Protein AF-A0A847Z115-F1 (afdb_monomer_lite)

Sequence (453 aa):
MKNVLVIISEYLSRFFSVALVGGTLLLFSTFISIPDLWMGGGRSGNIFHNNFGSIFLENFENNYSWFFFFPLLYFTLFFLVISIFLWVYYRHDKKTGGIGFKNVILSILVVFLLIYFPIRVDNFGDKISQIKIEELASYNLVKKISTPAERRELLNVYHSLYQEGLVTWRHDPLKVVEYDLKYGILRSLDGENNELTLEFASDIQGGAMGNTIVRLENDKHQADIHLSCLGGEEDRVWLTYGYEIDKNLIENNFSNDKIEKAISNYLLTEKHFSWKNREDSHSFCTIKNLKPDQELFPLYIWAYCGEYVIEDNELKTVSGSSGPAKIDYPNELSYYDLNKFSYEAPGDGSNYSKDIKRIFPDDVQQKILEHDVEDLIAKAEEYAFTNISNWNLIKQAIANCEIASIMQTHALEVTAVFKDGREITAQEPVIDDIFDIINEYKDKCGEIRMTTE

Radius of gyration: 32.36 Å; chains: 1; bounding box: 54×98×72 Å

pLDDT: mean 74.14, std 21.63, range [30.03, 98.38]

Secondary structure (DSSP, 8-state):
-HHHHHHHHHHHHHHHHHHHHHHHHHHHHHHHHHHHHHH--SSHHHHHHHHH-HHHHHHHHHHHHHHHHHHHHHHHHHHHHHHHHHHHHTTTSHHHHHHHHHHHHHHHHHHHHHHHHHHHHHHHHHHHHHHHHHHHHTT-------SHHHHHHHHHHHHHHHHTTSS---S-HHHHHHHHHHH-------BTTB-----------SSS-EEEEEEEE-SS-EEEEEEEEES-TTS-EEEEEEEEE-GGGS--SSS-HHHHHHHHHHHHH-TTT---S-SS-EEEEEEEES-TT--SSSEEEEEEEEEEEEETTEEEEEEEEEEEEEEE----SS---GGG-EEE-PPSGGGHHHHHHHHS-HHHHHHHHH--SHHHHHHHHHHHHHHHHHHHHHHHHHHTT-EEEEEE-TTSEEEEEETTS-EEEEE-SSTTHHHHHHHHHHHHH-PPEEEE-

Foldseek 3Di:
DVVVLQVVLVVLVVVLVCCVVVVVVVVVVCVVCVVPVPVPPDDPVVVVDVPQDDVRVVCCVLQVLCVVLVVVLVVLVVQLVVLVCQLVVCVVPCSRNVSSVVSNVSSVVSNCCSVVVSVVVSVVVVVVVVVVLVVVVVPPDPDDVPDPVSVVVVVVVVVVCVLVVLDDDDDDPVVVVVVCSVPVDPDDPPDPPWGQDFDWPWPDDDDDKTWTWGWRDGPQWIKTFIWIWDDDPVDTDIDGPDMDTPCVSVPPLAPDVLVQLLVFLLLCVDPQWHDDPDPQKAKTKGKDFLCSVDNAPQTKIKMKMFIWDQDPNDIDTPDIDIFIKGKGADPDPDRDDSVRIDIDTFDDDPRRVVSLPVGDDPSSSVCRVVDDCVSRVSVRSSLRSQQNVLVVVVLVCLLVLQFQAWEAEPSQWIWTAGPVGDITIHHDRDPCPVVVSNVVCCVPNPDHHYYYD

Structure (mmCIF, N/CA/C/O backbone):
data_AF-A0A847Z115-F1
#
_entry.id   AF-A0A847Z115-F1
#
loop_
_atom_site.group_PDB
_atom_site.id
_atom_site.type_symbol
_atom_site.label_atom_id
_atom_site.label_alt_id
_atom_site.label_comp_id
_atom_site.label_asym_id
_atom_site.label_entity_id
_atom_site.label_seq_id
_atom_site.pdbx_PDB_ins_code
_atom_site.Cartn_x
_atom_site.Cartn_y
_atom_site.Cartn_z
_atom_site.occupancy
_atom_site.B_iso_or_equiv
_atom_site.auth_seq_id
_atom_site.auth_comp_id
_atom_site.auth_asym_id
_atom_site.auth_atom_id
_atom_site.pdbx_PDB_model_num
ATOM 1 N N . MET A 1 1 ? -5.135 74.630 11.708 1.00 73.50 1 MET A N 1
ATOM 2 C CA . MET A 1 1 ? -4.280 73.640 12.408 1.00 73.50 1 MET A CA 1
ATOM 3 C C . MET A 1 1 ? -4.840 73.190 13.756 1.00 73.50 1 MET A C 1
ATOM 5 O O . MET A 1 1 ? -5.066 72.000 13.897 1.00 73.50 1 MET A O 1
ATOM 9 N N . LYS A 1 2 ? -5.138 74.082 14.716 1.00 74.50 2 LYS A N 1
ATOM 10 C CA . LYS A 1 2 ? -5.634 73.685 16.056 1.00 74.50 2 LYS A CA 1
ATOM 11 C C . LYS A 1 2 ? -6.862 72.755 16.032 1.00 74.50 2 LYS A C 1
ATOM 13 O O . LYS A 1 2 ? -6.834 71.710 16.666 1.00 74.50 2 LYS A O 1
ATOM 18 N N . ASN A 1 3 ? -7.892 73.081 15.247 1.00 80.25 3 ASN A N 1
ATOM 19 C CA . ASN A 1 3 ? -9.093 72.236 15.135 1.00 80.25 3 ASN A CA 1
ATOM 20 C C . ASN A 1 3 ? -8.791 70.851 14.539 1.00 80.25 3 ASN A C 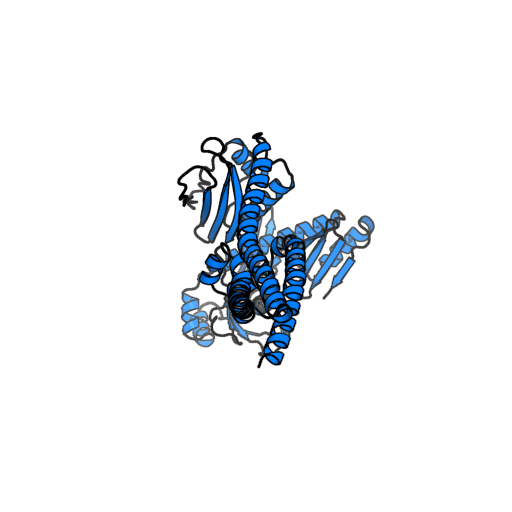1
ATOM 22 O O . ASN A 1 3 ? -9.365 69.864 14.975 1.00 80.25 3 ASN A O 1
ATOM 26 N N . VAL A 1 4 ? -7.846 70.771 13.597 1.00 80.44 4 VAL A N 1
ATOM 27 C CA . VAL A 1 4 ? -7.412 69.502 12.994 1.00 80.44 4 VAL A CA 1
ATOM 28 C C . VAL A 1 4 ? -6.691 68.639 14.032 1.00 80.44 4 VAL A C 1
ATOM 30 O O . VAL A 1 4 ? -6.983 67.457 14.146 1.00 80.44 4 VAL A O 1
ATOM 33 N N . LEU A 1 5 ? -5.821 69.235 14.854 1.00 75.69 5 LEU A N 1
ATOM 34 C CA . LEU A 1 5 ? -5.113 68.522 15.924 1.00 75.69 5 LEU A CA 1
ATOM 35 C C . LEU A 1 5 ? -6.054 68.021 17.025 1.00 75.69 5 LEU A C 1
ATOM 37 O O . LEU A 1 5 ? -5.854 66.926 17.541 1.00 75.69 5 LEU A O 1
ATOM 41 N N . VAL A 1 6 ? -7.099 68.785 17.359 1.00 77.12 6 VAL A N 1
ATOM 42 C CA . VAL A 1 6 ? -8.132 68.340 18.309 1.00 77.12 6 VAL A CA 1
ATOM 43 C C . VAL A 1 6 ? -8.893 67.135 17.757 1.00 77.12 6 VAL A C 1
ATOM 45 O O . VAL A 1 6 ? -9.058 66.155 18.477 1.00 77.12 6 VAL A O 1
ATOM 48 N N . ILE A 1 7 ? -9.290 67.175 16.481 1.00 83.31 7 ILE A N 1
ATOM 49 C CA . ILE A 1 7 ? -9.974 66.056 15.820 1.00 83.31 7 ILE A CA 1
ATOM 50 C C . ILE A 1 7 ? -9.070 64.818 15.795 1.00 83.31 7 ILE A C 1
ATOM 52 O O . ILE A 1 7 ? -9.498 63.752 16.225 1.00 83.31 7 ILE A O 1
ATOM 56 N N . ILE A 1 8 ? -7.806 64.958 15.377 1.00 77.50 8 ILE A N 1
ATOM 57 C CA . ILE A 1 8 ? -6.832 63.853 15.373 1.00 77.50 8 ILE A CA 1
ATOM 58 C C . ILE A 1 8 ? -6.689 63.257 16.779 1.00 77.50 8 ILE A C 1
ATOM 60 O O . ILE A 1 8 ? -6.756 62.044 16.945 1.00 77.50 8 ILE A O 1
ATOM 64 N N . SER A 1 9 ? -6.551 64.099 17.803 1.00 73.56 9 SER A N 1
ATOM 65 C CA . SER A 1 9 ? -6.393 63.655 19.190 1.00 73.56 9 SER A CA 1
ATOM 66 C C . SER A 1 9 ? -7.615 62.894 19.721 1.00 73.56 9 SER A C 1
ATOM 68 O O . SER A 1 9 ? -7.472 61.916 20.458 1.00 73.56 9 SER A O 1
ATOM 70 N N . GLU A 1 10 ? -8.820 63.302 19.318 1.00 81.69 10 GLU A N 1
ATOM 71 C CA . GLU A 1 10 ? -10.060 62.613 19.676 1.00 81.69 10 GLU A CA 1
ATOM 72 C C . GLU A 1 10 ? -10.182 61.253 18.972 1.00 81.69 10 GLU A C 1
ATOM 74 O O . GLU A 1 10 ? -10.530 60.259 19.613 1.00 81.69 10 GLU A O 1
ATOM 79 N N . TYR A 1 11 ? -9.824 61.177 17.686 1.00 84.44 11 TYR A N 1
ATOM 80 C CA . TYR A 1 11 ? -9.753 59.911 16.949 1.00 84.44 11 TYR A CA 1
ATOM 81 C C . TYR A 1 11 ? -8.741 58.946 17.569 1.00 84.44 11 TYR A C 1
ATOM 83 O O . TYR A 1 11 ? -9.055 57.770 17.746 1.00 84.44 11 TYR A O 1
ATOM 91 N N . LEU A 1 12 ? -7.568 59.442 17.968 1.00 73.00 12 LEU A N 1
ATOM 92 C CA . LEU A 1 12 ? -6.550 58.634 18.640 1.00 73.00 12 LEU A CA 1
ATOM 93 C C . LEU A 1 12 ? -7.049 58.085 19.975 1.00 73.00 12 LEU A C 1
ATOM 95 O O . LEU A 1 12 ? -6.883 56.902 20.251 1.00 73.00 12 LEU A O 1
ATOM 99 N N . SER A 1 13 ? -7.726 58.908 20.775 1.00 76.00 13 SER A N 1
ATOM 100 C CA . SER A 1 13 ? -8.294 58.471 22.054 1.00 76.00 13 SER A CA 1
ATOM 101 C C . SER A 1 13 ? -9.307 57.330 21.877 1.00 76.00 13 SER A C 1
ATOM 103 O O . SER A 1 13 ? -9.293 56.345 22.623 1.00 76.00 13 SER A O 1
ATOM 105 N N . ARG A 1 14 ? -10.152 57.416 20.840 1.00 83.44 14 ARG A N 1
ATOM 106 C CA . ARG A 1 14 ? -11.108 56.355 20.487 1.00 83.44 14 ARG A CA 1
ATOM 107 C C . ARG A 1 14 ? -10.401 55.105 19.972 1.00 83.44 14 ARG A C 1
ATOM 109 O O . ARG A 1 14 ? -10.742 54.012 20.413 1.00 83.44 14 ARG A O 1
ATOM 116 N N . PHE A 1 15 ? -9.400 55.262 19.107 1.00 80.75 15 PHE A N 1
ATOM 117 C CA . PHE A 1 15 ? -8.600 54.150 18.596 1.00 80.75 15 PHE A CA 1
ATOM 118 C C . PHE A 1 15 ? -7.938 53.368 19.733 1.00 80.75 15 PHE A C 1
ATOM 120 O O . PHE A 1 15 ? -8.094 52.155 19.797 1.00 80.75 15 PHE A O 1
ATOM 127 N N . PHE A 1 16 ? -7.292 54.048 20.685 1.00 73.25 16 PHE A N 1
ATOM 128 C CA . PHE A 1 16 ? -6.676 53.383 21.835 1.00 73.25 16 PHE A CA 1
ATOM 129 C C . PHE A 1 16 ? -7.685 52.708 22.755 1.00 73.25 16 PHE A C 1
ATOM 131 O O . PHE A 1 16 ? -7.412 51.628 23.266 1.00 73.25 16 PHE A O 1
ATOM 138 N N . SER A 1 17 ? -8.860 53.308 22.945 1.00 76.00 17 SER A N 1
ATOM 139 C CA . SER A 1 17 ? -9.929 52.685 23.732 1.00 76.00 17 SER A CA 1
ATOM 140 C C . SER A 1 17 ? -10.411 51.384 23.078 1.00 76.00 17 SER A C 1
ATOM 142 O O . SER A 1 17 ? -10.569 50.374 23.759 1.00 76.00 17 SER A O 1
ATOM 144 N N . VAL A 1 18 ? -10.582 51.381 21.751 1.00 79.69 18 VAL A N 1
ATOM 145 C CA . VAL A 1 18 ? -10.957 50.185 20.981 1.00 79.69 18 VAL A CA 1
ATOM 146 C C . VAL A 1 18 ? -9.828 49.157 20.969 1.00 79.69 18 VAL A C 1
ATOM 148 O O . VAL A 1 18 ? -10.094 47.983 21.191 1.00 79.69 18 VAL A O 1
ATOM 151 N N . ALA A 1 19 ? -8.577 49.575 20.772 1.00 76.62 19 ALA A N 1
ATOM 152 C CA . ALA A 1 19 ? -7.420 48.684 20.785 1.00 76.62 19 ALA A CA 1
ATOM 153 C C . ALA A 1 19 ? -7.216 48.029 22.158 1.00 76.62 19 ALA A C 1
ATOM 155 O O . ALA A 1 19 ? -6.887 46.851 22.227 1.00 76.62 19 ALA A O 1
ATOM 156 N N . LEU A 1 20 ? -7.469 48.752 23.252 1.00 75.56 20 LEU A N 1
ATOM 157 C CA . LEU A 1 20 ? -7.373 48.212 24.606 1.00 75.56 20 LEU A CA 1
ATOM 158 C C . LEU A 1 20 ? -8.469 47.172 24.872 1.00 75.56 20 LEU A C 1
ATOM 160 O O . LEU A 1 20 ? -8.176 46.097 25.383 1.00 75.56 20 LEU A O 1
ATOM 164 N N . VAL A 1 21 ? -9.718 47.442 24.488 1.00 77.00 21 VAL A N 1
ATOM 165 C CA . VAL A 1 21 ? -10.827 46.485 24.662 1.00 77.00 21 VAL A CA 1
ATOM 166 C C . VAL A 1 21 ? -10.686 45.286 23.718 1.00 77.00 21 VAL A C 1
ATOM 168 O O . VAL A 1 21 ? -10.764 44.142 24.158 1.00 77.00 21 VAL A O 1
ATOM 171 N N . GLY A 1 22 ? -10.436 45.537 22.433 1.00 77.44 22 GLY A N 1
ATOM 172 C CA . GLY A 1 22 ? -10.269 44.510 21.405 1.00 77.44 22 GLY A CA 1
ATOM 173 C C . GLY A 1 22 ? -9.024 43.655 21.621 1.00 77.44 22 GLY A C 1
ATOM 174 O O . GLY A 1 22 ? -9.101 42.438 21.508 1.00 77.44 22 GLY A O 1
ATOM 175 N N . GLY A 1 23 ? -7.906 44.268 22.017 1.00 75.69 23 GLY A N 1
ATOM 176 C CA . GLY A 1 23 ? -6.690 43.561 22.413 1.00 75.69 23 GLY A CA 1
ATOM 177 C C . GLY A 1 23 ? -6.936 42.663 23.622 1.00 75.69 23 GLY A C 1
ATOM 178 O O . GLY A 1 23 ? -6.577 41.494 23.589 1.00 75.69 23 GLY A O 1
ATOM 179 N N . THR A 1 24 ? -7.637 43.158 24.646 1.00 72.69 24 THR A N 1
ATOM 180 C CA . THR A 1 24 ? -7.989 42.353 25.829 1.00 72.69 24 THR A CA 1
ATOM 181 C C . THR A 1 24 ? -8.890 41.163 25.471 1.00 72.69 24 THR A C 1
ATOM 183 O O . THR A 1 24 ? -8.679 40.068 25.982 1.00 72.69 24 THR A O 1
ATOM 186 N N . LEU A 1 25 ? -9.863 41.343 24.570 1.00 72.75 25 LEU A N 1
ATOM 187 C CA . LEU A 1 25 ? -10.729 40.262 24.080 1.00 72.75 25 LEU A CA 1
ATOM 188 C C . LEU A 1 25 ? -9.969 39.238 23.232 1.00 72.75 25 LEU A C 1
ATOM 190 O O . LEU A 1 25 ? -10.180 38.041 23.405 1.00 72.75 25 LEU A O 1
ATOM 194 N N . LEU A 1 26 ? -9.068 39.694 22.357 1.00 71.06 26 LEU A N 1
ATOM 195 C CA . LEU A 1 26 ? -8.193 38.816 21.579 1.00 71.06 26 LEU A CA 1
ATOM 196 C C . LEU A 1 26 ? -7.304 37.985 22.498 1.00 71.06 26 LEU A C 1
ATOM 198 O O . LEU A 1 26 ? -7.269 36.771 22.342 1.00 71.06 26 LEU A O 1
ATOM 202 N N . LEU A 1 27 ? -6.680 38.610 23.500 1.00 68.19 27 LEU A N 1
ATOM 203 C CA . LEU A 1 27 ? -5.910 37.908 24.526 1.00 68.19 27 LEU A CA 1
ATOM 204 C C . LEU A 1 27 ? -6.766 36.881 25.271 1.00 68.19 27 LEU A C 1
ATOM 206 O O . LEU A 1 27 ? -6.348 35.749 25.462 1.00 68.19 27 LEU A O 1
ATOM 210 N N . PHE A 1 28 ? -7.988 37.235 25.662 1.00 68.94 28 PHE A N 1
ATOM 211 C CA . PHE A 1 28 ? -8.880 36.289 26.332 1.00 68.94 28 PHE A CA 1
ATOM 212 C C . PHE A 1 28 ? -9.245 35.108 25.418 1.00 68.94 28 PHE A C 1
ATOM 214 O O . PHE A 1 28 ? -9.258 33.962 25.858 1.00 68.94 28 PHE A O 1
ATOM 221 N N . SER A 1 29 ? -9.480 35.374 24.129 1.00 65.88 29 SER A N 1
ATOM 222 C CA . SER A 1 29 ? -9.788 34.339 23.140 1.00 65.88 29 SER A CA 1
ATOM 223 C C . SER A 1 29 ? -8.597 33.428 22.850 1.00 65.88 29 SER A C 1
ATOM 225 O O . SER A 1 29 ? -8.778 32.214 22.790 1.00 65.88 29 SER A O 1
ATOM 227 N N . THR A 1 30 ? -7.378 33.968 22.744 1.00 63.94 30 THR A N 1
ATOM 228 C CA . THR A 1 30 ? -6.185 33.147 22.535 1.00 63.94 30 THR A CA 1
ATOM 229 C C . THR A 1 30 ? -5.935 32.268 23.753 1.00 63.94 30 THR A C 1
ATOM 231 O O . THR A 1 30 ? -5.757 31.069 23.591 1.00 63.94 30 THR A O 1
ATOM 234 N N . PHE A 1 31 ? -6.069 32.789 24.973 1.00 58.62 31 PHE A N 1
ATOM 235 C CA . PHE A 1 31 ? -5.921 31.984 26.193 1.00 58.62 31 PHE A CA 1
ATOM 236 C C . PHE A 1 31 ? -6.934 30.840 26.320 1.00 58.62 31 PHE A C 1
ATOM 238 O O . PHE A 1 31 ? -6.596 29.795 26.867 1.00 58.62 31 PHE A O 1
ATOM 245 N N . ILE A 1 32 ? -8.153 31.013 25.804 1.00 57.94 32 ILE A N 1
ATOM 246 C CA . ILE A 1 32 ? -9.174 29.955 25.794 1.00 57.94 32 ILE A CA 1
ATOM 247 C C . ILE A 1 32 ? -8.946 28.951 24.653 1.00 57.94 32 ILE A C 1
ATOM 249 O O . ILE A 1 32 ? -9.245 27.776 24.825 1.00 57.94 32 ILE A O 1
ATOM 253 N N . SER A 1 33 ? -8.413 29.389 23.508 1.00 46.50 33 SER A N 1
ATOM 254 C CA . SER A 1 33 ? -8.326 28.560 22.289 1.00 46.50 33 SER A CA 1
ATOM 255 C C . SER A 1 33 ? -6.998 27.812 22.126 1.00 46.50 33 SER A C 1
ATOM 257 O O . SER A 1 33 ? -6.905 26.893 21.316 1.00 46.50 33 SER A O 1
ATOM 259 N N . ILE A 1 34 ? -5.953 28.212 22.857 1.00 53.62 34 ILE A N 1
ATOM 260 C CA . ILE A 1 34 ? -4.610 27.621 22.746 1.00 53.62 34 ILE A CA 1
ATOM 261 C C . ILE A 1 34 ? -4.545 26.129 23.139 1.00 53.62 34 ILE A C 1
ATOM 263 O O . ILE A 1 34 ? -3.803 25.417 22.463 1.00 53.62 34 ILE A O 1
ATOM 267 N N . PRO A 1 35 ? -5.301 25.600 24.126 1.00 48.28 35 PRO A N 1
ATOM 268 C CA . PRO A 1 35 ? -5.218 24.175 24.461 1.00 48.28 35 PRO A CA 1
ATOM 269 C C . PRO A 1 35 ? -5.603 23.247 23.296 1.00 48.28 35 PRO A C 1
ATOM 271 O O . PRO A 1 35 ? -4.932 22.242 23.076 1.00 48.28 35 PRO A O 1
ATOM 274 N N . ASP A 1 36 ? -6.616 23.611 22.504 1.00 39.53 36 ASP A N 1
ATOM 275 C CA . ASP A 1 36 ? -7.145 22.749 21.433 1.00 39.53 36 ASP A CA 1
ATOM 276 C C . ASP A 1 36 ? -6.358 22.864 20.117 1.00 39.53 36 ASP A C 1
ATOM 278 O O . ASP A 1 36 ? -6.249 21.896 19.368 1.00 39.53 36 ASP A O 1
ATOM 282 N N . LEU A 1 37 ? -5.763 24.029 19.837 1.00 43.75 37 LEU A N 1
ATOM 283 C CA . LEU A 1 37 ? -4.932 24.244 18.643 1.00 43.75 37 LEU A CA 1
ATOM 284 C C . LEU A 1 37 ? -3.546 23.589 18.739 1.00 43.75 37 LEU A C 1
ATOM 286 O O . LEU A 1 37 ? -2.938 23.331 17.703 1.00 43.75 37 LEU A O 1
ATOM 290 N N . TRP A 1 38 ? -3.061 23.321 19.955 1.00 46.06 38 TRP A N 1
ATOM 291 C CA . TRP A 1 38 ? -1.739 22.732 20.198 1.00 46.06 38 TRP A CA 1
ATOM 292 C C . TRP A 1 38 ? -1.773 21.249 20.579 1.00 46.06 38 TRP A C 1
ATOM 294 O O . TRP A 1 38 ? -0.811 20.543 20.297 1.00 46.06 38 TRP A O 1
ATOM 304 N N . MET A 1 39 ? -2.864 20.741 21.164 1.00 40.88 39 MET A N 1
ATOM 305 C CA . MET A 1 39 ? -2.987 19.303 21.462 1.00 40.88 39 MET A CA 1
ATOM 306 C C . MET A 1 39 ? -3.508 18.468 20.278 1.00 40.88 39 MET A C 1
ATOM 308 O O . MET A 1 39 ? -3.539 17.242 20.353 1.00 40.88 39 MET A O 1
ATOM 312 N N . GLY A 1 40 ? -3.868 19.107 19.161 1.00 35.66 40 GLY A N 1
ATOM 313 C CA . GLY A 1 40 ? -4.183 18.440 17.898 1.00 35.66 40 GLY A CA 1
ATOM 314 C C . GLY A 1 40 ? -2.924 18.066 17.116 1.00 35.66 40 GLY A C 1
ATOM 315 O O . GLY A 1 40 ? -2.599 18.707 16.118 1.00 35.66 40 GLY A O 1
ATOM 316 N N . GLY A 1 41 ? -2.209 17.034 17.564 1.00 41.81 41 GLY A N 1
ATOM 317 C CA . GLY A 1 41 ? -1.134 16.415 16.793 1.00 41.81 41 GLY A CA 1
ATOM 318 C C . GLY A 1 41 ? -1.680 15.843 15.483 1.00 41.81 41 GLY A C 1
ATOM 319 O O . GLY A 1 41 ? -2.369 14.829 15.479 1.00 41.81 41 GLY A O 1
ATOM 320 N N . GLY A 1 42 ? -1.400 16.507 14.363 1.00 40.75 42 GLY A N 1
ATOM 321 C CA . GLY A 1 42 ? -1.698 15.972 13.036 1.00 40.75 42 GLY A CA 1
ATOM 322 C C . GLY A 1 42 ? -2.055 17.048 12.018 1.00 40.75 42 GLY A C 1
ATOM 323 O O . GLY A 1 42 ? -3.114 17.661 12.078 1.00 40.75 42 GLY A O 1
ATOM 324 N N . ARG A 1 43 ? -1.184 17.220 11.020 1.00 40.81 43 ARG A N 1
ATOM 325 C CA . ARG A 1 43 ? -1.330 18.025 9.786 1.00 40.81 43 ARG A CA 1
ATOM 326 C C . ARG A 1 43 ? -1.062 19.534 9.823 1.00 40.81 43 ARG A C 1
ATOM 328 O O . ARG A 1 43 ? -0.507 20.008 8.835 1.00 40.81 43 ARG A O 1
ATOM 335 N N . SER A 1 44 ? -1.387 20.305 10.864 1.00 43.97 44 SER A N 1
ATOM 336 C CA . SER A 1 44 ? -1.199 21.775 10.778 1.00 43.97 44 SER A CA 1
ATOM 337 C C . SER A 1 44 ? 0.270 22.221 10.911 1.00 43.97 44 SER A C 1
ATOM 339 O O . SER A 1 44 ? 0.688 23.154 10.222 1.00 43.97 44 SER A O 1
ATOM 341 N N . GLY A 1 45 ? 1.075 21.509 11.712 1.00 47.66 45 GLY A N 1
ATOM 342 C CA . GLY A 1 45 ? 2.491 21.823 11.950 1.00 47.66 45 GLY A CA 1
ATOM 343 C C . GLY A 1 45 ? 3.361 21.756 10.690 1.00 47.66 45 GLY A C 1
ATOM 344 O O . GLY A 1 45 ? 4.128 22.678 10.426 1.00 47.66 45 GLY A O 1
ATOM 345 N N . ASN A 1 46 ? 3.167 20.740 9.842 1.00 46.66 46 ASN A N 1
ATOM 346 C CA . ASN A 1 46 ? 3.976 20.560 8.626 1.00 46.66 46 ASN A CA 1
ATOM 347 C C . ASN A 1 46 ? 3.720 21.644 7.567 1.00 46.66 46 ASN A C 1
ATOM 349 O O . ASN A 1 46 ? 4.641 22.061 6.868 1.00 46.66 46 ASN A O 1
ATOM 353 N N . ILE A 1 47 ? 2.487 22.155 7.467 1.00 51.25 47 ILE A N 1
ATOM 354 C CA . ILE A 1 47 ? 2.167 23.259 6.545 1.00 51.25 47 ILE A CA 1
ATOM 355 C C . ILE A 1 47 ? 2.823 24.559 7.022 1.00 51.25 47 ILE A C 1
ATOM 357 O O . ILE A 1 47 ? 3.277 25.361 6.207 1.00 51.25 47 ILE A O 1
ATOM 361 N N . PHE A 1 48 ? 2.902 24.773 8.334 1.00 48.12 48 PHE A N 1
ATOM 362 C CA . PHE A 1 48 ? 3.579 25.937 8.897 1.00 48.12 48 PHE A CA 1
ATOM 363 C C . PHE A 1 48 ? 5.103 25.839 8.718 1.00 48.12 48 PHE A C 1
ATOM 365 O O . PHE A 1 48 ? 5.738 26.814 8.312 1.00 48.12 48 PHE A O 1
ATOM 372 N N . HIS A 1 49 ? 5.665 24.641 8.915 1.00 48.41 49 HIS A N 1
ATOM 373 C CA . HIS A 1 49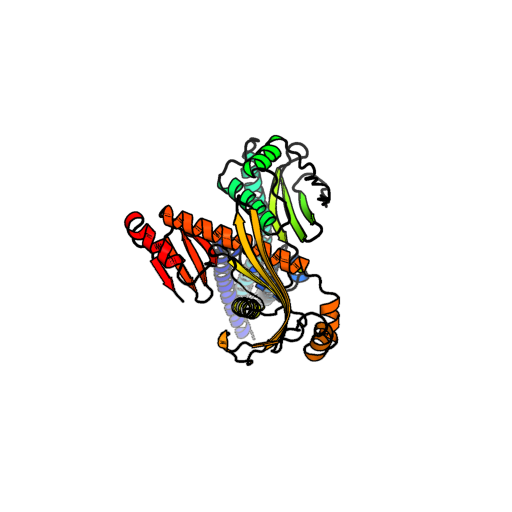 ? 7.096 24.369 8.789 1.00 48.41 49 HIS A CA 1
ATOM 374 C C . HIS A 1 49 ? 7.628 24.608 7.367 1.00 48.41 49 HIS A C 1
ATOM 376 O O . HIS A 1 49 ? 8.665 25.249 7.177 1.00 48.41 49 HIS A O 1
ATOM 382 N N . ASN A 1 50 ? 6.875 24.171 6.356 1.00 53.38 50 ASN A N 1
ATOM 383 C CA . ASN A 1 50 ? 7.275 24.287 4.952 1.00 53.38 50 ASN A CA 1
ATOM 384 C C . ASN A 1 50 ? 7.199 25.721 4.400 1.00 53.38 50 ASN A C 1
ATOM 386 O O . ASN A 1 50 ? 7.859 26.026 3.411 1.00 53.38 50 ASN A O 1
ATOM 390 N N . ASN A 1 51 ? 6.416 26.611 5.019 1.00 54.06 51 ASN A N 1
ATOM 391 C CA . ASN A 1 51 ? 6.202 27.968 4.505 1.00 54.06 51 ASN A CA 1
ATOM 392 C C . ASN A 1 51 ? 7.130 29.032 5.111 1.00 54.06 51 ASN A C 1
ATOM 394 O O . ASN A 1 51 ? 7.306 30.082 4.494 1.00 54.06 51 ASN A O 1
ATOM 398 N N . PHE A 1 52 ? 7.715 28.798 6.291 1.00 52.97 52 PHE A N 1
ATOM 399 C CA . PHE A 1 52 ? 8.471 29.836 7.010 1.00 52.97 52 PHE A CA 1
ATOM 400 C C . PHE A 1 52 ? 9.967 29.541 7.213 1.00 52.97 52 PHE A C 1
ATOM 402 O O . PHE A 1 52 ? 10.708 30.462 7.545 1.00 52.97 52 PHE A O 1
ATOM 409 N N . GLY A 1 53 ? 10.452 28.332 6.905 1.00 53.16 53 GLY A N 1
ATOM 410 C CA . GLY A 1 53 ? 11.876 27.976 6.989 1.00 53.16 53 GLY A CA 1
ATOM 411 C C . GLY A 1 53 ? 12.383 27.773 8.427 1.00 53.16 53 GLY A C 1
ATOM 412 O O . GLY A 1 53 ? 11.899 28.390 9.374 1.00 53.16 53 GLY A O 1
ATOM 413 N N . SER A 1 54 ? 13.382 26.902 8.601 1.00 50.41 54 SER A N 1
ATOM 414 C CA . SER A 1 54 ? 13.864 26.434 9.917 1.00 50.41 54 SER A CA 1
ATOM 415 C C . SER A 1 54 ? 14.416 27.547 10.821 1.00 50.41 54 SER A C 1
ATOM 417 O O . SER A 1 54 ? 14.101 27.594 12.005 1.00 50.41 54 SER A O 1
ATOM 419 N N . ILE A 1 55 ? 15.153 28.509 10.257 1.00 48.03 55 ILE A N 1
ATOM 420 C CA . ILE A 1 55 ? 15.731 29.652 10.997 1.00 48.03 55 ILE A CA 1
ATOM 421 C C . ILE A 1 55 ? 14.641 30.573 11.576 1.00 48.03 55 ILE A C 1
ATOM 423 O O . ILE A 1 55 ? 14.834 31.235 12.601 1.00 48.03 55 ILE A O 1
ATOM 427 N N . PHE A 1 56 ? 13.485 30.644 10.910 1.00 48.22 56 PHE A N 1
ATOM 428 C CA . PHE A 1 56 ? 12.361 31.440 11.387 1.00 48.22 56 PHE A CA 1
ATOM 429 C C . PHE A 1 56 ? 11.681 30.757 12.576 1.00 48.22 56 PHE A C 1
ATOM 431 O O . PHE A 1 56 ? 11.334 31.449 13.525 1.00 48.22 56 PHE A O 1
ATOM 438 N N . LEU A 1 57 ? 11.566 29.423 12.560 1.00 52.53 57 LEU A N 1
ATOM 439 C CA . LEU A 1 57 ? 10.955 28.606 13.619 1.00 52.53 57 LEU A CA 1
ATOM 440 C C . LEU A 1 57 ? 11.762 28.579 14.915 1.00 52.53 57 LEU A C 1
ATOM 442 O O . LEU A 1 57 ? 11.177 28.740 15.980 1.00 52.53 57 LEU A O 1
ATOM 446 N N . GLU A 1 58 ? 13.087 28.480 14.832 1.00 51.78 58 GLU A N 1
ATOM 447 C CA . GLU A 1 58 ? 13.960 28.445 16.015 1.00 51.78 58 GLU A CA 1
ATOM 448 C C . GLU A 1 58 ? 13.890 29.760 16.824 1.00 51.78 58 GLU A C 1
ATOM 450 O O . GLU A 1 58 ? 13.896 29.774 18.057 1.00 51.78 58 GLU A O 1
ATOM 455 N N . ASN A 1 59 ? 13.714 30.893 16.131 1.00 51.69 59 ASN A N 1
ATOM 456 C CA . ASN A 1 59 ? 13.424 32.179 16.774 1.00 51.69 59 ASN A CA 1
ATOM 457 C C . ASN A 1 59 ? 11.960 32.309 17.228 1.00 51.69 59 ASN A C 1
ATOM 459 O O . ASN A 1 59 ? 11.669 33.085 18.141 1.00 51.69 59 ASN A O 1
ATOM 463 N N . PHE A 1 60 ? 11.040 31.582 16.589 1.00 55.00 60 PHE A N 1
ATOM 464 C CA . PHE A 1 60 ? 9.608 31.612 16.878 1.00 55.00 60 PHE A CA 1
ATOM 465 C C . PHE A 1 60 ? 9.264 30.842 18.155 1.00 55.00 60 PHE A C 1
ATOM 467 O O . PHE A 1 60 ? 8.465 31.339 18.942 1.00 55.00 60 PHE A O 1
ATOM 474 N N . GLU A 1 61 ? 9.888 29.684 18.396 1.00 55.12 61 GLU A N 1
ATOM 475 C CA . GLU A 1 61 ? 9.644 28.858 19.590 1.00 55.12 61 GLU A CA 1
ATOM 476 C C . GLU A 1 61 ? 9.935 29.614 20.888 1.00 55.12 61 GLU A C 1
ATOM 478 O O . GLU A 1 61 ? 9.132 29.583 21.817 1.00 55.12 61 GLU A O 1
ATOM 483 N N . ASN A 1 62 ? 11.029 30.375 20.927 1.00 55.03 62 ASN A N 1
ATOM 484 C CA . ASN A 1 62 ? 11.470 31.047 22.149 1.00 55.03 62 ASN A CA 1
ATOM 485 C C . ASN A 1 62 ? 10.908 32.468 22.329 1.00 55.03 62 ASN A C 1
ATOM 487 O O . ASN A 1 62 ? 11.053 33.047 23.401 1.00 55.03 62 ASN A O 1
ATOM 491 N N . ASN A 1 63 ? 10.296 33.068 21.297 1.00 66.19 63 ASN A N 1
ATOM 492 C CA . ASN A 1 63 ? 9.864 34.476 21.324 1.00 66.19 63 ASN A CA 1
ATOM 493 C C . ASN A 1 63 ? 8.520 34.733 20.614 1.00 66.19 63 ASN A C 1
ATOM 495 O O . ASN A 1 63 ? 8.249 35.856 20.175 1.00 66.19 63 ASN A O 1
ATOM 499 N N . TYR A 1 64 ? 7.656 33.718 20.503 1.00 70.31 64 TYR A N 1
ATOM 500 C CA . TYR A 1 64 ? 6.366 33.810 19.808 1.00 70.31 64 TYR A CA 1
ATOM 501 C C . TYR A 1 64 ? 5.539 35.017 20.256 1.00 70.31 64 TYR A C 1
ATOM 503 O O . TYR A 1 64 ? 5.029 35.771 19.429 1.00 70.31 64 TYR A O 1
ATOM 511 N N . SER A 1 65 ? 5.426 35.232 21.570 1.00 71.62 65 SER A N 1
ATOM 512 C CA . SER A 1 65 ? 4.657 36.340 22.136 1.00 71.62 65 SER A CA 1
ATOM 513 C C . SER A 1 65 ? 5.151 37.680 21.572 1.00 71.62 65 SER A C 1
ATOM 515 O O . SER A 1 65 ? 4.371 38.460 21.017 1.00 71.62 65 SER A O 1
ATOM 517 N N . TRP A 1 66 ? 6.463 37.905 21.595 1.00 76.12 66 TRP A N 1
ATOM 518 C CA . TRP A 1 66 ? 7.092 39.118 21.085 1.00 76.12 66 TRP A CA 1
ATOM 519 C C . TRP A 1 66 ? 6.805 39.378 19.608 1.00 76.12 66 TRP A C 1
ATOM 521 O O . TRP A 1 66 ? 6.547 40.529 19.260 1.00 76.12 66 TRP A O 1
ATOM 531 N N . PHE A 1 67 ? 6.760 38.353 18.755 1.00 75.94 67 PHE A N 1
ATOM 532 C CA . PHE A 1 67 ? 6.486 38.523 17.323 1.00 75.94 67 PHE A CA 1
ATOM 533 C C . PHE A 1 67 ? 5.149 39.234 17.050 1.00 75.94 67 PHE A C 1
ATOM 535 O O . PHE A 1 67 ? 5.078 40.137 16.213 1.00 75.94 67 PHE A O 1
ATOM 542 N N . PHE A 1 68 ? 4.096 38.898 17.803 1.00 73.50 68 PHE A N 1
ATOM 543 C CA . PHE A 1 68 ? 2.776 39.516 17.634 1.00 73.50 68 PHE A CA 1
ATOM 544 C C . PHE A 1 68 ? 2.679 40.904 18.272 1.00 73.50 68 PHE A C 1
ATOM 546 O O . PHE A 1 68 ? 1.977 41.775 17.751 1.00 73.50 68 PHE A O 1
ATOM 553 N N . PHE A 1 69 ? 3.380 41.144 19.383 1.00 77.94 69 PHE A N 1
ATOM 554 C CA . PHE A 1 69 ? 3.292 42.425 20.092 1.00 77.94 69 PHE A CA 1
ATOM 555 C C . PHE A 1 69 ? 4.261 43.486 19.568 1.00 77.94 69 PHE A C 1
ATOM 557 O O . PHE A 1 69 ? 3.993 44.677 19.743 1.00 77.94 69 PHE A O 1
ATOM 564 N N . PHE A 1 70 ? 5.346 43.100 18.889 1.00 81.00 70 PHE A N 1
ATOM 565 C CA . PHE A 1 70 ? 6.377 44.033 18.432 1.00 81.00 70 PHE A CA 1
ATOM 566 C C . PHE A 1 70 ? 5.831 45.101 17.472 1.00 81.00 70 PHE A C 1
ATOM 568 O O . PHE A 1 70 ? 6.025 46.286 17.757 1.00 81.00 70 PHE A O 1
ATOM 575 N N . PRO A 1 71 ? 5.055 44.778 16.413 1.00 81.75 71 PRO A N 1
ATOM 576 C CA . PRO A 1 71 ? 4.475 45.810 15.553 1.00 81.75 71 PRO A CA 1
ATOM 577 C C . PRO A 1 71 ? 3.563 46.766 16.333 1.00 81.75 71 PRO A C 1
ATOM 579 O O . PRO A 1 71 ? 3.634 47.984 16.159 1.00 81.75 71 PRO A O 1
ATOM 582 N N . LEU A 1 72 ? 2.751 46.231 17.252 1.00 79.94 72 LEU A N 1
ATOM 583 C CA . LEU A 1 72 ? 1.836 47.026 18.073 1.00 79.94 72 LEU A CA 1
ATOM 584 C C . LEU A 1 72 ? 2.589 47.978 19.016 1.00 79.94 72 LEU A C 1
ATOM 586 O O . LEU A 1 72 ? 2.151 49.111 19.244 1.00 79.94 72 LEU A O 1
ATOM 590 N N . LEU A 1 73 ? 3.741 47.545 19.533 1.00 85.62 73 LEU A N 1
ATOM 591 C CA . LEU A 1 73 ? 4.609 48.349 20.386 1.00 85.62 73 LEU A CA 1
ATOM 592 C C . LEU A 1 73 ? 5.162 49.565 19.628 1.00 85.62 73 LEU A C 1
ATOM 594 O O . LEU A 1 73 ? 5.072 50.680 20.144 1.00 85.62 73 LEU A O 1
ATOM 598 N N . TYR A 1 74 ? 5.646 49.392 18.390 1.00 84.44 74 TYR A N 1
ATOM 599 C CA . TYR A 1 74 ? 6.127 50.511 17.561 1.00 84.44 74 TYR A CA 1
ATOM 600 C C . TYR A 1 74 ? 5.034 51.545 17.297 1.00 84.44 74 TYR A C 1
ATOM 602 O O . TYR A 1 74 ? 5.264 52.745 17.474 1.00 84.44 74 TYR A O 1
ATOM 610 N N . PHE A 1 75 ? 3.831 51.092 16.931 1.00 81.81 75 PHE A N 1
ATOM 611 C CA . PHE A 1 75 ? 2.693 51.992 16.744 1.00 81.81 75 PHE A CA 1
ATOM 612 C C . PHE A 1 75 ? 2.365 52.754 18.032 1.00 81.81 75 PHE A C 1
ATOM 614 O O . PHE A 1 75 ? 2.192 53.974 18.005 1.00 81.81 75 PHE A O 1
ATOM 621 N N . THR A 1 76 ? 2.342 52.069 19.175 1.00 83.50 76 THR A N 1
ATOM 622 C CA . THR A 1 76 ? 2.028 52.692 20.468 1.00 83.50 76 THR A CA 1
ATOM 623 C C . THR A 1 76 ? 3.081 53.731 20.869 1.00 83.50 76 THR A C 1
ATOM 625 O O . THR A 1 76 ? 2.727 54.831 21.296 1.00 83.50 76 THR A O 1
ATOM 628 N N . LEU A 1 77 ? 4.371 53.436 20.676 1.00 87.44 77 LEU A N 1
ATOM 629 C CA . LEU A 1 77 ? 5.467 54.368 20.959 1.00 87.44 77 LEU A CA 1
ATOM 630 C C . LEU A 1 77 ? 5.408 55.616 20.069 1.00 87.44 77 LEU A C 1
ATOM 632 O O . LEU A 1 77 ? 5.573 56.733 20.562 1.00 87.44 77 LEU A O 1
ATOM 636 N N . PHE A 1 78 ? 5.108 55.453 18.780 1.00 87.62 78 PHE A N 1
ATOM 637 C CA . PHE A 1 78 ? 4.932 56.579 17.862 1.00 87.62 78 PHE A CA 1
ATOM 638 C C . PHE A 1 78 ? 3.833 57.543 18.342 1.00 87.62 78 PHE A C 1
ATOM 640 O O . PHE A 1 78 ? 4.029 58.759 18.418 1.00 87.62 78 PHE A O 1
ATOM 647 N N . PHE A 1 79 ? 2.685 57.006 18.750 1.00 80.62 79 PHE A N 1
ATOM 648 C CA . PHE A 1 79 ? 1.577 57.813 19.260 1.00 80.62 79 PHE A CA 1
ATOM 649 C C . PHE A 1 79 ? 1.825 58.406 20.646 1.00 80.62 79 PHE A C 1
ATOM 651 O O . PHE A 1 79 ? 1.309 59.490 20.943 1.00 80.62 79 PHE A O 1
ATOM 658 N N . LEU A 1 80 ? 2.627 57.746 21.483 1.00 87.31 80 LEU A N 1
ATOM 659 C CA . LEU A 1 80 ? 3.069 58.302 22.756 1.00 87.31 80 LEU A CA 1
ATOM 660 C C . LEU A 1 80 ? 3.841 59.608 22.522 1.00 87.31 80 LEU A C 1
ATOM 662 O O . LEU A 1 80 ? 3.538 60.612 23.164 1.00 87.31 80 LEU A O 1
ATOM 666 N N . VAL A 1 81 ? 4.762 59.633 21.552 1.00 89.81 81 VAL A N 1
ATOM 667 C CA . VAL A 1 81 ? 5.524 60.842 21.189 1.00 89.81 81 VAL A CA 1
ATOM 668 C C . VAL A 1 81 ? 4.593 61.970 20.735 1.00 89.81 81 VAL A C 1
ATOM 670 O O . VAL A 1 81 ? 4.708 63.098 21.222 1.00 89.81 81 VAL A O 1
ATOM 673 N N . ILE A 1 82 ? 3.617 61.671 19.870 1.00 83.75 82 ILE A N 1
ATOM 674 C CA . ILE A 1 82 ? 2.610 62.651 19.422 1.00 83.75 82 ILE A CA 1
ATOM 675 C C . ILE A 1 82 ? 1.789 63.179 20.607 1.00 83.75 82 ILE A C 1
ATOM 677 O O . ILE A 1 82 ? 1.533 64.381 20.710 1.00 83.75 82 ILE A O 1
ATOM 681 N N . SER A 1 83 ? 1.394 62.300 21.527 1.00 84.31 83 SER A N 1
ATOM 682 C CA . SER A 1 83 ? 0.591 62.659 22.700 1.00 84.31 83 SER A CA 1
ATOM 683 C C . SER A 1 83 ? 1.368 63.547 23.674 1.00 84.31 83 SER A C 1
ATOM 685 O O . SER A 1 83 ? 0.819 64.535 24.169 1.00 84.31 83 SER A O 1
ATOM 687 N N . ILE A 1 84 ? 2.655 63.254 23.897 1.00 87.75 84 ILE A N 1
ATOM 688 C CA . ILE A 1 84 ? 3.564 64.088 24.698 1.00 87.75 84 ILE A CA 1
ATOM 689 C C . ILE A 1 84 ? 3.704 65.467 24.055 1.00 87.75 84 ILE A C 1
ATOM 691 O O . ILE A 1 84 ? 3.564 66.479 24.742 1.00 87.75 84 ILE A O 1
ATOM 695 N N . PHE A 1 85 ? 3.916 65.521 22.737 1.00 88.31 85 PHE A N 1
ATOM 696 C CA . PHE A 1 85 ? 4.015 66.783 22.011 1.00 88.31 85 PHE A CA 1
ATOM 697 C C . PHE A 1 85 ? 2.746 67.633 22.173 1.00 88.31 85 PHE A C 1
ATOM 699 O O . PHE A 1 85 ? 2.833 68.805 22.542 1.00 88.31 85 PHE A O 1
ATOM 706 N N . LEU A 1 86 ? 1.561 67.042 21.974 1.00 81.62 86 LEU A N 1
ATOM 707 C CA . LEU A 1 86 ? 0.279 67.730 22.161 1.00 81.62 86 LEU A CA 1
ATOM 708 C C . LEU A 1 86 ? 0.094 68.233 23.595 1.00 81.62 86 LEU A C 1
ATOM 710 O O . LEU A 1 86 ? -0.377 69.353 23.796 1.00 81.62 86 LEU A O 1
ATOM 714 N N . TRP A 1 87 ? 0.466 67.427 24.590 1.00 90.06 87 TRP A N 1
ATOM 715 C CA . TRP A 1 87 ? 0.359 67.804 25.994 1.00 90.06 87 TRP A CA 1
ATOM 716 C C . TRP A 1 87 ? 1.274 68.979 26.350 1.00 90.06 87 TRP A C 1
ATOM 718 O O . TRP A 1 87 ? 0.812 69.946 26.956 1.00 90.06 87 TRP A O 1
ATOM 728 N N . VAL A 1 88 ? 2.546 68.923 25.945 1.00 91.56 88 VAL A N 1
ATOM 729 C CA . VAL A 1 88 ? 3.538 69.968 26.233 1.00 91.56 88 VAL A CA 1
ATOM 730 C C . VAL A 1 88 ? 3.185 71.262 25.503 1.00 91.56 88 VAL A C 1
ATOM 732 O O . VAL A 1 88 ? 3.116 72.320 26.128 1.00 91.56 88 VAL A O 1
ATOM 735 N N . TYR A 1 89 ? 2.901 71.181 24.202 1.00 89.62 89 TYR A N 1
ATOM 736 C CA . TYR A 1 89 ? 2.653 72.355 23.366 1.00 89.62 89 TYR A CA 1
ATOM 737 C C . TYR A 1 89 ? 1.336 73.065 23.719 1.00 89.62 89 TYR A C 1
ATOM 739 O O . TYR A 1 89 ? 1.264 74.293 23.699 1.00 89.62 89 TYR A O 1
ATOM 747 N N . TYR A 1 90 ? 0.296 72.316 24.104 1.00 87.31 90 TYR A N 1
ATOM 748 C CA . TYR A 1 90 ? -1.013 72.869 24.468 1.00 87.31 90 TYR A CA 1
ATOM 749 C C . TYR A 1 90 ? -1.289 72.876 25.974 1.00 87.31 90 TYR A C 1
ATOM 751 O O . TYR A 1 90 ? -2.448 72.977 26.378 1.00 87.31 90 TYR A O 1
ATOM 759 N N . ARG A 1 91 ? -0.257 72.829 26.826 1.00 89.25 91 ARG A N 1
ATOM 760 C CA . ARG A 1 91 ? -0.418 72.778 28.291 1.00 89.25 91 ARG A CA 1
ATOM 761 C C . ARG A 1 91 ? -1.260 73.929 28.862 1.00 89.25 91 ARG A C 1
ATOM 763 O O . ARG A 1 91 ? -1.956 73.741 29.855 1.00 89.25 91 ARG A O 1
ATOM 770 N N . HIS A 1 92 ? -1.218 75.104 28.231 1.00 88.25 92 HIS A N 1
ATOM 771 C CA . HIS A 1 92 ? -1.997 76.280 28.639 1.00 88.25 92 HIS A CA 1
ATOM 772 C C . HIS A 1 92 ? -3.466 76.246 28.181 1.00 88.25 92 HIS A C 1
ATOM 774 O O . HIS A 1 92 ? -4.297 76.972 28.723 1.00 88.25 92 HIS A O 1
ATOM 780 N N . ASP A 1 93 ? -3.816 75.395 27.214 1.00 89.19 93 ASP A N 1
ATOM 781 C CA . ASP A 1 93 ? -5.197 75.167 26.800 1.00 89.19 93 ASP A CA 1
ATOM 782 C C . ASP A 1 93 ? -5.777 74.002 27.606 1.00 89.19 93 ASP A C 1
ATOM 784 O O . ASP A 1 93 ? -5.492 72.834 27.342 1.00 89.19 93 ASP A O 1
ATOM 788 N N . LYS A 1 94 ? -6.633 74.321 28.580 1.00 85.62 94 LYS A N 1
ATOM 789 C CA . LYS A 1 94 ? -7.224 73.333 29.493 1.00 85.62 94 LYS A CA 1
ATOM 790 C C . LYS A 1 94 ? -7.949 72.191 28.765 1.00 85.62 94 LYS A C 1
ATOM 792 O O . LYS A 1 94 ? -7.967 71.073 29.274 1.00 85.62 94 LYS A O 1
ATOM 797 N N . LYS A 1 95 ? -8.535 72.447 27.588 1.00 82.88 95 LYS A N 1
ATOM 798 C CA . LYS A 1 95 ? -9.256 71.430 26.809 1.00 82.88 95 LYS A CA 1
ATOM 799 C C . LYS A 1 95 ? -8.279 70.586 25.994 1.00 82.88 95 LYS A C 1
ATOM 801 O O . LYS A 1 95 ? -8.276 69.367 26.127 1.00 82.88 95 LYS A O 1
ATOM 806 N N . THR A 1 96 ? -7.427 71.223 25.193 1.00 78.12 96 THR A N 1
ATOM 807 C CA . THR A 1 96 ? -6.509 70.513 24.282 1.00 78.12 96 THR A CA 1
ATOM 808 C C . THR A 1 96 ? -5.386 69.803 25.048 1.00 78.12 96 THR A C 1
ATOM 810 O O . THR A 1 96 ? -5.128 68.622 24.813 1.00 78.12 96 THR A O 1
ATOM 813 N N . GLY A 1 97 ? -4.780 70.475 26.030 1.00 79.31 97 GLY A N 1
ATOM 814 C CA . GLY A 1 97 ? -3.768 69.895 26.914 1.00 79.31 97 GLY A CA 1
ATOM 815 C C . GLY A 1 97 ? -4.324 68.781 27.804 1.00 79.31 97 GLY A C 1
ATOM 816 O O . GLY A 1 97 ? -3.628 67.801 28.060 1.00 79.31 97 GLY A O 1
ATOM 817 N N . GLY A 1 98 ? -5.596 68.872 28.212 1.00 82.75 98 GLY A N 1
ATOM 818 C CA . GLY A 1 98 ? -6.275 67.812 28.963 1.00 82.75 98 GLY A CA 1
ATOM 819 C C . GLY A 1 98 ? -6.449 66.517 28.161 1.00 82.75 98 GLY A C 1
ATOM 820 O O . GLY A 1 98 ? -6.256 65.432 28.707 1.00 82.75 98 GLY A O 1
ATOM 821 N N . ILE A 1 99 ? -6.765 66.613 26.864 1.00 82.44 99 ILE A N 1
ATOM 822 C CA . ILE A 1 99 ? -6.854 65.440 25.976 1.00 82.44 99 ILE A CA 1
ATOM 823 C C . ILE A 1 99 ? -5.458 64.849 25.738 1.00 82.44 99 ILE A C 1
ATOM 825 O O . ILE A 1 99 ? -5.284 63.640 25.868 1.00 82.44 99 ILE A O 1
ATOM 829 N N . GLY A 1 100 ? -4.453 65.695 25.469 1.00 80.31 100 GLY A N 1
ATOM 830 C CA . GLY A 1 100 ? -3.063 65.252 25.321 1.00 80.31 100 GLY A CA 1
ATOM 831 C C . GLY A 1 100 ? -2.573 64.468 26.541 1.00 80.31 100 GLY A C 1
ATOM 832 O O . GLY A 1 100 ? -2.067 63.361 26.398 1.00 80.31 100 GLY A O 1
ATOM 833 N N . PHE A 1 101 ? -2.823 64.982 27.750 1.00 88.69 101 PHE A N 1
ATOM 834 C CA . PHE A 1 101 ? -2.462 64.305 28.998 1.00 88.69 101 PHE A CA 1
ATOM 835 C C . PHE A 1 101 ? -3.130 62.929 29.155 1.00 88.69 101 PHE A C 1
ATOM 837 O O . PHE A 1 101 ? -2.465 61.956 29.506 1.00 88.69 101 PHE A O 1
ATOM 844 N N . LYS A 1 102 ? -4.432 62.817 28.852 1.00 86.31 102 LYS A N 1
ATOM 845 C CA . LYS A 1 102 ? -5.146 61.528 28.896 1.00 86.31 102 LYS A CA 1
ATOM 846 C C . LYS A 1 102 ? -4.555 60.511 27.921 1.00 86.31 102 LYS A C 1
ATOM 848 O O . LYS A 1 102 ? -4.368 59.357 28.297 1.00 86.31 102 LYS A O 1
ATOM 853 N N . ASN A 1 103 ? -4.227 60.938 26.702 1.00 80.56 103 ASN A N 1
ATOM 854 C CA . ASN A 1 103 ? -3.635 60.060 25.692 1.00 80.56 103 ASN A CA 1
ATOM 855 C C . ASN A 1 103 ? -2.219 59.607 26.080 1.00 80.56 103 ASN A C 1
ATOM 857 O O . ASN A 1 103 ? -1.865 58.461 25.812 1.00 80.56 103 ASN A O 1
ATOM 861 N N . VAL A 1 104 ? -1.439 60.453 26.767 1.00 88.44 104 VAL A N 1
ATOM 862 C CA . VAL A 1 104 ? -0.140 60.055 27.340 1.00 88.44 104 VAL A CA 1
ATOM 863 C C . VAL A 1 104 ? -0.322 58.935 28.365 1.00 88.44 104 VAL A C 1
ATOM 865 O O . VAL A 1 104 ? 0.327 57.901 28.241 1.00 88.44 104 VAL A O 1
ATOM 868 N N . ILE A 1 105 ? -1.235 59.093 29.330 1.00 88.81 105 ILE A N 1
ATOM 869 C CA . ILE A 1 105 ? -1.500 58.055 30.344 1.00 88.81 105 ILE A CA 1
ATOM 870 C C . ILE A 1 105 ? -1.952 56.746 29.686 1.00 88.81 105 ILE A C 1
ATOM 872 O O . ILE A 1 105 ? -1.444 55.67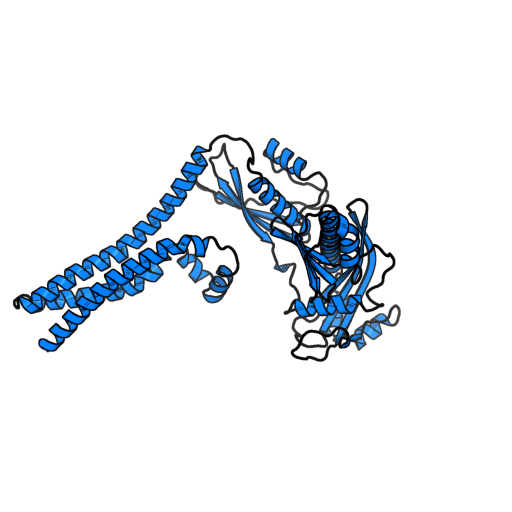9 30.025 1.00 88.81 105 ILE A O 1
ATOM 876 N N . LEU A 1 106 ? -2.881 56.824 28.730 1.00 82.88 106 LEU A N 1
ATOM 877 C CA . LEU A 1 106 ? -3.415 55.645 28.051 1.00 82.88 106 LEU A CA 1
ATOM 878 C C . LEU A 1 106 ? -2.337 54.919 27.233 1.00 82.88 106 LEU A C 1
ATOM 880 O O . LEU A 1 106 ? -2.245 53.698 27.293 1.00 82.88 106 LEU A O 1
ATOM 884 N N . SER A 1 107 ? -1.479 55.665 26.535 1.00 83.06 107 SER A N 1
ATOM 885 C CA . SER A 1 107 ? -0.368 55.094 25.764 1.00 83.06 107 SER A CA 1
ATOM 886 C C . SER A 1 107 ? 0.653 54.407 26.675 1.00 83.06 107 SER A C 1
ATOM 888 O O . SER A 1 107 ? 1.100 53.310 26.361 1.00 83.06 107 SER A O 1
ATOM 890 N N . ILE A 1 108 ? 0.980 54.998 27.832 1.00 87.62 108 ILE A N 1
ATOM 891 C CA . ILE A 1 108 ? 1.879 54.379 28.823 1.00 87.62 108 ILE A CA 1
ATOM 892 C C . ILE A 1 108 ? 1.289 53.065 29.353 1.00 87.62 108 ILE A C 1
ATOM 894 O O . ILE A 1 108 ? 2.013 52.079 29.462 1.00 87.62 108 ILE A O 1
ATOM 898 N N . LEU A 1 109 ? -0.017 53.023 29.641 1.00 86.19 109 LEU A N 1
ATOM 899 C CA . LEU A 1 109 ? -0.692 51.796 30.078 1.00 86.19 109 LEU A CA 1
ATOM 900 C C . LEU A 1 109 ? -0.656 50.699 29.008 1.00 86.19 109 LEU A C 1
ATOM 902 O O . LEU A 1 109 ? -0.395 49.545 29.335 1.00 86.19 109 LEU A O 1
ATOM 906 N N . VAL A 1 110 ? -0.877 51.048 27.737 1.00 82.38 110 VAL A N 1
ATOM 907 C CA . VAL A 1 110 ? -0.796 50.086 26.625 1.00 82.38 110 VAL A CA 1
ATOM 908 C C . VAL A 1 110 ? 0.632 49.567 26.457 1.00 82.38 110 VAL A C 1
ATOM 910 O O . VAL A 1 110 ? 0.814 48.359 26.358 1.00 82.38 110 VAL A O 1
ATOM 913 N N . VAL A 1 111 ? 1.650 50.435 26.501 1.00 87.25 111 VAL A N 1
ATOM 914 C CA . VAL A 1 111 ? 3.063 50.007 26.464 1.00 87.25 111 VAL A CA 1
ATOM 915 C C . VAL A 1 111 ? 3.374 49.064 27.625 1.00 87.25 111 VAL A C 1
ATOM 917 O O . VAL A 1 111 ? 3.991 48.024 27.416 1.00 87.25 111 VAL A O 1
ATOM 920 N N . PHE A 1 112 ? 2.916 49.392 28.837 1.00 86.69 112 PHE A N 1
ATOM 921 C CA . PHE A 1 112 ? 3.110 48.531 29.999 1.00 86.69 112 PHE A CA 1
ATOM 922 C C . PHE A 1 112 ? 2.473 47.156 29.789 1.00 86.69 112 PHE A C 1
ATOM 924 O O . PHE A 1 112 ? 3.134 46.157 30.035 1.00 86.69 112 PHE A O 1
ATOM 931 N N . LEU A 1 113 ? 1.238 47.083 29.281 1.00 83.81 113 LEU A N 1
ATOM 932 C CA . LEU A 1 113 ? 0.584 45.807 28.971 1.00 83.81 113 LEU A CA 1
ATOM 933 C C . LEU A 1 113 ? 1.337 45.018 27.894 1.00 83.81 113 LEU A C 1
ATOM 935 O O . LEU A 1 113 ? 1.546 43.823 28.070 1.00 83.81 113 LEU A O 1
ATOM 939 N N . LEU A 1 114 ? 1.790 45.675 26.824 1.00 81.62 114 LEU A N 1
ATOM 940 C CA . LEU A 1 114 ? 2.507 45.022 25.725 1.00 81.62 114 LEU A CA 1
ATOM 941 C C . LEU A 1 114 ? 3.880 44.479 26.120 1.00 81.62 114 LEU A C 1
ATOM 943 O O . LEU A 1 114 ? 4.339 43.537 25.492 1.00 81.62 114 LEU A O 1
ATOM 947 N N . ILE A 1 115 ? 4.526 45.052 27.137 1.00 85.25 115 ILE A N 1
ATOM 948 C CA . ILE A 1 115 ? 5.821 44.573 27.644 1.00 85.25 115 ILE A CA 1
ATOM 949 C C . ILE A 1 115 ? 5.625 43.566 28.781 1.00 85.25 115 ILE A C 1
ATOM 951 O O . ILE A 1 115 ? 6.266 42.522 28.813 1.00 85.25 115 ILE A O 1
ATOM 955 N N . TYR A 1 116 ? 4.741 43.873 29.731 1.00 84.00 116 TYR A N 1
ATOM 956 C CA . TYR A 1 116 ? 4.521 43.049 30.918 1.00 84.00 116 TYR A CA 1
ATOM 957 C C . TYR A 1 116 ? 3.881 41.706 30.572 1.00 84.00 116 TYR A C 1
ATOM 959 O O . TYR A 1 116 ? 4.172 40.700 31.217 1.00 84.00 116 TYR A O 1
ATOM 967 N N . PHE A 1 117 ? 2.998 41.685 29.574 1.00 77.00 117 PHE A N 1
ATOM 968 C CA . PHE A 1 117 ? 2.260 40.483 29.227 1.00 77.00 117 PHE A CA 1
ATOM 969 C C . PHE A 1 117 ? 3.153 39.381 28.643 1.00 77.00 117 PHE A C 1
ATOM 971 O O . PHE A 1 117 ? 3.135 38.312 29.244 1.00 77.00 117 PHE A O 1
ATOM 978 N N . PRO A 1 118 ? 3.982 39.610 27.601 1.00 74.88 118 PRO A N 1
ATOM 979 C CA . PRO A 1 118 ? 4.944 38.611 27.117 1.00 74.88 118 PRO A CA 1
ATOM 980 C C . PRO A 1 118 ? 5.787 38.026 28.246 1.00 74.88 118 PRO A C 1
ATOM 982 O O . PRO A 1 118 ? 5.729 36.829 28.493 1.00 74.88 118 PRO A O 1
ATOM 985 N N . ILE A 1 119 ? 6.410 38.897 29.049 1.00 77.12 119 ILE A N 1
ATOM 986 C CA . ILE A 1 119 ? 7.239 38.496 30.192 1.00 77.12 119 ILE A CA 1
ATOM 987 C C . ILE A 1 119 ? 6.458 37.590 31.150 1.00 77.12 119 ILE A C 1
ATOM 989 O O . ILE A 1 119 ? 6.996 36.620 31.676 1.00 77.12 119 ILE A O 1
ATOM 993 N N . ARG A 1 120 ? 5.187 37.897 31.425 1.00 76.25 120 ARG A N 1
ATOM 994 C CA . ARG A 1 120 ? 4.372 37.090 32.335 1.00 76.25 120 ARG A CA 1
ATOM 995 C C . ARG A 1 120 ? 3.926 35.771 31.711 1.00 76.25 120 ARG A C 1
ATOM 997 O O . ARG A 1 120 ? 3.838 34.803 32.454 1.00 76.25 120 ARG A O 1
ATOM 1004 N N . VAL A 1 121 ? 3.617 35.737 30.415 1.00 69.75 121 VAL A N 1
ATOM 1005 C CA . VAL A 1 121 ? 3.252 34.502 29.704 1.00 69.75 121 VAL A CA 1
ATOM 1006 C C . VAL A 1 121 ? 4.430 33.543 29.684 1.00 69.75 121 VAL A C 1
ATOM 1008 O O . VAL A 1 121 ? 4.247 32.391 30.061 1.00 69.75 121 VAL A O 1
ATOM 1011 N N . ASP A 1 122 ? 5.624 34.043 29.374 1.00 66.25 122 ASP A N 1
ATOM 1012 C CA . ASP A 1 122 ? 6.848 33.243 29.345 1.00 66.25 122 ASP A CA 1
ATOM 1013 C C . ASP A 1 122 ? 7.118 32.647 30.746 1.00 66.25 122 ASP A C 1
ATOM 1015 O O . ASP A 1 122 ? 7.191 31.433 30.916 1.00 66.25 122 ASP A O 1
ATOM 1019 N N . ASN A 1 123 ? 7.048 33.476 31.799 1.00 66.75 123 ASN A N 1
ATOM 1020 C CA . ASN A 1 123 ? 7.169 33.013 33.192 1.00 66.75 123 ASN A CA 1
ATOM 1021 C C . ASN A 1 123 ? 6.037 32.064 33.647 1.00 66.75 123 ASN A C 1
ATOM 1023 O O . ASN A 1 123 ? 6.209 31.308 34.603 1.00 66.75 123 ASN A O 1
ATOM 1027 N N . PHE A 1 124 ? 4.841 32.147 33.056 1.00 57.44 124 PHE A N 1
ATOM 1028 C CA . PHE A 1 124 ? 3.718 31.265 33.394 1.00 57.44 124 PHE A CA 1
ATOM 1029 C C . PHE A 1 124 ? 3.842 29.914 32.686 1.00 57.44 124 PHE A C 1
ATOM 1031 O O . PHE A 1 124 ? 3.475 28.904 33.280 1.00 57.44 124 PHE A O 1
ATOM 1038 N N . GLY A 1 125 ? 4.405 29.890 31.473 1.00 52.56 125 GLY A N 1
ATOM 1039 C CA . GLY A 1 125 ? 4.802 28.669 30.771 1.00 52.56 125 GLY A CA 1
ATOM 1040 C C . GLY A 1 125 ? 5.806 27.863 31.592 1.00 52.56 125 GLY A C 1
ATOM 1041 O O . GLY A 1 125 ? 5.538 26.702 31.901 1.00 52.56 125 GLY A O 1
ATOM 1042 N N . ASP A 1 126 ? 6.865 28.522 32.073 1.00 49.91 126 ASP A N 1
ATOM 1043 C CA . ASP A 1 126 ? 7.880 27.916 32.950 1.00 49.91 126 ASP A CA 1
ATOM 1044 C C . ASP A 1 126 ? 7.291 27.399 34.268 1.00 49.91 126 ASP A C 1
ATOM 1046 O O . ASP A 1 126 ? 7.730 26.398 34.832 1.00 49.91 126 ASP A O 1
ATOM 1050 N N . LYS A 1 127 ? 6.255 28.068 34.782 1.00 47.47 127 LYS A N 1
ATOM 1051 C CA . LYS A 1 127 ? 5.611 27.669 36.034 1.00 47.47 127 LYS A CA 1
ATOM 1052 C C . LYS A 1 127 ? 4.602 26.537 35.850 1.00 47.47 127 LYS A C 1
ATOM 1054 O O . LYS A 1 127 ? 4.464 25.719 36.748 1.00 47.47 127 LYS A O 1
ATOM 1059 N N . ILE A 1 128 ? 3.899 26.463 34.718 1.00 43.09 128 ILE A N 1
ATOM 1060 C CA . ILE A 1 128 ? 3.023 25.327 34.387 1.00 43.09 128 ILE A CA 1
ATOM 1061 C C . ILE A 1 128 ? 3.860 24.079 34.112 1.00 43.09 128 ILE A C 1
ATOM 1063 O O . ILE A 1 128 ? 3.479 22.998 34.562 1.00 43.09 128 ILE A O 1
ATOM 1067 N N . SER A 1 129 ? 4.990 24.218 33.412 1.00 45.53 129 SER A N 1
ATOM 1068 C CA . SER A 1 129 ? 5.916 23.104 33.215 1.00 45.53 129 SER A CA 1
ATOM 1069 C C . SER A 1 129 ? 6.460 22.631 34.563 1.00 45.53 129 SER A C 1
ATOM 1071 O O . SER A 1 129 ? 6.346 21.447 34.864 1.00 45.53 129 SER A O 1
ATOM 1073 N N . GLN A 1 130 ? 6.894 23.541 35.444 1.00 42.47 130 GLN A N 1
ATOM 1074 C CA . GLN A 1 130 ? 7.329 23.191 36.801 1.00 42.47 130 GLN A CA 1
ATOM 1075 C C . GLN A 1 130 ? 6.223 22.602 37.688 1.00 42.47 130 GLN A C 1
ATOM 1077 O O . GLN A 1 130 ? 6.494 21.641 38.392 1.00 42.47 130 GLN A O 1
ATOM 1082 N N . ILE A 1 131 ? 4.981 23.101 37.646 1.00 39.56 131 ILE A N 1
ATOM 1083 C CA . ILE A 1 131 ? 3.864 22.545 38.434 1.00 39.56 131 ILE A CA 1
ATOM 1084 C C . ILE A 1 131 ? 3.509 21.136 37.954 1.00 39.56 131 ILE A C 1
ATOM 1086 O O . ILE A 1 131 ? 3.310 20.261 38.787 1.00 39.56 131 ILE A O 1
ATOM 1090 N N . LYS A 1 132 ? 3.499 20.877 36.638 1.00 44.19 132 LYS A N 1
ATOM 1091 C CA . LYS A 1 132 ? 3.351 19.510 36.115 1.00 44.19 132 LYS A CA 1
ATOM 1092 C C . LYS A 1 132 ? 4.517 18.623 36.543 1.00 44.19 132 LYS A C 1
ATOM 1094 O O . LYS A 1 132 ? 4.286 17.472 36.885 1.00 44.19 132 LYS A O 1
ATOM 1099 N N . ILE A 1 133 ? 5.743 19.146 36.562 1.00 38.94 133 ILE A N 1
ATOM 1100 C CA . ILE A 1 133 ? 6.936 18.412 37.005 1.00 38.94 133 ILE A CA 1
ATOM 1101 C C . ILE A 1 133 ? 6.892 18.123 38.509 1.00 38.94 133 ILE A C 1
ATOM 1103 O O . ILE A 1 133 ? 7.223 17.014 38.897 1.00 38.94 133 ILE A O 1
ATOM 1107 N N . GLU A 1 134 ? 6.466 19.055 39.362 1.00 38.78 134 GLU A N 1
ATOM 1108 C CA . GLU A 1 134 ? 6.327 18.846 40.811 1.00 38.78 134 GLU A CA 1
ATOM 1109 C C . GLU A 1 134 ? 5.146 17.930 41.146 1.00 38.78 134 GLU A C 1
ATOM 1111 O O . GLU A 1 134 ? 5.252 17.094 42.041 1.00 38.78 134 GLU A O 1
ATOM 1116 N N . GLU A 1 135 ? 4.042 18.027 40.401 1.00 40.56 135 GLU A N 1
ATOM 1117 C CA . GLU A 1 135 ? 2.911 17.107 40.509 1.00 40.56 135 GLU A CA 1
ATOM 1118 C C . GLU A 1 135 ? 3.353 15.693 40.096 1.00 40.56 135 GLU A C 1
ATOM 1120 O O . GLU A 1 135 ? 3.143 14.760 40.867 1.00 40.56 135 GLU A O 1
ATOM 1125 N N . LEU A 1 136 ? 4.101 15.544 38.993 1.00 36.53 136 LEU A N 1
ATOM 1126 C CA . LEU A 1 136 ? 4.723 14.284 38.551 1.00 36.53 136 LEU A CA 1
ATOM 1127 C C . LEU A 1 136 ? 5.842 13.785 39.491 1.00 36.53 136 LEU A C 1
ATOM 1129 O O . LEU A 1 136 ? 5.980 12.582 39.685 1.00 36.53 136 LEU A O 1
ATOM 1133 N N . ALA A 1 137 ? 6.612 14.672 40.123 1.00 36.06 137 ALA A N 1
ATOM 1134 C CA . ALA A 1 137 ? 7.686 14.326 41.060 1.00 36.06 137 ALA A CA 1
ATOM 1135 C C . ALA A 1 137 ? 7.159 13.988 42.463 1.00 36.06 137 ALA A C 1
ATOM 1137 O O . ALA A 1 137 ? 7.786 13.223 43.195 1.00 36.06 137 ALA A O 1
ATOM 1138 N N . SER A 1 138 ? 5.984 14.500 42.844 1.00 38.12 138 SER A N 1
ATOM 1139 C CA . SER A 1 138 ? 5.283 14.093 44.069 1.00 38.12 138 SER A CA 1
ATOM 1140 C C . SER A 1 138 ? 4.719 12.666 43.984 1.00 38.12 138 SER A C 1
ATOM 1142 O O . SER A 1 138 ? 4.443 12.052 45.015 1.00 38.12 138 SER A O 1
ATOM 1144 N N . TYR A 1 139 ? 4.652 12.097 42.774 1.00 35.41 139 TYR A N 1
ATOM 1145 C CA . TYR A 1 139 ? 4.368 10.683 42.505 1.00 35.41 139 TYR A CA 1
ATOM 1146 C C . TYR A 1 139 ? 5.603 9.773 42.638 1.00 35.41 139 TYR A C 1
ATOM 1148 O O . TYR A 1 139 ? 5.645 8.694 42.045 1.00 35.41 139 TYR A O 1
ATOM 1156 N N . ASN A 1 140 ? 6.595 10.152 43.454 1.00 33.94 140 ASN A N 1
ATOM 1157 C CA . ASN A 1 140 ? 7.765 9.316 43.715 1.00 33.94 140 ASN A CA 1
ATOM 1158 C C . ASN A 1 140 ? 7.413 8.077 44.559 1.00 33.94 140 ASN A C 1
ATOM 1160 O O . ASN A 1 140 ? 7.567 8.018 45.780 1.00 33.94 140 ASN A O 1
ATOM 1164 N N . LEU A 1 141 ? 6.946 7.052 43.857 1.00 30.03 141 LEU A N 1
ATOM 1165 C CA . LEU A 1 141 ? 7.028 5.660 44.242 1.00 30.03 141 LEU A CA 1
ATOM 1166 C C . LEU A 1 141 ? 7.370 4.898 42.969 1.00 30.03 141 LEU A C 1
ATOM 1168 O O . LEU A 1 141 ? 6.509 4.629 42.136 1.00 30.03 141 LEU A O 1
ATOM 1172 N N . VAL A 1 142 ? 8.649 4.552 42.847 1.00 37.38 142 VAL A N 1
ATOM 1173 C CA . VAL A 1 142 ? 9.175 3.493 41.985 1.00 37.38 142 VAL A CA 1
ATOM 1174 C C . VAL A 1 142 ? 8.251 2.274 42.083 1.00 37.38 142 VAL A C 1
ATOM 1176 O O . VAL A 1 142 ? 8.349 1.460 43.003 1.00 37.38 142 VAL A O 1
ATOM 1179 N N . LYS A 1 143 ? 7.275 2.188 41.173 1.00 35.50 143 LYS A N 1
ATOM 1180 C CA . LYS A 1 143 ? 6.409 1.029 40.956 1.00 35.50 143 LYS A CA 1
ATOM 1181 C C . LYS A 1 143 ? 5.602 1.203 39.671 1.00 35.50 143 LYS A C 1
ATOM 1183 O O . LYS A 1 143 ? 4.557 1.838 39.674 1.00 35.50 143 LYS A O 1
ATOM 1188 N N . LYS A 1 144 ? 6.033 0.445 38.654 1.00 37.88 144 LYS A N 1
ATOM 1189 C CA . LYS A 1 144 ? 5.264 0.019 37.475 1.00 37.88 144 LYS A CA 1
ATOM 1190 C C . LYS A 1 144 ? 4.879 1.144 36.504 1.00 37.88 144 LYS A C 1
ATOM 1192 O O . LYS A 1 144 ? 4.180 2.075 36.873 1.00 37.88 144 LYS A O 1
ATOM 1197 N N . ILE A 1 145 ? 5.150 0.917 35.218 1.00 43.66 145 ILE A N 1
ATOM 1198 C CA . ILE A 1 145 ? 4.192 1.267 34.158 1.00 43.66 145 ILE A CA 1
ATOM 1199 C C . ILE A 1 145 ? 2.843 0.690 34.618 1.00 43.66 145 ILE A C 1
ATOM 1201 O O . ILE A 1 145 ? 2.648 -0.533 34.612 1.00 43.66 145 ILE A O 1
ATOM 1205 N N . SER A 1 146 ? 1.995 1.533 35.207 1.00 42.50 146 SER A N 1
ATOM 1206 C CA . SER A 1 146 ? 0.850 1.097 36.018 1.00 42.50 146 SER A CA 1
ATOM 1207 C C . SER A 1 146 ? -0.467 1.279 35.286 1.00 42.50 146 SER A C 1
ATOM 1209 O O . SER A 1 146 ? -1.450 0.617 35.629 1.00 42.50 146 SER A O 1
ATOM 1211 N N . THR A 1 147 ? -0.482 2.104 34.238 1.00 45.06 147 THR A N 1
ATOM 1212 C CA . THR A 1 147 ? -1.682 2.300 33.444 1.00 45.06 147 THR A CA 1
ATOM 1213 C C . THR A 1 147 ? -1.664 1.389 32.210 1.00 45.06 147 THR A C 1
ATOM 1215 O O . THR A 1 147 ? -0.643 1.241 31.530 1.00 45.06 147 THR A O 1
ATOM 1218 N N . PRO A 1 148 ? -2.800 0.757 31.871 1.00 44.56 148 PRO A N 1
ATOM 1219 C CA . PRO A 1 148 ? -2.954 0.037 30.610 1.00 44.56 148 PRO A CA 1
ATOM 1220 C C . PRO A 1 148 ? -2.676 0.897 29.368 1.00 44.56 148 PRO A C 1
ATOM 1222 O O . PRO A 1 148 ? -2.397 0.336 28.315 1.00 44.56 148 PRO A O 1
ATOM 1225 N N . ALA A 1 149 ? -2.760 2.227 29.484 1.00 42.97 149 ALA A N 1
ATOM 1226 C CA . ALA A 1 149 ? -2.497 3.171 28.403 1.00 42.97 149 ALA A CA 1
ATOM 1227 C C . ALA A 1 149 ? -0.996 3.284 28.091 1.00 42.97 149 ALA A C 1
ATOM 1229 O O . ALA A 1 149 ? -0.615 3.075 26.948 1.00 42.97 149 ALA A O 1
ATOM 1230 N N . GLU A 1 150 ? -0.141 3.483 29.096 1.00 44.97 150 GLU A N 1
ATOM 1231 C CA . GLU A 1 150 ? 1.321 3.559 28.909 1.00 44.97 150 GLU A CA 1
ATOM 1232 C C . GLU A 1 150 ? 1.902 2.219 28.433 1.00 44.97 150 GLU A C 1
ATOM 1234 O O . GLU A 1 150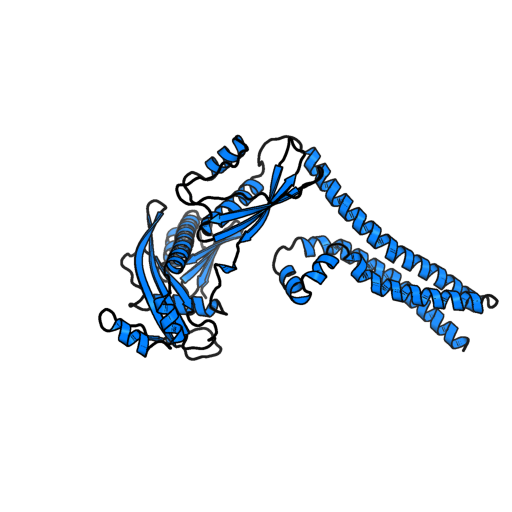 ? 2.762 2.168 27.556 1.00 44.97 150 GLU A O 1
ATOM 1239 N N . ARG A 1 151 ? 1.380 1.097 28.957 1.00 47.00 151 ARG A N 1
ATOM 1240 C CA . ARG A 1 151 ? 1.740 -0.245 28.466 1.00 47.00 151 ARG A CA 1
ATOM 1241 C C . ARG A 1 151 ? 1.357 -0.416 26.992 1.00 47.00 151 ARG A C 1
ATOM 1243 O O . ARG A 1 151 ? 2.082 -1.070 26.252 1.00 47.00 151 ARG A O 1
ATOM 1250 N N . ARG A 1 152 ? 0.218 0.146 26.582 1.00 50.66 152 ARG A N 1
ATOM 1251 C CA . ARG A 1 152 ? -0.280 0.092 25.203 1.00 50.66 152 ARG A CA 1
ATOM 1252 C C . ARG A 1 152 ? 0.539 0.983 24.275 1.00 50.66 152 ARG A C 1
ATOM 1254 O O . ARG A 1 152 ? 0.824 0.559 23.170 1.00 50.66 152 ARG A O 1
ATOM 1261 N N . GLU A 1 153 ? 0.952 2.161 24.722 1.00 48.34 153 GLU A N 1
ATOM 1262 C CA . GLU A 1 153 ? 1.792 3.068 23.937 1.00 48.34 153 GLU A CA 1
ATOM 1263 C C . GLU A 1 153 ? 3.184 2.479 23.692 1.00 48.34 153 GLU A C 1
ATOM 1265 O O . GLU A 1 153 ? 3.630 2.424 22.551 1.00 48.34 153 GLU A O 1
ATOM 1270 N N . LEU A 1 154 ? 3.812 1.904 24.723 1.00 49.47 154 LEU A N 1
ATOM 1271 C CA . LEU A 1 154 ? 5.087 1.199 24.574 1.00 49.47 154 LEU A CA 1
ATOM 1272 C C . LEU A 1 154 ? 4.962 -0.027 23.652 1.00 49.47 154 LEU A C 1
ATOM 1274 O O . LEU A 1 154 ? 5.824 -0.258 22.808 1.00 49.47 154 LEU A O 1
ATOM 1278 N N . LEU A 1 155 ? 3.874 -0.798 23.784 1.00 51.09 155 LEU A N 1
ATOM 1279 C CA . LEU A 1 155 ? 3.573 -1.908 22.876 1.00 51.09 155 LEU A CA 1
ATOM 1280 C C . LEU A 1 155 ? 3.364 -1.424 21.441 1.00 51.09 155 LEU A C 1
ATOM 1282 O O . LEU A 1 155 ? 3.846 -2.082 20.532 1.00 51.09 155 LEU A O 1
ATOM 1286 N N . ASN A 1 156 ? 2.699 -0.288 21.232 1.00 50.94 156 ASN A N 1
ATOM 1287 C CA . ASN A 1 156 ? 2.496 0.288 19.904 1.00 50.94 156 ASN A CA 1
ATOM 1288 C C . ASN A 1 156 ? 3.819 0.746 19.282 1.00 50.94 156 ASN A C 1
ATOM 1290 O O . ASN A 1 156 ? 4.027 0.511 18.099 1.00 50.94 156 ASN A O 1
ATOM 1294 N N . VAL A 1 157 ? 4.726 1.342 20.064 1.00 53.00 157 VAL A N 1
ATOM 1295 C CA . VAL A 1 157 ? 6.071 1.713 19.593 1.00 53.00 157 VAL A CA 1
ATOM 1296 C C . VAL A 1 157 ? 6.864 0.465 19.211 1.00 53.00 157 VAL A C 1
ATOM 1298 O O . VAL A 1 157 ? 7.373 0.390 18.102 1.00 53.00 157 VAL A O 1
ATOM 1301 N N . TYR A 1 158 ? 6.905 -0.560 20.067 1.00 55.53 158 TYR A N 1
ATOM 1302 C CA . TYR A 1 158 ? 7.577 -1.825 19.739 1.00 55.53 158 TYR A CA 1
ATOM 1303 C C . TYR A 1 158 ? 6.947 -2.547 18.544 1.00 55.53 158 TYR A C 1
ATOM 1305 O O . TYR A 1 158 ? 7.661 -3.140 17.742 1.00 55.53 158 TYR A O 1
ATOM 1313 N N . HIS A 1 159 ? 5.620 -2.506 18.418 1.00 49.41 159 HIS A N 1
ATOM 1314 C CA . HIS A 1 159 ? 4.904 -3.098 17.292 1.00 49.41 159 HIS A CA 1
ATOM 1315 C C . HIS A 1 159 ? 5.194 -2.342 15.994 1.00 49.41 159 HIS A C 1
ATOM 1317 O O . HIS A 1 159 ? 5.428 -2.981 14.979 1.00 49.41 159 HIS A O 1
ATOM 1323 N N . SER A 1 160 ? 5.256 -1.009 16.043 1.00 48.41 160 SER A N 1
ATOM 1324 C CA . SER A 1 160 ? 5.649 -0.169 14.910 1.00 48.41 160 SER A CA 1
ATOM 1325 C C . SER A 1 160 ? 7.096 -0.439 14.499 1.00 48.41 160 SER A C 1
ATOM 1327 O O . SER A 1 160 ? 7.354 -0.678 13.332 1.00 48.41 160 SER A O 1
ATOM 1329 N N . LEU A 1 161 ? 8.035 -0.493 15.449 1.00 49.78 161 LEU A N 1
ATOM 1330 C CA . LEU A 1 161 ? 9.442 -0.810 15.165 1.00 49.78 161 LEU A CA 1
ATOM 1331 C C . LEU A 1 161 ? 9.625 -2.240 14.631 1.00 49.78 161 LEU A C 1
ATOM 1333 O O . LEU A 1 161 ? 10.554 -2.504 13.876 1.00 49.78 161 LEU A O 1
ATOM 1337 N N . TYR A 1 162 ? 8.754 -3.170 15.025 1.00 50.88 162 TYR A N 1
ATOM 1338 C CA . TYR A 1 162 ? 8.739 -4.522 14.477 1.00 50.88 162 TYR A CA 1
ATOM 1339 C C . TYR A 1 162 ? 8.172 -4.590 13.062 1.00 50.88 162 TYR A C 1
ATOM 1341 O O . TYR A 1 162 ? 8.765 -5.269 12.230 1.00 50.88 162 TYR A O 1
ATOM 1349 N N . GLN A 1 163 ? 7.041 -3.923 12.809 1.00 46.59 163 GLN A N 1
ATOM 1350 C CA . GLN A 1 163 ? 6.456 -3.836 11.469 1.00 46.59 163 GLN A CA 1
ATOM 1351 C C . GLN A 1 163 ? 7.511 -3.329 10.483 1.00 46.59 163 GLN A C 1
ATOM 1353 O O . GLN A 1 163 ? 7.773 -3.993 9.495 1.00 46.59 163 GLN A O 1
ATOM 1358 N N . GLU A 1 164 ? 8.245 -2.291 10.876 1.00 49.56 164 GLU A N 1
ATOM 1359 C CA . GLU A 1 164 ? 9.288 -1.640 10.076 1.00 49.56 164 GLU A CA 1
ATOM 1360 C C . GLU A 1 164 ? 10.647 -2.389 10.099 1.00 49.56 164 GLU A C 1
ATOM 1362 O O . GLU A 1 164 ? 11.685 -1.828 9.755 1.00 49.56 164 GLU A O 1
ATOM 1367 N N . GLY A 1 165 ? 10.695 -3.639 10.584 1.00 41.91 165 GLY A N 1
ATOM 1368 C CA . GLY A 1 165 ? 11.881 -4.506 10.504 1.00 41.91 165 GLY A CA 1
ATOM 1369 C C . GLY A 1 165 ? 13.095 -4.100 11.358 1.00 41.91 165 GLY A C 1
ATOM 1370 O O . GLY A 1 165 ? 14.160 -4.711 11.244 1.00 41.91 165 GLY A O 1
ATOM 1371 N N . LEU A 1 166 ? 12.968 -3.104 12.239 1.00 44.28 166 LEU A N 1
ATOM 1372 C CA . LEU A 1 166 ? 14.064 -2.580 13.072 1.00 44.28 166 LEU A CA 1
ATOM 1373 C C . LEU A 1 166 ? 14.421 -3.497 14.255 1.00 44.28 166 LEU A C 1
ATOM 1375 O O . LEU A 1 166 ? 15.525 -3.423 14.792 1.00 44.28 166 LEU A O 1
ATOM 1379 N N . VAL A 1 167 ? 13.506 -4.381 14.663 1.00 45.81 167 VAL A N 1
ATOM 1380 C CA . VAL A 1 167 ? 13.698 -5.355 15.753 1.00 45.81 167 VAL A CA 1
ATOM 1381 C C . VAL A 1 167 ? 13.152 -6.729 15.362 1.00 45.81 167 VAL A C 1
ATOM 1383 O O . VAL A 1 167 ? 12.057 -6.835 14.825 1.00 45.81 167 VAL A O 1
ATOM 1386 N N . THR A 1 168 ? 13.879 -7.811 15.667 1.00 42.22 168 THR A N 1
ATOM 1387 C CA . THR A 1 168 ? 13.440 -9.194 15.382 1.00 42.22 168 THR A CA 1
ATOM 1388 C C . THR A 1 168 ? 12.810 -9.859 16.612 1.00 42.22 168 THR A C 1
ATOM 1390 O O . THR A 1 168 ? 13.282 -9.707 17.740 1.00 42.22 168 THR A O 1
ATOM 1393 N N . TRP A 1 169 ? 11.727 -10.622 16.419 1.00 51.19 169 TRP A N 1
ATOM 1394 C CA . TRP A 1 169 ? 11.004 -11.278 17.516 1.00 51.19 169 TRP A CA 1
ATOM 1395 C C . TRP A 1 169 ? 11.621 -12.631 17.851 1.00 51.19 169 TRP A C 1
ATOM 1397 O O . TRP A 1 169 ? 11.480 -13.583 17.091 1.00 51.19 169 TRP A O 1
ATOM 1407 N N . ARG A 1 170 ? 12.266 -12.755 19.018 1.00 38.97 170 ARG A N 1
ATOM 1408 C CA . ARG A 1 170 ? 12.658 -14.077 19.547 1.00 38.97 170 ARG A CA 1
ATOM 1409 C C . ARG A 1 170 ? 11.894 -14.514 20.798 1.00 38.97 170 ARG A C 1
ATOM 1411 O O . ARG A 1 170 ? 11.857 -15.713 21.056 1.00 38.97 170 ARG A O 1
ATOM 1418 N N . HIS A 1 171 ? 11.214 -13.622 21.529 1.00 35.59 171 HIS A N 1
ATOM 1419 C CA . HIS A 1 171 ? 10.404 -13.975 22.709 1.00 35.59 171 HIS A CA 1
ATOM 1420 C C . HIS A 1 171 ? 9.169 -13.073 22.893 1.00 35.59 171 HIS A C 1
ATOM 1422 O O . HIS A 1 171 ? 9.139 -11.946 22.415 1.00 35.59 171 HIS A O 1
ATOM 1428 N N . ASP A 1 172 ? 8.170 -13.596 23.620 1.00 41.41 172 ASP A N 1
ATOM 1429 C CA . ASP A 1 172 ? 6.928 -12.927 24.052 1.00 41.41 172 ASP A CA 1
ATOM 1430 C C . ASP A 1 172 ? 7.171 -11.456 24.480 1.00 41.41 172 ASP A C 1
ATOM 1432 O O . ASP A 1 172 ? 7.917 -11.232 25.442 1.00 41.41 172 ASP A O 1
ATOM 1436 N N . PRO A 1 173 ? 6.546 -10.456 23.822 1.00 42.22 173 PRO A N 1
ATOM 1437 C CA . PRO A 1 173 ? 6.774 -9.028 24.073 1.00 42.22 173 PRO A CA 1
ATOM 1438 C C . PRO A 1 173 ? 6.518 -8.633 25.516 1.00 42.22 173 PRO A C 1
ATOM 1440 O O . PRO A 1 173 ? 7.215 -7.785 26.065 1.00 42.22 173 PRO A O 1
ATOM 1443 N N . LEU A 1 174 ? 5.534 -9.271 26.158 1.00 40.25 174 LEU A N 1
ATOM 1444 C CA . LEU A 1 174 ? 5.233 -9.016 27.558 1.00 40.25 174 LEU A CA 1
ATOM 1445 C C . LEU A 1 174 ? 6.366 -9.500 28.458 1.00 40.25 174 LEU A C 1
ATOM 1447 O O . LEU A 1 174 ? 6.612 -8.864 29.471 1.00 40.25 174 LEU A O 1
ATOM 1451 N N . LYS A 1 175 ? 7.089 -10.563 28.086 1.00 40.16 175 LYS A N 1
ATOM 1452 C CA . LYS A 1 175 ? 8.228 -11.082 28.857 1.00 40.16 175 LYS A CA 1
ATOM 1453 C C . LYS A 1 175 ? 9.515 -10.311 28.623 1.00 40.16 175 LYS A C 1
ATOM 1455 O O . LYS A 1 175 ? 10.281 -10.190 29.568 1.00 40.16 175 LYS A O 1
ATOM 1460 N N . VAL A 1 176 ? 9.750 -9.805 27.413 1.00 42.81 176 VAL A N 1
ATOM 1461 C CA . VAL A 1 176 ? 10.900 -8.931 27.115 1.00 42.81 176 VAL A CA 1
ATOM 1462 C C . VAL A 1 176 ? 10.723 -7.608 27.852 1.00 42.81 176 VAL A C 1
ATOM 1464 O O . VAL A 1 176 ? 11.543 -7.262 28.693 1.00 42.81 176 VAL A O 1
ATOM 1467 N N . VAL A 1 177 ? 9.555 -6.976 27.701 1.00 42.38 177 VAL A N 1
ATOM 1468 C CA . VAL A 1 177 ? 9.185 -5.774 28.456 1.00 42.38 177 VAL A CA 1
ATOM 1469 C C . VAL A 1 177 ? 9.196 -6.039 29.969 1.00 42.38 177 VAL A C 1
ATOM 1471 O O . VAL A 1 177 ? 9.713 -5.225 30.725 1.00 42.38 177 VAL A O 1
ATOM 1474 N N . GLU A 1 178 ? 8.692 -7.178 30.462 1.00 40.28 178 GLU A N 1
ATOM 1475 C CA . GLU A 1 178 ? 8.767 -7.515 31.895 1.00 40.28 178 GLU A CA 1
ATOM 1476 C C . GLU A 1 178 ? 10.187 -7.823 32.387 1.00 40.28 178 GLU A C 1
ATOM 1478 O O . GLU A 1 178 ? 10.476 -7.556 33.552 1.00 40.28 178 GLU A O 1
ATOM 1483 N N . TYR A 1 179 ? 11.071 -8.370 31.553 1.00 40.56 179 TYR A N 1
ATOM 1484 C CA . TYR A 1 179 ? 12.476 -8.610 31.885 1.00 40.56 179 TYR A CA 1
ATOM 1485 C C . TYR A 1 179 ? 13.246 -7.284 31.940 1.00 40.56 179 TYR A C 1
ATOM 1487 O O . TYR A 1 179 ? 13.904 -6.995 32.941 1.00 40.56 179 TYR A O 1
ATOM 1495 N N . ASP A 1 180 ? 13.063 -6.426 30.942 1.00 47.69 180 ASP A N 1
ATOM 1496 C CA . ASP A 1 180 ? 13.736 -5.131 30.825 1.00 47.69 180 ASP A CA 1
ATOM 1497 C C . ASP A 1 180 ? 13.278 -4.154 31.917 1.00 47.69 180 ASP A C 1
ATOM 1499 O O . ASP A 1 180 ? 14.101 -3.497 32.560 1.00 47.69 180 ASP A O 1
ATOM 1503 N N . LEU A 1 181 ? 11.979 -4.157 32.247 1.00 42.06 181 LEU A N 1
ATOM 1504 C CA . LEU A 1 181 ? 11.418 -3.402 33.376 1.00 42.06 181 LEU A CA 1
ATOM 1505 C C . LEU A 1 181 ? 11.848 -3.944 34.745 1.00 42.06 181 LEU A C 1
ATOM 1507 O O . LEU A 1 181 ? 11.803 -3.214 35.736 1.00 42.06 181 LEU A O 1
ATOM 1511 N N . LYS A 1 182 ? 12.217 -5.226 34.837 1.00 35.09 182 LYS A N 1
ATOM 1512 C CA . LYS A 1 182 ? 12.620 -5.869 36.095 1.00 35.09 182 LYS A CA 1
ATOM 1513 C C . LYS A 1 182 ? 14.112 -5.723 36.380 1.00 35.09 182 LYS A C 1
ATOM 1515 O O . LYS A 1 182 ? 14.487 -5.746 37.552 1.00 35.09 182 LYS A O 1
ATOM 1520 N N . TYR A 1 183 ? 14.944 -5.587 35.349 1.00 35.41 183 TYR A N 1
ATOM 1521 C CA . TYR A 1 183 ? 16.401 -5.578 35.493 1.00 35.41 183 TYR A CA 1
ATOM 1522 C C . TYR A 1 183 ? 17.081 -4.266 35.079 1.00 35.41 183 TYR A C 1
ATOM 1524 O O . TYR A 1 183 ? 18.270 -4.130 35.352 1.00 35.41 183 TYR A O 1
ATOM 1532 N N . GLY A 1 184 ? 16.359 -3.284 34.518 1.00 33.09 184 GLY A N 1
ATOM 1533 C CA . GLY A 1 184 ? 16.817 -1.890 34.389 1.00 33.09 184 GLY A CA 1
ATOM 1534 C C . GLY A 1 184 ? 18.056 -1.680 33.513 1.00 33.09 184 GLY A C 1
ATOM 1535 O O . GLY A 1 184 ? 18.747 -0.675 33.658 1.00 33.09 184 GLY A O 1
ATOM 1536 N N . ILE A 1 185 ? 18.376 -2.632 32.637 1.00 36.78 185 ILE A N 1
ATOM 1537 C CA . ILE A 1 185 ? 19.575 -2.609 31.803 1.00 36.78 185 ILE A CA 1
ATOM 1538 C C . ILE A 1 185 ? 19.163 -2.967 30.374 1.00 36.78 185 ILE A C 1
ATOM 1540 O O . ILE A 1 185 ? 18.870 -4.127 30.096 1.00 36.78 185 ILE A O 1
ATOM 1544 N N . LEU A 1 186 ? 19.215 -1.991 29.464 1.00 33.50 186 LEU A N 1
ATOM 1545 C CA . LEU A 1 186 ? 19.365 -2.248 28.030 1.00 33.50 186 LEU A CA 1
ATOM 1546 C C . LEU A 1 186 ? 20.772 -2.826 27.827 1.00 33.50 186 LEU A C 1
ATOM 1548 O O . LEU A 1 186 ? 21.757 -2.094 27.744 1.00 33.50 186 LEU A O 1
ATOM 1552 N N . ARG A 1 187 ? 20.893 -4.153 27.848 1.00 30.97 187 ARG A N 1
ATOM 1553 C CA . ARG A 1 187 ? 22.063 -4.841 27.291 1.00 30.97 187 ARG A CA 1
ATOM 1554 C C . ARG A 1 187 ? 21.714 -5.220 25.864 1.00 30.97 187 ARG A C 1
ATOM 1556 O O . ARG A 1 187 ? 20.580 -5.615 25.616 1.00 30.97 187 ARG A O 1
ATOM 1563 N N . SER A 1 188 ? 22.688 -5.045 24.975 1.00 35.00 188 SER A N 1
ATOM 1564 C CA . SER A 1 188 ? 22.570 -5.268 23.538 1.00 35.00 188 SER A CA 1
ATOM 1565 C C . SER A 1 188 ? 21.717 -6.496 23.221 1.00 35.00 188 SER A C 1
ATOM 1567 O O . SER A 1 188 ? 21.940 -7.590 23.748 1.00 35.00 188 SER A O 1
ATOM 1569 N N . LEU A 1 189 ? 20.737 -6.299 22.341 1.00 35.75 189 LEU A N 1
ATOM 1570 C CA . LEU A 1 189 ? 20.111 -7.377 21.587 1.00 35.75 189 LEU A CA 1
ATOM 1571 C C . LEU A 1 189 ? 21.158 -7.872 20.583 1.00 35.75 189 LEU A C 1
ATOM 1573 O O . LEU A 1 189 ? 21.115 -7.545 19.405 1.00 35.75 189 LEU A O 1
ATOM 1577 N N . ASP A 1 190 ? 22.163 -8.584 21.088 1.00 31.69 190 ASP A N 1
ATOM 1578 C CA . ASP A 1 190 ? 23.219 -9.172 20.277 1.00 31.69 190 ASP A CA 1
ATOM 1579 C C . ASP A 1 190 ? 22.665 -10.442 19.625 1.00 31.69 190 ASP A C 1
ATOM 1581 O O . ASP A 1 190 ? 22.505 -11.493 20.254 1.00 31.69 190 ASP A O 1
ATOM 1585 N N . GLY A 1 191 ? 22.248 -10.292 18.372 1.00 35.91 191 GLY A N 1
ATOM 1586 C CA . GLY A 1 191 ? 21.749 -11.360 17.526 1.00 35.91 191 GLY A CA 1
ATOM 1587 C C . GLY A 1 191 ? 22.732 -11.653 16.406 1.00 35.91 191 GLY A C 1
ATOM 1588 O O . GLY A 1 191 ? 22.401 -11.378 15.269 1.00 35.91 191 GLY A O 1
ATOM 1589 N N . GLU A 1 192 ? 23.907 -12.189 16.733 1.00 34.31 192 GLU A N 1
ATOM 1590 C CA . GLU A 1 192 ? 24.943 -12.806 15.875 1.00 34.31 192 GLU A CA 1
ATOM 1591 C C . GLU A 1 192 ? 25.355 -12.173 14.527 1.00 34.31 192 GLU A C 1
ATOM 1593 O O . GLU A 1 192 ? 26.337 -12.661 13.990 1.00 34.31 192 GLU A O 1
ATOM 1598 N N . ASN A 1 193 ? 24.739 -11.109 13.995 1.00 36.66 193 ASN A N 1
ATOM 1599 C CA . ASN A 1 193 ? 25.224 -10.370 12.814 1.00 36.66 193 ASN A CA 1
ATOM 1600 C C . ASN A 1 193 ? 24.730 -8.909 12.682 1.00 36.66 193 ASN A C 1
ATOM 1602 O O . ASN A 1 193 ? 25.203 -8.227 11.779 1.00 36.66 193 ASN A O 1
ATOM 1606 N N . ASN A 1 194 ? 23.860 -8.396 13.564 1.00 36.88 194 ASN A N 1
ATOM 1607 C CA . ASN A 1 194 ? 23.364 -7.013 13.478 1.00 36.88 194 ASN A CA 1
ATOM 1608 C C . ASN A 1 194 ? 23.731 -6.264 14.772 1.00 36.88 194 ASN A C 1
ATOM 1610 O O . ASN A 1 194 ? 23.081 -6.437 15.806 1.00 36.88 194 ASN A O 1
ATOM 1614 N N . GLU A 1 195 ? 24.813 -5.479 14.739 1.00 36.12 195 GLU A N 1
ATOM 1615 C CA . GLU A 1 195 ? 25.257 -4.657 15.873 1.00 36.12 195 GLU A CA 1
ATOM 1616 C C . GLU A 1 195 ? 24.292 -3.484 16.086 1.00 36.12 195 GLU A C 1
ATOM 1618 O O . GLU A 1 195 ? 24.353 -2.455 15.417 1.00 36.12 195 GLU A O 1
ATOM 1623 N N . LEU A 1 196 ? 23.400 -3.630 17.064 1.00 35.84 196 LEU A N 1
ATOM 1624 C CA . LEU A 1 196 ? 22.531 -2.553 17.527 1.00 35.84 196 LEU A CA 1
ATOM 1625 C C . LEU A 1 196 ? 23.381 -1.568 18.352 1.00 35.84 196 LEU A C 1
ATOM 1627 O O . LEU A 1 196 ? 23.621 -1.776 19.547 1.00 35.84 196 LEU A O 1
ATOM 1631 N N . THR A 1 197 ? 23.904 -0.530 17.697 1.00 35.88 197 THR A N 1
ATOM 1632 C CA . THR A 1 197 ? 24.840 0.422 18.312 1.00 35.88 197 THR A CA 1
ATOM 1633 C C . THR A 1 197 ? 24.076 1.551 18.998 1.00 35.88 197 THR A C 1
ATOM 1635 O O . THR A 1 197 ? 23.508 2.426 18.359 1.00 35.88 197 THR A O 1
ATOM 1638 N N . LEU A 1 198 ? 24.058 1.536 20.331 1.00 37.12 198 LEU A N 1
ATOM 1639 C CA . LEU A 1 198 ? 23.486 2.606 21.151 1.00 37.12 198 LEU A CA 1
ATOM 1640 C C . LEU A 1 198 ? 24.499 3.753 21.289 1.00 37.12 198 LEU A C 1
ATOM 1642 O O . LEU A 1 198 ? 25.301 3.767 22.227 1.00 37.12 198 LEU A O 1
ATOM 1646 N N . GLU A 1 199 ? 24.470 4.724 20.375 1.00 38.25 199 GLU A N 1
ATOM 1647 C CA . GLU A 1 199 ? 25.206 5.978 20.564 1.00 38.25 199 GLU A CA 1
ATOM 1648 C C . GLU A 1 199 ? 24.402 6.948 21.437 1.00 38.25 199 GLU A C 1
ATOM 1650 O O . GLU A 1 199 ? 23.382 7.502 21.037 1.00 38.25 199 GLU A O 1
ATOM 1655 N N . PHE A 1 200 ? 24.881 7.171 22.661 1.00 41.34 200 PHE A N 1
ATOM 1656 C CA . PHE A 1 200 ? 24.346 8.208 23.537 1.00 41.34 200 PHE A CA 1
ATOM 1657 C C . PHE A 1 200 ? 24.952 9.560 23.155 1.00 41.34 200 PHE A C 1
ATOM 1659 O O . PHE A 1 200 ? 26.025 9.930 23.635 1.00 41.34 200 PHE A O 1
ATOM 1666 N N . ALA A 1 201 ? 24.244 10.338 22.340 1.00 41.28 201 ALA A N 1
ATOM 1667 C CA . ALA A 1 201 ? 24.507 11.766 22.237 1.00 41.28 201 ALA A CA 1
ATOM 1668 C C . ALA A 1 201 ? 23.913 12.445 23.484 1.00 41.28 201 ALA A C 1
ATOM 1670 O O . ALA A 1 201 ? 22.720 12.746 23.537 1.00 41.28 201 ALA A O 1
ATOM 1671 N N . SER A 1 202 ? 24.712 12.620 24.540 1.00 44.69 202 SER A N 1
ATOM 1672 C CA . SER A 1 202 ? 24.287 13.388 25.715 1.00 44.69 202 SER A CA 1
ATOM 1673 C C . SER A 1 202 ? 25.234 14.555 25.954 1.00 44.69 202 SER A C 1
ATOM 1675 O O . SER A 1 202 ? 26.404 14.346 26.277 1.00 44.69 202 SER A O 1
ATOM 1677 N N . ASP A 1 203 ? 24.699 15.768 25.866 1.00 42.75 203 ASP A N 1
ATOM 1678 C CA . ASP A 1 203 ? 25.328 16.988 26.363 1.00 42.75 203 ASP A CA 1
ATOM 1679 C C . ASP A 1 203 ? 24.594 17.384 27.657 1.00 42.75 203 ASP A C 1
ATOM 1681 O O . ASP A 1 203 ? 23.728 18.253 27.676 1.00 42.75 203 ASP A O 1
ATOM 1685 N N . ILE A 1 204 ? 24.832 16.641 28.746 1.00 47.97 204 ILE A N 1
ATOM 1686 C CA . ILE A 1 204 ? 24.168 16.888 30.037 1.00 47.97 204 ILE A CA 1
ATOM 1687 C C . ILE A 1 204 ? 25.190 17.482 31.007 1.00 47.97 204 ILE A C 1
ATOM 1689 O O . ILE A 1 204 ? 25.832 16.772 31.782 1.00 47.97 204 ILE A O 1
ATOM 1693 N N . GLN A 1 205 ? 25.332 18.809 30.986 1.00 42.81 205 GLN A N 1
ATOM 1694 C CA . GLN A 1 205 ? 25.944 19.547 32.091 1.00 42.81 205 GLN A CA 1
ATOM 1695 C C . GLN A 1 205 ? 24.862 20.027 33.065 1.00 42.81 205 GLN A C 1
ATOM 1697 O O . GLN A 1 205 ? 24.177 21.009 32.809 1.00 42.81 205 GLN A O 1
ATOM 1702 N N . GLY A 1 206 ? 24.774 19.369 34.225 1.00 46.69 206 GLY A N 1
ATOM 1703 C CA . GLY A 1 206 ? 24.068 19.889 35.401 1.00 46.69 206 GLY A CA 1
ATOM 1704 C C . GLY A 1 206 ? 22.597 19.481 35.495 1.00 46.69 206 GLY A C 1
ATOM 1705 O O . GLY A 1 206 ? 21.743 20.039 34.826 1.00 46.69 206 GLY A O 1
ATOM 1706 N N . GLY A 1 207 ? 22.325 18.520 36.383 1.00 48.75 207 GLY A N 1
ATOM 1707 C CA . GLY A 1 207 ? 21.012 17.989 36.768 1.00 48.75 207 GLY A CA 1
ATOM 1708 C C . GLY A 1 207 ? 19.801 18.912 36.604 1.00 48.75 207 GLY A C 1
ATOM 1709 O O . GLY A 1 207 ? 19.443 19.622 37.535 1.00 48.75 207 GLY A O 1
ATOM 1710 N N . ALA A 1 208 ? 19.140 18.822 35.452 1.00 54.28 208 ALA A N 1
ATOM 1711 C CA . ALA A 1 208 ? 17.711 19.056 35.248 1.00 54.28 208 ALA A CA 1
ATOM 1712 C C . ALA A 1 208 ? 17.391 18.725 33.782 1.00 54.28 208 ALA A C 1
ATOM 1714 O O . ALA A 1 208 ? 17.715 19.514 32.910 1.00 54.28 208 ALA A O 1
ATOM 1715 N N . MET A 1 209 ? 16.773 17.565 33.533 1.00 51.72 209 MET A N 1
ATOM 1716 C CA . MET A 1 209 ? 16.357 17.060 32.212 1.00 51.72 209 MET A CA 1
ATOM 1717 C C . MET A 1 209 ? 17.456 16.957 31.142 1.00 51.72 209 MET A C 1
ATOM 1719 O O . MET A 1 209 ? 17.970 17.943 30.629 1.00 51.72 209 MET A O 1
ATOM 1723 N N . GLY A 1 210 ? 17.751 15.726 30.729 1.00 59.12 210 GLY A N 1
ATOM 1724 C CA . GLY A 1 210 ? 18.524 15.467 29.516 1.00 59.12 210 GLY A CA 1
ATOM 1725 C C . GLY A 1 210 ? 17.621 14.874 28.448 1.00 59.12 210 GLY A C 1
ATOM 1726 O O . GLY A 1 210 ? 17.034 13.821 28.684 1.00 59.12 210 GLY A O 1
ATOM 1727 N N . ASN A 1 211 ? 17.518 15.514 27.286 1.00 61.25 211 ASN A N 1
ATOM 1728 C CA . ASN A 1 211 ? 16.990 14.847 26.099 1.00 61.25 211 ASN A CA 1
ATOM 1729 C C . ASN A 1 211 ? 18.141 14.101 25.426 1.00 61.25 211 ASN A C 1
ATOM 1731 O O . ASN A 1 211 ? 19.259 14.612 25.351 1.00 61.25 211 ASN A O 1
ATOM 1735 N N . THR A 1 212 ? 17.880 12.889 24.959 1.00 62.69 212 THR A N 1
ATOM 1736 C CA . THR A 1 212 ? 18.823 12.131 24.142 1.00 62.69 212 THR A CA 1
ATOM 1737 C C . THR A 1 212 ? 18.064 11.472 23.005 1.00 62.69 212 THR A C 1
ATOM 1739 O O . THR A 1 212 ? 16.876 11.166 23.124 1.00 62.69 212 THR A O 1
ATOM 1742 N N . ILE A 1 213 ? 18.752 11.275 21.893 1.00 57.56 213 ILE A N 1
ATOM 1743 C CA . ILE A 1 213 ? 18.228 10.530 20.760 1.00 57.56 213 ILE A CA 1
ATOM 1744 C C . ILE A 1 213 ? 18.957 9.198 20.772 1.00 57.56 213 ILE A C 1
ATOM 1746 O O . ILE A 1 213 ? 20.186 9.161 20.766 1.00 57.56 213 ILE A O 1
ATOM 1750 N N . VAL A 1 214 ? 18.194 8.115 20.847 1.00 61.56 214 VAL A N 1
ATOM 1751 C CA . VAL A 1 214 ? 18.705 6.765 20.654 1.00 61.56 214 VAL A CA 1
ATOM 1752 C C . VAL A 1 214 ? 18.482 6.408 19.202 1.00 61.56 214 VAL A C 1
ATOM 1754 O O . VAL A 1 214 ? 17.354 6.164 18.782 1.00 61.56 214 VAL A O 1
ATOM 1757 N N . ARG A 1 215 ? 19.569 6.383 18.445 1.00 53.19 215 ARG A N 1
ATOM 1758 C CA . ARG A 1 215 ? 19.566 5.945 17.058 1.00 53.19 215 ARG A CA 1
ATOM 1759 C C . ARG A 1 215 ? 19.596 4.419 17.027 1.00 53.19 215 ARG A C 1
ATOM 1761 O O . ARG A 1 215 ? 20.511 3.796 17.558 1.00 53.19 215 ARG A O 1
ATOM 1768 N N . LEU A 1 216 ? 18.542 3.825 16.486 1.00 56.59 216 LEU A N 1
ATOM 1769 C CA . LEU A 1 216 ? 18.456 2.412 16.156 1.00 56.59 216 LEU A CA 1
ATOM 1770 C C . LEU A 1 216 ? 18.854 2.253 14.697 1.00 56.59 216 LEU A C 1
ATOM 1772 O O . LEU A 1 216 ? 18.153 2.728 13.808 1.00 56.59 216 LEU A O 1
ATOM 1776 N N . GLU A 1 217 ? 19.968 1.578 14.462 1.00 47.09 217 GLU A N 1
ATOM 1777 C CA . GLU A 1 217 ? 20.431 1.231 13.125 1.00 47.09 217 GLU A CA 1
ATOM 1778 C C . GLU A 1 217 ? 20.470 -0.278 12.967 1.00 47.09 217 GLU A C 1
ATOM 1780 O O . GLU A 1 217 ? 20.912 -1.008 13.859 1.00 47.09 217 GLU A O 1
ATOM 1785 N N . ASN A 1 218 ? 20.030 -0.733 11.803 1.00 55.44 218 ASN A N 1
ATOM 1786 C CA . ASN A 1 218 ? 20.444 -2.009 11.256 1.00 55.44 218 ASN A CA 1
ATOM 1787 C C . ASN A 1 218 ? 20.907 -1.806 9.807 1.00 55.44 218 ASN A C 1
ATOM 1789 O O . ASN A 1 218 ? 20.910 -0.697 9.278 1.00 55.44 218 ASN A O 1
ATOM 1793 N N . ASP A 1 219 ? 21.285 -2.900 9.162 1.00 46.31 219 ASP A N 1
ATOM 1794 C CA . ASP A 1 219 ? 21.820 -2.946 7.801 1.00 46.31 219 ASP A CA 1
ATOM 1795 C C . ASP A 1 219 ? 20.863 -2.367 6.733 1.00 46.31 219 ASP A C 1
ATOM 1797 O O . ASP A 1 219 ? 21.296 -2.114 5.610 1.00 46.31 219 ASP A O 1
ATOM 1801 N N . LYS A 1 220 ? 19.579 -2.158 7.063 1.00 41.41 220 LYS A N 1
ATOM 1802 C CA . LYS A 1 220 ? 18.500 -1.780 6.132 1.00 41.41 220 LYS A CA 1
ATOM 1803 C C . LYS A 1 220 ? 17.731 -0.515 6.518 1.00 41.41 220 LYS A C 1
ATOM 1805 O O . LYS A 1 220 ? 17.147 0.124 5.647 1.00 41.41 220 LYS A O 1
ATOM 1810 N N . HIS A 1 221 ? 17.709 -0.149 7.795 1.00 53.09 221 HIS A N 1
ATOM 1811 C CA . HIS A 1 221 ? 16.845 0.895 8.333 1.00 53.09 221 HIS A CA 1
ATOM 1812 C C . HIS A 1 221 ? 17.541 1.683 9.440 1.00 53.09 221 HIS A C 1
ATOM 1814 O O . HIS A 1 221 ? 18.371 1.162 10.189 1.00 53.09 221 HIS A O 1
ATOM 1820 N N . GLN A 1 222 ? 17.116 2.935 9.585 1.00 54.44 222 GLN A N 1
ATOM 1821 C CA . GLN A 1 222 ? 17.477 3.788 10.702 1.00 54.44 222 GLN A CA 1
ATOM 1822 C C . GLN A 1 222 ? 16.207 4.386 11.317 1.00 54.44 222 GLN A C 1
ATOM 1824 O O . GLN A 1 222 ? 15.353 4.924 10.609 1.00 54.44 222 GLN A O 1
ATOM 1829 N N . ALA A 1 223 ? 16.101 4.322 12.641 1.00 60.31 223 ALA A N 1
ATOM 1830 C CA . ALA A 1 223 ? 15.095 5.049 13.398 1.00 60.31 223 ALA A CA 1
ATOM 1831 C C . ALA A 1 223 ? 15.723 5.781 14.577 1.00 60.31 223 ALA A C 1
ATOM 1833 O O . ALA A 1 223 ? 16.431 5.198 15.392 1.00 60.31 223 ALA A O 1
ATOM 1834 N N . ASP A 1 224 ? 15.394 7.052 14.711 1.00 62.94 224 ASP A N 1
ATOM 1835 C CA . ASP A 1 224 ? 15.787 7.883 15.830 1.00 62.94 224 ASP A CA 1
ATOM 1836 C C . ASP A 1 224 ? 14.657 7.845 16.868 1.00 62.94 224 ASP A C 1
ATOM 1838 O O . ASP A 1 224 ? 13.539 8.294 16.626 1.00 62.94 224 ASP A O 1
ATOM 1842 N N . ILE A 1 225 ? 14.912 7.271 18.043 1.00 65.69 225 ILE A N 1
ATOM 1843 C CA . ILE A 1 225 ? 13.979 7.272 19.174 1.00 65.69 225 ILE A CA 1
ATOM 1844 C C . ILE A 1 225 ? 14.326 8.442 20.085 1.00 65.69 225 ILE A C 1
ATOM 1846 O O . ILE A 1 225 ? 15.415 8.519 20.651 1.00 65.69 225 ILE A O 1
ATOM 1850 N N . HIS A 1 226 ? 13.367 9.333 20.292 1.00 62.19 226 HIS A N 1
ATOM 1851 C CA . HIS A 1 226 ? 13.549 10.518 21.111 1.00 62.19 226 HIS A CA 1
ATOM 1852 C C . HIS A 1 226 ? 13.178 10.192 22.560 1.00 62.19 226 HIS A C 1
ATOM 1854 O O . HIS A 1 226 ? 12.019 9.891 22.876 1.00 62.19 226 HIS A O 1
ATOM 1860 N N . LEU A 1 227 ? 14.171 10.244 23.449 1.00 63.00 227 LEU A N 1
ATOM 1861 C CA . LEU A 1 227 ? 14.026 9.937 24.867 1.00 63.00 227 LEU A CA 1
ATOM 1862 C C . LEU A 1 227 ? 14.285 11.182 25.721 1.00 63.00 227 LEU A C 1
ATOM 1864 O O . LEU A 1 227 ? 15.229 11.935 25.492 1.00 63.00 227 LEU A O 1
ATOM 1868 N N . SER A 1 228 ? 13.476 11.380 26.757 1.00 62.69 228 SER A N 1
ATOM 1869 C CA . SER A 1 228 ? 13.697 12.409 27.775 1.00 62.69 228 SER A CA 1
ATOM 1870 C C . SER A 1 228 ? 13.974 11.754 29.124 1.00 62.69 228 SER A C 1
ATOM 1872 O O . SER A 1 228 ? 13.229 10.875 29.555 1.00 62.69 228 SER A O 1
ATOM 1874 N N . CYS A 1 229 ? 15.060 12.153 29.784 1.00 65.94 229 CYS A N 1
ATOM 1875 C CA . CYS A 1 229 ? 15.434 11.679 31.112 1.00 65.94 229 CYS A CA 1
ATOM 1876 C C . CYS A 1 229 ? 14.857 12.596 32.190 1.00 65.94 229 CYS A C 1
ATOM 1878 O O . CYS A 1 229 ? 15.222 13.771 32.284 1.00 65.94 229 CYS A O 1
ATOM 1880 N N . LEU A 1 230 ? 14.040 12.032 33.073 1.00 62.28 230 LEU A N 1
ATOM 1881 C CA . LEU A 1 230 ? 13.589 12.652 34.313 1.00 62.28 230 LEU A CA 1
ATOM 1882 C C . LEU A 1 230 ? 14.376 12.077 35.496 1.00 62.28 230 LEU A C 1
ATOM 1884 O O . LEU A 1 230 ? 14.582 10.872 35.564 1.00 62.28 230 LEU A O 1
ATOM 1888 N N . GLY A 1 231 ? 14.784 12.924 36.443 1.00 58.81 231 GLY A N 1
ATOM 1889 C CA . GLY A 1 231 ? 15.425 12.493 37.694 1.00 58.81 231 GLY A CA 1
ATOM 1890 C C . GLY A 1 231 ? 16.936 12.745 37.783 1.00 58.81 231 GLY A C 1
ATOM 1891 O O . GLY A 1 231 ? 17.591 13.119 36.810 1.00 58.81 231 GLY A O 1
ATOM 1892 N N . GLY A 1 232 ? 17.472 12.603 39.001 1.00 58.91 232 GLY A N 1
ATOM 1893 C CA . GLY A 1 232 ? 18.905 12.719 39.302 1.00 58.91 232 GLY A CA 1
ATOM 1894 C C . GLY A 1 232 ? 19.684 11.448 38.950 1.00 58.91 232 GLY A C 1
ATOM 1895 O O . GLY A 1 232 ? 19.099 10.472 38.490 1.00 58.91 232 GLY A O 1
ATOM 1896 N N . GLU A 1 233 ? 21.003 11.435 39.179 1.00 57.25 233 GLU A N 1
ATOM 1897 C CA . GLU A 1 233 ? 21.875 10.316 38.773 1.00 57.25 233 GLU A CA 1
ATOM 1898 C C . GLU A 1 233 ? 21.421 8.939 39.278 1.00 57.25 233 GLU A C 1
ATOM 1900 O O . GLU A 1 233 ? 21.634 7.958 38.566 1.00 57.25 233 GLU A O 1
ATOM 1905 N N . GLU A 1 234 ? 20.782 8.881 40.450 1.00 51.47 234 GLU A N 1
ATOM 1906 C CA . GLU A 1 234 ? 20.354 7.640 41.109 1.00 51.47 234 GLU A CA 1
ATOM 1907 C C . GLU A 1 234 ? 18.930 7.179 40.728 1.00 51.47 234 GLU A C 1
ATOM 1909 O O . GLU A 1 234 ? 18.634 5.998 40.881 1.00 51.47 234 GLU A O 1
ATOM 1914 N N . ASP A 1 235 ? 18.085 8.054 40.158 1.00 56.50 235 ASP A N 1
ATOM 1915 C CA . ASP A 1 235 ? 16.648 7.804 39.912 1.00 56.50 235 ASP A CA 1
ATOM 1916 C C . ASP A 1 235 ? 16.213 8.203 38.483 1.00 56.50 235 ASP A C 1
ATOM 1918 O O . ASP A 1 235 ? 15.168 8.826 38.277 1.00 56.50 235 ASP A O 1
ATOM 1922 N N . ARG A 1 236 ? 17.034 7.897 37.470 1.00 59.59 236 ARG A N 1
ATOM 1923 C CA . ARG A 1 236 ? 16.730 8.255 36.073 1.00 59.59 236 ARG A CA 1
ATOM 1924 C C . ARG A 1 236 ? 15.567 7.432 35.515 1.00 59.59 236 ARG A C 1
ATOM 1926 O O . ARG A 1 236 ? 15.642 6.207 35.443 1.00 59.59 236 ARG A O 1
ATOM 1933 N N . VAL A 1 237 ? 14.533 8.118 35.040 1.00 55.59 237 VAL A N 1
ATOM 1934 C CA . VAL A 1 237 ? 13.410 7.561 34.279 1.00 55.59 237 VAL A CA 1
ATOM 1935 C C . VAL A 1 237 ? 13.472 8.108 32.860 1.00 55.59 237 VAL A C 1
ATOM 1937 O O . VAL A 1 237 ? 13.477 9.320 32.666 1.00 55.59 237 VAL A O 1
ATOM 1940 N N . TRP A 1 238 ? 13.497 7.222 31.867 1.00 61.38 238 TRP A N 1
ATOM 1941 C CA . TRP A 1 238 ? 13.462 7.601 30.457 1.00 61.38 238 TRP A CA 1
ATOM 1942 C C . TRP A 1 238 ? 12.035 7.512 29.923 1.00 61.38 238 TRP A C 1
ATOM 1944 O O . TRP A 1 238 ? 11.379 6.481 30.067 1.00 61.38 238 TRP A O 1
ATOM 1954 N N . LEU A 1 239 ? 11.564 8.592 29.306 1.00 57.06 239 LEU A N 1
ATOM 1955 C CA . LEU A 1 239 ? 10.279 8.664 28.623 1.00 57.06 239 LEU A CA 1
ATOM 1956 C C . LEU A 1 239 ? 10.512 8.777 27.119 1.00 57.06 239 LEU A C 1
ATOM 1958 O O . LEU A 1 239 ? 11.198 9.695 26.673 1.00 57.06 239 LEU A O 1
ATOM 1962 N N . THR A 1 240 ? 9.922 7.872 26.340 1.00 60.62 240 THR A N 1
ATOM 1963 C CA . THR A 1 240 ? 9.837 8.026 24.885 1.00 60.62 240 THR A CA 1
ATOM 1964 C C . THR A 1 240 ? 8.776 9.066 24.570 1.00 60.62 240 THR A C 1
ATOM 1966 O O . THR A 1 240 ? 7.631 8.910 24.985 1.00 60.62 240 THR A O 1
ATOM 1969 N N . TYR A 1 241 ? 9.147 10.127 23.859 1.00 58.47 241 TYR A N 1
ATOM 1970 C CA . TYR A 1 241 ? 8.203 11.183 23.471 1.00 58.47 241 TYR A CA 1
ATOM 1971 C C . TYR A 1 241 ? 8.041 11.324 21.955 1.00 58.47 241 TYR A C 1
ATOM 1973 O O . TYR A 1 241 ? 7.213 12.104 21.491 1.00 58.47 241 TYR A O 1
ATOM 1981 N N . GLY A 1 242 ? 8.815 10.565 21.183 1.00 49.47 242 GLY A N 1
ATOM 1982 C CA . GLY A 1 242 ? 8.710 10.523 19.737 1.00 49.47 242 GLY A CA 1
ATOM 1983 C C . GLY A 1 242 ? 9.648 9.487 19.142 1.00 49.47 242 GLY A C 1
ATOM 1984 O O . GLY A 1 242 ? 10.562 8.995 19.806 1.00 49.47 242 GLY A O 1
ATOM 1985 N N . TYR A 1 243 ? 9.409 9.167 17.881 1.00 58.72 243 TYR A N 1
ATOM 1986 C CA . TYR A 1 243 ? 10.359 8.465 17.040 1.00 58.72 243 TYR A CA 1
ATOM 1987 C C . TYR A 1 243 ? 10.295 9.071 15.636 1.00 58.72 243 TYR A C 1
ATOM 1989 O O . TYR A 1 243 ? 9.230 9.507 15.191 1.00 58.72 243 TYR A O 1
ATOM 1997 N N . GLU A 1 244 ? 11.432 9.108 14.960 1.00 52.22 244 GLU A N 1
ATOM 1998 C CA . GLU A 1 244 ? 11.567 9.519 13.572 1.00 52.22 244 GLU A CA 1
ATOM 1999 C C . GLU A 1 244 ? 12.220 8.365 12.816 1.00 52.22 244 GLU A C 1
ATOM 2001 O O . GLU A 1 244 ? 13.347 7.976 13.097 1.00 52.22 244 GLU A O 1
ATOM 2006 N N . ILE A 1 245 ? 11.480 7.754 11.895 1.00 57.25 245 ILE A N 1
ATOM 2007 C CA . ILE A 1 245 ? 12.043 6.758 10.980 1.00 57.25 245 ILE A CA 1
ATOM 2008 C C . ILE A 1 245 ? 12.648 7.541 9.824 1.00 57.25 245 ILE A C 1
ATOM 2010 O O . ILE A 1 245 ? 11.960 8.403 9.264 1.00 57.25 245 ILE A O 1
ATOM 2014 N N . ASP A 1 246 ? 13.901 7.260 9.463 1.00 52.56 246 ASP A N 1
ATOM 2015 C CA . ASP A 1 246 ? 14.509 7.876 8.288 1.00 52.56 246 ASP A CA 1
ATOM 2016 C C . ASP A 1 246 ? 13.782 7.380 7.030 1.00 52.56 246 ASP A C 1
ATOM 2018 O O . ASP A 1 246 ? 14.047 6.310 6.478 1.00 52.56 246 ASP A O 1
ATOM 2022 N N . LYS A 1 247 ? 12.807 8.174 6.581 1.00 48.09 247 LYS A N 1
ATOM 2023 C CA . LYS A 1 247 ? 11.992 7.881 5.400 1.00 48.09 247 LYS A CA 1
ATOM 2024 C C . LYS A 1 247 ? 12.786 7.960 4.097 1.00 48.09 247 LYS A C 1
ATOM 2026 O O . LYS A 1 247 ? 12.233 7.590 3.067 1.00 48.09 247 LYS A O 1
ATOM 2031 N N . ASN A 1 248 ? 14.052 8.393 4.112 1.00 42.75 248 ASN A N 1
ATOM 2032 C CA . ASN A 1 248 ? 14.881 8.426 2.905 1.00 42.75 248 ASN A CA 1
ATOM 2033 C C . ASN A 1 248 ? 15.214 7.023 2.361 1.00 42.75 248 ASN A C 1
ATOM 2035 O O . ASN A 1 248 ? 15.639 6.911 1.215 1.00 42.75 248 ASN A O 1
ATOM 2039 N N . LEU A 1 249 ? 14.984 5.951 3.129 1.00 45.81 249 LEU A N 1
ATOM 2040 C CA . LEU A 1 249 ? 15.086 4.565 2.640 1.00 45.81 249 LEU A CA 1
ATOM 2041 C C . LEU A 1 249 ? 13.767 4.016 2.064 1.00 45.81 249 LEU A C 1
ATOM 2043 O O . LEU A 1 249 ? 13.776 3.003 1.370 1.00 45.81 249 LEU A O 1
ATOM 2047 N N . ILE A 1 250 ? 12.648 4.718 2.271 1.00 48.09 250 ILE A N 1
ATOM 2048 C CA . ILE A 1 250 ? 11.347 4.442 1.644 1.00 48.09 250 ILE A CA 1
ATOM 2049 C C . ILE A 1 250 ? 10.993 5.639 0.752 1.00 48.09 250 ILE A C 1
ATOM 2051 O O . ILE A 1 250 ? 9.922 6.240 0.857 1.00 48.09 250 ILE A O 1
ATOM 2055 N N . GLU A 1 251 ? 11.908 6.041 -0.134 1.00 49.81 251 GLU A N 1
ATOM 2056 C CA . GLU A 1 251 ? 11.516 6.892 -1.253 1.00 49.81 251 GLU A CA 1
ATOM 2057 C C . GLU A 1 251 ? 10.536 6.086 -2.116 1.00 49.81 251 GLU A C 1
ATOM 2059 O O . GLU A 1 251 ? 10.918 5.212 -2.901 1.00 49.81 251 GLU A O 1
ATOM 2064 N N . ASN A 1 252 ? 9.236 6.360 -1.972 1.00 55.28 252 ASN A N 1
ATOM 2065 C CA . ASN A 1 252 ? 8.278 6.022 -3.014 1.00 55.28 252 ASN A CA 1
ATOM 2066 C C . ASN A 1 252 ? 8.759 6.749 -4.279 1.00 55.28 252 ASN A C 1
ATOM 2068 O O . ASN A 1 252 ? 8.518 7.939 -4.459 1.00 55.28 252 ASN A O 1
ATOM 2072 N N . ASN A 1 253 ? 9.457 6.036 -5.172 1.00 70.50 253 ASN A N 1
ATOM 2073 C CA . ASN A 1 253 ? 9.984 6.572 -6.439 1.00 70.50 253 ASN A CA 1
ATOM 2074 C C . ASN A 1 253 ? 8.875 7.006 -7.429 1.00 70.50 253 ASN A C 1
ATOM 2076 O O . ASN A 1 253 ? 9.141 7.297 -8.599 1.00 70.50 253 ASN A O 1
ATOM 2080 N N . PHE A 1 254 ? 7.619 7.009 -6.988 1.00 80.62 254 PHE A N 1
ATOM 2081 C CA . PHE A 1 254 ? 6.481 7.569 -7.689 1.00 80.62 254 PHE A CA 1
ATOM 2082 C C . PHE A 1 254 ? 6.073 8.868 -7.004 1.00 80.62 254 PHE A C 1
ATOM 2084 O O . PHE A 1 254 ? 5.732 8.878 -5.828 1.00 80.62 254 PHE A O 1
ATOM 2091 N N . SER A 1 255 ? 5.961 9.952 -7.770 1.00 76.38 255 SER A N 1
ATOM 2092 C CA . SER A 1 255 ? 5.413 11.228 -7.284 1.00 76.38 255 SER A CA 1
ATOM 2093 C C . SER A 1 255 ? 3.937 11.141 -6.842 1.00 76.38 255 SER A C 1
ATOM 2095 O O . SER A 1 255 ? 3.365 12.133 -6.392 1.00 76.38 255 SER A O 1
ATOM 2097 N N . ASN A 1 256 ? 3.282 9.987 -7.027 1.00 81.19 256 ASN A N 1
ATOM 2098 C CA . ASN A 1 256 ? 1.871 9.761 -6.742 1.00 81.19 256 ASN A CA 1
ATOM 2099 C C . ASN A 1 256 ? 1.609 8.295 -6.356 1.00 81.19 256 ASN A C 1
ATOM 2101 O O . ASN A 1 256 ? 1.549 7.426 -7.229 1.00 81.19 256 ASN A O 1
ATOM 2105 N N . ASP A 1 257 ? 1.340 8.046 -5.073 1.00 83.75 257 ASP A N 1
ATOM 2106 C CA . ASP A 1 257 ? 1.029 6.714 -4.526 1.00 83.75 257 ASP A CA 1
ATOM 2107 C C . ASP A 1 257 ? -0.150 6.021 -5.237 1.00 83.75 257 ASP A C 1
ATOM 2109 O O . ASP A 1 257 ? -0.233 4.793 -5.287 1.00 83.75 257 ASP A O 1
ATOM 2113 N N . LYS A 1 258 ? -1.075 6.787 -5.843 1.00 88.25 258 LYS A N 1
ATOM 2114 C CA . LYS A 1 258 ? -2.192 6.208 -6.609 1.00 88.25 258 LYS A CA 1
ATOM 2115 C C . LYS A 1 258 ? -1.722 5.506 -7.880 1.00 88.25 258 LYS A C 1
ATOM 2117 O O . LYS A 1 258 ? -2.375 4.557 -8.302 1.00 88.25 258 LYS A O 1
ATOM 2122 N N . ILE A 1 259 ? -0.634 5.978 -8.495 1.00 90.62 259 ILE A N 1
ATOM 2123 C CA . ILE A 1 259 ? -0.034 5.333 -9.671 1.00 90.62 259 ILE A CA 1
ATOM 2124 C C . ILE A 1 259 ? 0.589 4.011 -9.251 1.00 90.62 259 ILE A C 1
ATOM 2126 O O . ILE A 1 259 ? 0.311 2.995 -9.879 1.00 90.62 259 ILE A O 1
ATOM 2130 N N . GLU A 1 260 ? 1.374 4.023 -8.172 1.00 91.94 260 GLU A N 1
ATOM 2131 C CA . GLU A 1 260 ? 2.010 2.815 -7.645 1.00 91.94 260 GLU A CA 1
ATOM 2132 C C . GLU A 1 260 ? 0.959 1.744 -7.341 1.00 91.94 260 GLU A C 1
ATOM 2134 O O . GLU A 1 260 ? 1.021 0.645 -7.888 1.00 91.94 260 GLU A O 1
ATOM 2139 N N . LYS A 1 261 ? -0.084 2.106 -6.580 1.00 90.88 261 LYS A N 1
ATOM 2140 C CA . LYS A 1 261 ? -1.177 1.189 -6.229 1.00 90.88 261 LYS A CA 1
ATOM 2141 C C . LYS A 1 261 ? -1.926 0.672 -7.462 1.00 90.88 261 LYS A C 1
ATOM 2143 O O . LYS A 1 261 ? -2.236 -0.514 -7.531 1.00 90.88 261 LYS A O 1
ATOM 2148 N N . ALA A 1 262 ? -2.204 1.529 -8.449 1.00 92.12 262 ALA A N 1
ATOM 2149 C CA . ALA A 1 262 ? -2.887 1.115 -9.676 1.00 92.12 262 ALA A CA 1
ATOM 2150 C C . ALA A 1 262 ? -2.050 0.132 -10.508 1.00 92.12 262 ALA A C 1
ATOM 2152 O O . ALA A 1 262 ? -2.586 -0.865 -10.987 1.00 92.12 262 ALA A O 1
ATOM 2153 N N . ILE A 1 263 ? -0.743 0.380 -10.640 1.00 94.81 263 ILE A N 1
ATOM 2154 C CA . ILE A 1 263 ? 0.171 -0.514 -11.358 1.00 94.81 263 ILE A CA 1
ATOM 2155 C C . ILE A 1 263 ? 0.317 -1.838 -10.608 1.00 94.81 263 ILE A C 1
ATOM 2157 O O . ILE A 1 263 ? 0.165 -2.883 -11.230 1.00 94.81 263 ILE A O 1
ATOM 2161 N N . SER A 1 264 ? 0.544 -1.826 -9.290 1.00 94.56 264 SER A N 1
ATOM 2162 C CA . SER A 1 264 ? 0.618 -3.058 -8.493 1.00 94.56 264 SER A CA 1
ATOM 2163 C C . SER A 1 264 ? -0.655 -3.897 -8.623 1.00 94.56 264 SER A C 1
ATOM 2165 O O . SER A 1 264 ? -0.571 -5.097 -8.873 1.00 94.56 264 SER A O 1
ATOM 2167 N N . ASN A 1 265 ? -1.834 -3.270 -8.548 1.00 92.12 265 ASN A N 1
ATOM 2168 C CA . ASN A 1 265 ? -3.111 -3.960 -8.741 1.00 92.12 265 ASN A CA 1
ATOM 2169 C C . ASN A 1 265 ? -3.261 -4.524 -10.157 1.00 92.12 265 ASN A C 1
ATOM 2171 O O . ASN A 1 265 ? -3.74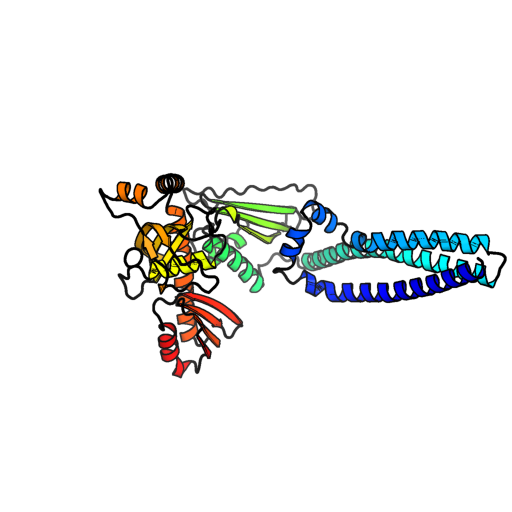7 -5.638 -10.322 1.00 92.12 265 ASN A O 1
ATOM 2175 N N . TYR A 1 266 ? -2.832 -3.781 -11.178 1.00 94.75 266 TYR A N 1
ATOM 2176 C CA . TYR A 1 266 ? -2.833 -4.265 -12.554 1.00 94.75 266 TYR A CA 1
ATOM 2177 C C . TYR A 1 266 ? -1.924 -5.490 -12.724 1.00 94.75 266 TYR A C 1
ATOM 2179 O O . TYR A 1 266 ? -2.364 -6.503 -13.263 1.00 94.75 266 TYR A O 1
ATOM 2187 N N . LEU A 1 267 ? -0.697 -5.454 -12.199 1.00 95.56 267 LEU A N 1
ATOM 2188 C CA . LEU A 1 267 ? 0.244 -6.578 -12.278 1.00 95.56 267 LEU A CA 1
ATOM 2189 C C . LEU A 1 267 ? -0.293 -7.840 -11.592 1.00 95.56 267 LEU A C 1
ATOM 2191 O O . LEU A 1 267 ? -0.040 -8.944 -12.070 1.00 95.56 267 LEU A O 1
ATOM 2195 N N . LEU A 1 268 ? -1.097 -7.694 -10.533 1.00 93.12 268 LEU A N 1
ATOM 2196 C CA . LEU A 1 268 ? -1.777 -8.824 -9.893 1.00 93.12 268 LEU A CA 1
ATOM 2197 C C . LEU A 1 268 ? -2.790 -9.532 -10.810 1.00 93.12 268 LEU A C 1
ATOM 2199 O O . LEU A 1 268 ? -3.091 -10.704 -10.578 1.00 93.12 268 LEU A O 1
ATOM 2203 N N . THR A 1 269 ? -3.286 -8.861 -11.855 1.00 92.06 269 THR A N 1
ATOM 2204 C CA . THR A 1 269 ? -4.177 -9.458 -12.868 1.00 92.06 269 THR A CA 1
ATOM 2205 C C . THR A 1 269 ? -3.422 -10.162 -13.999 1.00 92.06 269 THR A C 1
ATOM 2207 O O . THR A 1 269 ? -3.999 -10.979 -14.723 1.00 92.06 269 THR A O 1
ATOM 2210 N N . GLU A 1 270 ? -2.119 -9.904 -14.127 1.00 94.25 270 GLU A N 1
ATOM 2211 C CA . GLU A 1 270 ? -1.296 -10.397 -15.224 1.00 94.25 270 GLU A CA 1
ATOM 2212 C C . GLU A 1 270 ? -0.592 -11.705 -14.861 1.00 94.25 270 GLU A C 1
ATOM 2214 O O . GLU A 1 270 ? 0.249 -11.767 -13.964 1.00 94.25 270 GLU A O 1
ATOM 2219 N N . LYS A 1 271 ? -0.861 -12.763 -15.637 1.00 91.00 271 LYS A N 1
ATOM 2220 C CA . LYS A 1 271 ? -0.331 -14.121 -15.390 1.00 91.00 271 LYS A CA 1
ATOM 2221 C C . LYS A 1 271 ? 1.195 -14.217 -15.365 1.00 91.00 271 LYS A C 1
ATOM 2223 O O . LYS A 1 271 ? 1.735 -15.198 -14.866 1.00 91.00 271 LYS A O 1
ATOM 2228 N N . HIS A 1 272 ? 1.883 -13.255 -15.975 1.00 89.75 272 HIS A N 1
ATOM 2229 C CA . HIS A 1 272 ? 3.343 -13.202 -15.977 1.00 89.75 272 HIS A CA 1
ATOM 2230 C C . HIS A 1 272 ? 3.917 -12.821 -14.603 1.00 89.75 272 HIS A C 1
ATOM 2232 O O . HIS A 1 272 ? 5.024 -13.232 -14.259 1.00 89.75 272 HIS A O 1
ATOM 2238 N N . PHE A 1 273 ? 3.160 -12.056 -13.818 1.00 90.75 273 PHE A N 1
ATOM 2239 C CA . PHE A 1 273 ? 3.590 -11.544 -12.522 1.00 90.75 273 PHE A CA 1
ATOM 2240 C C . PHE A 1 273 ? 2.888 -12.236 -11.359 1.00 90.75 273 PHE A C 1
ATOM 2242 O O . PHE A 1 273 ? 3.502 -12.443 -10.319 1.00 90.75 273 PHE A O 1
ATOM 2249 N N . SER A 1 274 ? 1.624 -12.608 -11.541 1.00 88.50 274 SER A N 1
ATOM 2250 C CA . SER A 1 274 ? 0.776 -13.134 -10.482 1.00 88.50 274 SER A CA 1
ATOM 2251 C C . SER A 1 274 ? 0.151 -14.458 -10.884 1.00 88.50 274 SER A C 1
ATOM 2253 O O . SER A 1 274 ? -0.400 -14.635 -11.974 1.00 88.50 274 SER A O 1
ATOM 2255 N N . TRP A 1 275 ? 0.225 -15.407 -9.965 1.00 86.81 275 TRP A N 1
ATOM 2256 C CA . TRP A 1 275 ? -0.432 -16.694 -10.058 1.00 86.81 275 TRP A CA 1
ATOM 2257 C C . TRP A 1 275 ? -0.916 -17.094 -8.670 1.00 86.81 275 TRP A C 1
ATOM 2259 O O . TRP A 1 275 ? -0.433 -16.605 -7.649 1.00 86.81 275 TRP A O 1
ATOM 2269 N N . LYS A 1 276 ? -1.886 -18.003 -8.652 1.00 87.50 276 LYS A N 1
ATOM 2270 C CA . LYS A 1 276 ? -2.481 -18.530 -7.431 1.00 87.50 276 LYS A CA 1
ATOM 2271 C C . LYS A 1 276 ? -2.255 -20.037 -7.403 1.00 87.50 276 LYS A C 1
ATOM 2273 O O . LYS A 1 276 ? -2.911 -20.770 -8.141 1.00 87.50 276 LYS A O 1
ATOM 2278 N N . ASN A 1 277 ? -1.276 -20.485 -6.619 1.00 90.88 277 ASN A N 1
ATOM 2279 C CA . ASN A 1 277 ? -0.959 -21.903 -6.434 1.00 90.88 277 ASN A CA 1
ATOM 2280 C C . ASN A 1 277 ? -1.751 -22.527 -5.284 1.00 90.88 277 ASN A C 1
ATOM 2282 O O . ASN A 1 277 ? -1.899 -23.749 -5.241 1.00 90.88 277 ASN A O 1
ATOM 2286 N N . ARG A 1 278 ? -2.243 -21.708 -4.349 1.00 90.69 278 ARG A N 1
ATOM 2287 C CA . ARG A 1 278 ? -3.067 -22.143 -3.220 1.00 90.69 278 ARG A CA 1
ATOM 2288 C C . ARG A 1 278 ? -4.343 -21.318 -3.112 1.00 90.69 278 ARG 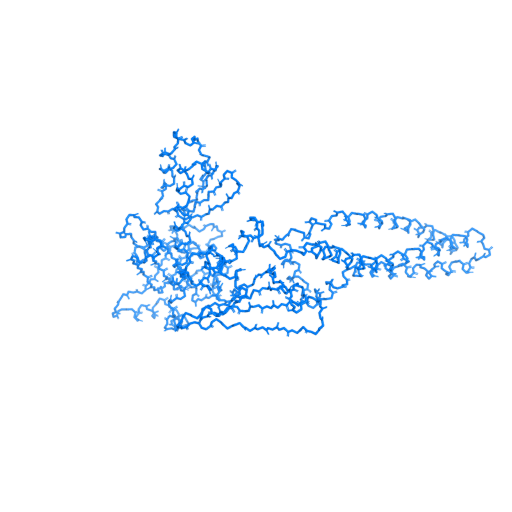A C 1
ATOM 2290 O O . ARG A 1 278 ? -4.393 -20.167 -3.520 1.00 90.69 278 ARG A O 1
ATOM 2297 N N . GLU A 1 279 ? -5.402 -21.909 -2.568 1.00 87.19 279 GLU A N 1
ATOM 2298 C CA . GLU A 1 279 ? -6.668 -21.188 -2.377 1.00 87.19 279 GLU A CA 1
ATOM 2299 C C . GLU A 1 279 ? -6.579 -20.156 -1.243 1.00 87.19 279 GLU A C 1
ATOM 2301 O O . GLU A 1 279 ? -7.156 -19.074 -1.363 1.00 87.19 279 GLU A O 1
ATOM 2306 N N . ASP A 1 280 ? -5.808 -20.475 -0.199 1.00 87.31 280 ASP A N 1
ATOM 2307 C CA . ASP A 1 280 ? -5.631 -19.705 1.037 1.00 87.31 280 ASP A CA 1
ATOM 2308 C C . ASP A 1 280 ? -4.471 -18.697 1.003 1.00 87.31 280 ASP A C 1
ATOM 2310 O O . ASP A 1 280 ? -4.202 -18.032 2.003 1.00 87.31 280 ASP A O 1
ATOM 2314 N N . SER A 1 281 ? -3.767 -18.592 -0.123 1.00 91.62 281 SER A N 1
ATOM 2315 C CA . SER A 1 281 ? -2.682 -17.633 -0.296 1.00 91.62 281 SER A CA 1
ATOM 2316 C C . SER A 1 281 ? -3.179 -16.263 -0.756 1.00 91.62 281 SER A C 1
ATOM 2318 O O . SER A 1 281 ? -4.250 -16.116 -1.356 1.00 91.62 281 SER A O 1
ATOM 2320 N N . HIS A 1 282 ? -2.352 -15.254 -0.492 1.00 92.44 282 HIS A N 1
ATOM 2321 C CA . HIS A 1 282 ? -2.555 -13.876 -0.915 1.00 92.44 282 HIS A CA 1
ATOM 2322 C C . HIS A 1 282 ? -1.386 -13.428 -1.791 1.00 92.44 282 HIS A C 1
ATOM 2324 O O . HIS A 1 282 ? -0.228 -13.700 -1.467 1.00 92.44 282 HIS A O 1
ATOM 2330 N N . SER A 1 283 ? -1.686 -12.726 -2.880 1.00 93.81 283 SER A N 1
ATOM 2331 C CA . SER A 1 283 ? -0.674 -12.215 -3.803 1.00 93.81 283 SER A CA 1
ATOM 2332 C C . SER A 1 283 ? -0.500 -10.714 -3.619 1.00 93.81 283 SER A C 1
ATOM 2334 O O . SER A 1 283 ? -1.482 -9.975 -3.605 1.00 93.81 283 SER A O 1
ATOM 2336 N N . PHE A 1 284 ? 0.746 -10.260 -3.523 1.00 94.31 284 PHE A N 1
ATOM 2337 C CA . PHE A 1 284 ? 1.087 -8.848 -3.366 1.00 94.31 284 PHE A CA 1
ATOM 2338 C C . PHE A 1 284 ? 2.194 -8.460 -4.340 1.00 94.31 284 PHE A C 1
ATOM 2340 O O . PHE A 1 284 ? 3.110 -9.245 -4.571 1.00 94.31 284 PHE A O 1
ATOM 2347 N N . CYS A 1 285 ? 2.113 -7.247 -4.891 1.00 95.06 285 CYS A N 1
ATOM 2348 C CA . CYS A 1 285 ? 3.117 -6.701 -5.800 1.00 95.06 285 CYS A CA 1
ATOM 2349 C C . CYS A 1 285 ? 3.718 -5.407 -5.246 1.00 95.06 285 CYS A C 1
ATOM 2351 O O . CYS A 1 285 ? 2.996 -4.447 -4.963 1.00 95.06 285 CYS A O 1
ATOM 2353 N N . THR A 1 286 ? 5.043 -5.353 -5.180 1.00 94.81 286 THR A N 1
ATOM 2354 C CA . THR A 1 286 ? 5.829 -4.143 -4.938 1.00 94.81 286 THR A CA 1
ATOM 2355 C C . THR A 1 286 ? 6.565 -3.753 -6.209 1.00 94.81 286 THR A C 1
ATOM 2357 O O . THR A 1 286 ? 6.969 -4.597 -7.012 1.00 94.81 286 THR A O 1
ATOM 2360 N N . ILE A 1 287 ? 6.710 -2.449 -6.432 1.00 95.56 287 ILE A N 1
ATOM 2361 C CA . ILE A 1 287 ? 7.333 -1.935 -7.648 1.00 95.56 287 ILE A CA 1
ATOM 2362 C C . ILE A 1 287 ? 8.300 -0.795 -7.333 1.00 95.56 287 ILE A C 1
ATOM 2364 O O . ILE A 1 287 ? 8.096 -0.023 -6.399 1.00 95.56 287 ILE A O 1
ATOM 2368 N N . LYS A 1 288 ? 9.344 -0.664 -8.151 1.00 94.69 288 LYS A N 1
ATOM 2369 C CA . LYS A 1 288 ? 10.302 0.446 -8.121 1.00 94.69 288 LYS A CA 1
ATOM 2370 C C . LYS A 1 288 ? 10.270 1.175 -9.452 1.00 94.69 288 LYS A C 1
ATOM 2372 O O . LYS A 1 288 ? 10.507 0.555 -10.485 1.00 94.69 288 LYS A O 1
ATOM 2377 N N . ASN A 1 289 ? 10.032 2.486 -9.447 1.00 94.94 289 ASN A N 1
ATOM 2378 C CA . ASN A 1 289 ? 10.190 3.292 -10.655 1.00 94.94 289 ASN A CA 1
ATOM 2379 C C . ASN A 1 289 ? 11.685 3.421 -10.990 1.00 94.94 289 ASN A C 1
ATOM 2381 O O . ASN A 1 289 ? 12.473 3.948 -10.201 1.00 94.94 289 ASN A O 1
ATOM 2385 N N . LEU A 1 290 ? 12.074 2.923 -12.162 1.00 95.25 290 LEU A N 1
ATOM 2386 C CA . LEU A 1 290 ? 13.442 2.979 -12.672 1.00 95.25 290 LEU A CA 1
ATOM 2387 C C . LEU A 1 290 ? 13.742 4.329 -13.334 1.00 95.25 290 LEU A C 1
ATOM 2389 O O . LEU A 1 290 ? 14.902 4.631 -13.603 1.00 95.25 290 LEU A O 1
ATOM 2393 N N . LYS A 1 291 ? 12.738 5.173 -13.577 1.00 94.44 291 LYS A N 1
ATOM 2394 C CA . LYS A 1 291 ? 12.906 6.500 -14.174 1.00 94.44 291 LYS A CA 1
ATOM 2395 C C . LYS A 1 291 ? 12.001 7.539 -13.487 1.00 94.44 291 LYS A C 1
ATOM 2397 O O . LYS A 1 291 ? 11.002 7.959 -14.066 1.00 94.44 291 LYS A O 1
ATOM 2402 N N . PRO A 1 292 ? 12.324 7.935 -12.239 1.00 91.31 292 PRO A N 1
ATOM 2403 C CA . PRO A 1 292 ? 11.474 8.812 -11.426 1.00 91.31 292 PRO A CA 1
ATOM 2404 C C . PRO A 1 292 ? 11.310 10.228 -11.999 1.00 91.31 292 PRO A C 1
ATOM 2406 O O . PRO A 1 292 ? 10.315 10.885 -11.724 1.00 91.31 292 PRO A O 1
ATOM 2409 N N . ASP A 1 293 ? 12.243 10.685 -12.839 1.00 89.00 293 ASP A N 1
ATOM 2410 C CA . ASP A 1 293 ? 12.156 11.948 -13.582 1.00 89.00 293 ASP A CA 1
ATOM 2411 C C . ASP A 1 293 ? 11.070 11.937 -14.671 1.00 89.00 293 ASP A C 1
ATOM 2413 O O . ASP A 1 293 ? 10.671 12.995 -15.163 1.00 89.00 293 ASP A O 1
ATOM 2417 N N . GLN A 1 294 ? 10.575 10.757 -15.053 1.00 88.44 294 GLN A N 1
ATOM 2418 C CA . GLN A 1 294 ? 9.508 10.613 -16.028 1.00 88.44 294 GLN A CA 1
ATOM 2419 C C . GLN A 1 294 ? 8.152 10.430 -15.331 1.00 88.44 294 GLN A C 1
ATOM 2421 O O . GLN A 1 294 ? 7.811 9.347 -14.866 1.00 88.44 294 GLN A O 1
ATOM 2426 N N . GLU A 1 295 ? 7.348 11.494 -15.316 1.00 85.62 295 GLU A N 1
ATOM 2427 C CA . GLU A 1 295 ? 6.039 11.510 -14.641 1.00 85.62 295 GLU A CA 1
ATOM 2428 C C . GLU A 1 295 ? 4.891 10.900 -15.468 1.00 85.62 295 GLU A C 1
ATOM 2430 O O . GLU A 1 295 ? 3.841 10.567 -14.920 1.00 85.62 295 GLU A O 1
ATOM 2435 N N . LEU A 1 296 ? 5.065 10.771 -16.789 1.00 90.12 296 LEU A N 1
ATOM 2436 C CA . LEU A 1 296 ? 4.033 10.297 -17.720 1.00 90.12 296 LEU A CA 1
ATOM 2437 C C . LEU A 1 296 ? 4.396 8.946 -18.339 1.00 90.12 296 LEU A C 1
ATOM 2439 O O . LEU A 1 296 ? 5.569 8.653 -18.585 1.00 90.12 296 LEU A O 1
ATOM 2443 N N . PHE A 1 297 ? 3.374 8.157 -18.670 1.00 93.31 297 PHE A N 1
ATOM 2444 C CA . PHE A 1 297 ? 3.545 6.862 -19.328 1.00 93.31 297 PHE A CA 1
ATOM 2445 C C . PHE A 1 297 ? 4.212 7.010 -20.714 1.00 93.31 297 PHE A C 1
ATOM 2447 O O . PHE A 1 297 ? 3.918 7.989 -21.415 1.00 93.31 297 PHE A O 1
ATOM 2454 N N . PRO A 1 298 ? 5.086 6.064 -21.129 1.00 95.94 298 PRO A N 1
ATOM 2455 C CA . PRO A 1 298 ? 5.381 4.774 -20.484 1.00 95.94 298 PRO A CA 1
ATOM 2456 C C . PRO A 1 298 ? 6.261 4.874 -19.236 1.00 95.94 298 PRO A C 1
ATOM 2458 O O . PRO A 1 298 ? 7.349 5.434 -19.301 1.00 95.94 298 PRO A O 1
ATOM 2461 N N . LEU A 1 299 ? 5.860 4.258 -18.129 1.00 96.31 299 LEU A N 1
ATOM 2462 C CA . LEU A 1 299 ? 6.711 4.161 -16.941 1.00 96.31 299 LEU A CA 1
ATOM 2463 C C . LEU A 1 299 ? 7.565 2.896 -17.012 1.00 96.31 299 LEU A C 1
ATOM 2465 O O . LEU A 1 299 ? 7.092 1.840 -17.426 1.00 96.31 299 LEU A O 1
ATOM 2469 N N . TYR A 1 300 ? 8.823 2.993 -16.593 1.00 97.44 300 TYR A N 1
ATOM 2470 C CA . TYR A 1 300 ? 9.728 1.849 -16.534 1.00 97.44 300 TYR A CA 1
ATOM 2471 C C . TYR A 1 300 ? 9.908 1.445 -15.084 1.00 97.44 300 TYR A C 1
ATOM 2473 O O . TYR A 1 300 ? 10.357 2.251 -14.272 1.00 97.44 300 TYR A O 1
ATOM 2481 N N . ILE A 1 301 ? 9.560 0.207 -14.761 1.00 97.00 301 ILE A N 1
ATOM 2482 C CA . ILE A 1 301 ? 9.555 -0.280 -13.387 1.00 97.00 301 ILE A CA 1
ATOM 2483 C C . ILE A 1 301 ? 10.374 -1.556 -13.256 1.00 97.00 301 ILE A C 1
ATOM 2485 O O . ILE A 1 301 ? 10.565 -2.286 -14.228 1.00 97.00 301 ILE A O 1
ATOM 2489 N N . TRP A 1 302 ? 10.796 -1.845 -12.033 1.00 97.25 302 TRP A N 1
ATOM 2490 C CA . TRP A 1 302 ? 11.069 -3.206 -11.601 1.00 97.25 302 TRP A CA 1
ATOM 2491 C C . TRP A 1 302 ? 9.925 -3.670 -10.716 1.00 97.25 302 TRP A C 1
ATOM 2493 O O . TRP A 1 302 ? 9.561 -2.958 -9.784 1.00 97.25 302 TRP A O 1
ATOM 2503 N N . ALA A 1 303 ? 9.346 -4.826 -11.017 1.00 97.12 303 ALA A N 1
ATOM 2504 C CA . ALA A 1 303 ? 8.263 -5.399 -10.238 1.00 97.12 303 ALA A CA 1
ATOM 2505 C C . ALA A 1 303 ? 8.741 -6.640 -9.492 1.00 97.12 303 ALA A C 1
ATOM 2507 O O . ALA A 1 303 ? 9.516 -7.443 -10.017 1.00 97.12 303 ALA A O 1
ATOM 2508 N N . TYR A 1 304 ? 8.239 -6.810 -8.279 1.00 97.06 304 TYR A N 1
ATOM 2509 C CA . TYR A 1 304 ? 8.267 -8.066 -7.559 1.00 97.06 304 TYR A CA 1
ATOM 2510 C C . TYR A 1 304 ? 6.850 -8.392 -7.101 1.00 97.06 304 TYR A C 1
ATOM 2512 O O . TYR A 1 304 ? 6.194 -7.568 -6.473 1.00 97.06 304 TYR A O 1
ATOM 2520 N N . CYS A 1 305 ? 6.375 -9.582 -7.440 1.00 97.12 305 CYS A N 1
ATOM 2521 C CA . CYS A 1 305 ? 5.058 -10.063 -7.057 1.00 97.12 305 CYS A CA 1
ATOM 2522 C C . CYS A 1 305 ? 5.211 -11.422 -6.385 1.00 97.12 305 CYS A C 1
ATOM 2524 O O . CYS A 1 305 ? 5.709 -12.361 -7.006 1.00 97.12 305 CYS A O 1
ATOM 2526 N N . GLY A 1 306 ? 4.815 -11.518 -5.121 1.00 96.25 306 GLY A N 1
ATOM 2527 C CA . GLY A 1 306 ? 4.917 -12.729 -4.312 1.00 96.25 306 GLY A CA 1
ATOM 2528 C C . GLY A 1 306 ? 3.546 -13.272 -3.926 1.00 96.25 306 GLY A C 1
ATOM 2529 O O . GLY A 1 306 ? 2.588 -12.516 -3.771 1.00 96.25 306 GLY A O 1
ATOM 2530 N N . GLU A 1 307 ? 3.460 -14.587 -3.764 1.00 96.19 307 GLU A N 1
ATOM 2531 C CA . GLU A 1 307 ? 2.324 -15.300 -3.183 1.00 96.19 307 GLU A CA 1
ATOM 2532 C C . GLU A 1 307 ? 2.709 -15.764 -1.776 1.00 96.19 307 GLU A C 1
ATOM 2534 O O . GLU A 1 307 ? 3.719 -16.449 -1.595 1.00 96.19 307 GLU A O 1
ATOM 2539 N N . TYR A 1 308 ? 1.886 -15.431 -0.788 1.00 95.88 308 TYR A N 1
ATOM 2540 C CA . TYR A 1 308 ? 2.205 -15.603 0.624 1.00 95.88 308 TYR A CA 1
ATOM 2541 C C . TYR A 1 308 ? 1.088 -16.291 1.394 1.00 95.88 308 TYR A C 1
ATOM 2543 O O . TYR A 1 308 ? -0.092 -16.185 1.060 1.00 95.88 308 TYR A O 1
ATOM 2551 N N . VAL A 1 309 ? 1.474 -16.958 2.476 1.00 95.44 309 VAL A N 1
ATOM 2552 C CA . VAL A 1 309 ? 0.571 -17.539 3.470 1.00 95.44 309 VAL A CA 1
ATOM 2553 C C . VAL A 1 309 ? 1.166 -17.346 4.864 1.00 95.44 309 VAL A C 1
ATOM 2555 O O . VAL A 1 309 ? 2.386 -17.292 5.006 1.00 95.44 309 VAL A O 1
ATOM 2558 N N . ILE A 1 310 ? 0.328 -17.254 5.897 1.00 92.38 310 ILE A N 1
ATOM 2559 C CA . ILE A 1 310 ? 0.786 -17.353 7.288 1.00 92.38 310 ILE A CA 1
ATOM 2560 C C . ILE A 1 310 ? 0.505 -18.768 7.790 1.00 92.38 310 ILE A C 1
ATOM 2562 O O . ILE A 1 310 ? -0.649 -19.186 7.876 1.00 92.38 310 ILE A O 1
ATOM 2566 N N . GLU A 1 311 ? 1.559 -19.492 8.151 1.00 91.69 311 GLU A N 1
ATOM 2567 C CA . GLU A 1 311 ? 1.493 -20.828 8.744 1.00 91.69 311 GLU A CA 1
ATOM 2568 C C . GLU A 1 311 ? 2.337 -20.849 10.012 1.00 91.69 311 GLU A C 1
ATOM 2570 O O . GLU A 1 311 ? 3.452 -20.343 10.016 1.00 91.69 311 GLU A O 1
ATOM 2575 N N . ASP A 1 312 ? 1.815 -21.434 11.090 1.00 90.56 312 ASP A N 1
ATOM 2576 C CA . ASP A 1 312 ? 2.513 -21.498 12.382 1.00 90.56 312 ASP A CA 1
ATOM 2577 C C . ASP A 1 312 ? 2.943 -20.112 12.925 1.00 90.56 312 ASP A C 1
ATOM 2579 O O . ASP A 1 312 ? 3.921 -19.996 13.657 1.00 90.56 312 ASP A O 1
ATOM 2583 N N . ASN A 1 313 ? 2.165 -19.065 12.605 1.00 84.56 313 ASN A N 1
ATOM 2584 C CA . ASN A 1 313 ? 2.445 -17.644 12.881 1.00 84.56 313 ASN A CA 1
ATOM 2585 C C . ASN A 1 313 ? 3.670 -17.062 12.152 1.00 84.56 313 ASN A C 1
ATOM 2587 O O . ASN A 1 313 ? 4.126 -15.978 12.509 1.00 84.56 313 ASN A O 1
ATOM 2591 N N . GLU A 1 314 ? 4.174 -17.735 11.120 1.00 89.88 314 GLU A N 1
ATOM 2592 C CA . GLU A 1 314 ? 5.264 -17.250 10.278 1.00 89.88 314 GLU A CA 1
ATOM 2593 C C . GLU A 1 314 ? 4.761 -16.986 8.856 1.00 89.88 314 GLU A C 1
ATOM 2595 O O . GLU A 1 314 ? 3.976 -17.762 8.301 1.00 89.88 314 GLU A O 1
ATOM 2600 N N . LEU A 1 315 ? 5.214 -15.881 8.256 1.00 92.81 315 LEU A N 1
ATOM 2601 C CA . LEU A 1 315 ? 4.988 -15.624 6.838 1.00 92.81 315 LEU A CA 1
ATOM 2602 C C . LEU A 1 315 ? 5.827 -16.606 6.019 1.00 92.81 315 LEU A C 1
ATOM 2604 O O . LEU A 1 315 ? 7.041 -16.697 6.194 1.00 92.81 315 LEU A O 1
ATOM 2608 N N . LYS A 1 316 ? 5.187 -17.315 5.096 1.00 96.38 316 LYS A N 1
ATOM 2609 C CA . LYS A 1 316 ? 5.854 -18.183 4.131 1.00 96.38 316 LYS A CA 1
ATOM 2610 C C . LYS A 1 316 ? 5.558 -17.707 2.721 1.00 96.38 316 LYS A C 1
ATOM 2612 O O . LYS A 1 316 ? 4.399 -17.581 2.323 1.00 96.38 316 LYS A O 1
ATOM 2617 N N . THR A 1 317 ? 6.621 -17.517 1.953 1.00 96.25 317 THR A N 1
ATOM 2618 C CA . THR A 1 317 ? 6.552 -17.255 0.516 1.00 96.25 317 THR A CA 1
ATOM 2619 C C . THR A 1 317 ? 6.298 -18.573 -0.208 1.00 96.25 317 THR A C 1
ATOM 2621 O O . THR A 1 317 ? 7.127 -19.483 -0.193 1.00 96.25 317 THR A O 1
ATOM 2624 N N . VAL A 1 318 ? 5.127 -18.697 -0.825 1.00 96.19 318 VAL A N 1
ATOM 2625 C CA . VAL A 1 318 ? 4.735 -19.860 -1.631 1.00 96.19 318 VAL A CA 1
ATOM 2626 C C . VAL A 1 318 ? 5.467 -19.819 -2.968 1.00 96.19 318 VAL A C 1
ATOM 2628 O O . VAL A 1 318 ? 5.909 -20.848 -3.479 1.00 96.19 318 VAL A O 1
ATOM 2631 N N . SER A 1 319 ? 5.584 -18.624 -3.543 1.00 95.31 319 SER A N 1
ATOM 2632 C CA . SER A 1 319 ? 6.186 -18.391 -4.851 1.00 95.31 319 SER A CA 1
ATOM 2633 C C . SER A 1 319 ? 6.354 -16.886 -5.114 1.00 95.31 319 SER A C 1
ATOM 2635 O O . SER A 1 319 ? 5.801 -16.068 -4.384 1.00 95.31 319 SER A O 1
ATOM 2637 N N . GLY A 1 320 ? 7.106 -16.505 -6.149 1.00 94.62 320 GLY A N 1
ATOM 2638 C CA . GLY A 1 320 ? 7.167 -15.111 -6.588 1.00 94.62 320 GLY A CA 1
ATOM 2639 C C . GLY A 1 320 ? 7.836 -14.915 -7.947 1.00 94.62 320 GLY A C 1
ATOM 2640 O O . GLY A 1 320 ? 8.593 -15.773 -8.406 1.00 94.62 320 GLY A O 1
ATOM 2641 N N . SER A 1 321 ? 7.529 -13.788 -8.586 1.00 95.12 321 SER A N 1
ATOM 2642 C CA . SER A 1 321 ? 8.092 -13.321 -9.855 1.00 95.12 321 SER A CA 1
ATOM 2643 C C . SER A 1 321 ? 8.806 -12.003 -9.645 1.00 95.12 321 SER A C 1
ATOM 2645 O O . SER A 1 321 ? 8.316 -11.145 -8.911 1.00 95.12 321 SER A O 1
ATOM 2647 N N . SER A 1 322 ? 9.924 -11.803 -10.335 1.00 95.69 322 SER A N 1
ATOM 2648 C CA . SER A 1 322 ? 10.573 -10.502 -10.373 1.00 95.69 322 SER A CA 1
ATOM 2649 C C . SER A 1 322 ? 11.125 -10.191 -11.746 1.00 95.69 322 SER A C 1
ATOM 2651 O O . SER A 1 322 ? 11.732 -11.052 -12.383 1.00 95.69 322 SER A O 1
ATOM 2653 N N . GLY A 1 323 ? 10.963 -8.947 -12.179 1.00 95.94 323 GLY A N 1
ATOM 2654 C CA . GLY A 1 323 ? 11.575 -8.495 -13.412 1.00 95.94 323 GLY A CA 1
ATOM 2655 C C . GLY A 1 323 ? 11.213 -7.067 -13.792 1.00 95.94 323 GLY A C 1
ATOM 2656 O O . GLY A 1 323 ? 10.277 -6.474 -13.242 1.00 95.94 323 GLY A O 1
ATOM 2657 N N . PRO A 1 324 ? 11.954 -6.500 -14.753 1.00 97.62 324 PRO A N 1
ATOM 2658 C CA . PRO A 1 324 ? 11.666 -5.178 -15.261 1.00 97.62 324 PRO A CA 1
ATOM 2659 C C . PRO A 1 324 ? 10.473 -5.212 -16.219 1.00 97.62 324 PRO A C 1
ATOM 2661 O O . PRO A 1 324 ? 10.308 -6.140 -17.012 1.00 97.62 324 PRO A O 1
ATOM 2664 N N . ALA A 1 325 ? 9.671 -4.155 -16.198 1.00 97.94 325 ALA A N 1
ATOM 2665 C CA . ALA A 1 325 ? 8.533 -3.988 -17.089 1.00 97.94 325 ALA A CA 1
ATOM 2666 C C . ALA A 1 325 ? 8.423 -2.540 -17.562 1.00 97.94 325 ALA A C 1
ATOM 2668 O O . ALA A 1 325 ? 8.677 -1.594 -16.813 1.00 97.94 325 ALA A O 1
ATOM 2669 N N . LYS A 1 326 ? 8.012 -2.361 -18.813 1.00 98.25 326 LYS A N 1
ATOM 2670 C CA . LYS A 1 326 ? 7.511 -1.088 -19.322 1.00 98.25 326 LYS A CA 1
ATOM 2671 C C . LYS A 1 326 ? 5.995 -1.104 -19.190 1.00 98.25 326 LYS A C 1
ATOM 2673 O O . LYS A 1 326 ? 5.352 -1.983 -19.756 1.00 98.25 326 LYS A O 1
ATOM 2678 N N . ILE A 1 327 ? 5.440 -0.154 -18.452 1.00 97.75 327 ILE A N 1
ATOM 2679 C CA . ILE A 1 327 ? 4.003 0.011 -18.252 1.00 97.75 327 ILE A CA 1
ATOM 2680 C C . ILE A 1 327 ? 3.520 1.158 -19.125 1.00 97.75 327 ILE A C 1
ATOM 2682 O O . ILE A 1 327 ? 4.105 2.237 -19.109 1.00 97.75 327 ILE A O 1
ATOM 2686 N N . ASP A 1 328 ? 2.434 0.935 -19.851 1.00 96.94 328 ASP A N 1
ATOM 2687 C CA . ASP A 1 328 ? 1.766 1.910 -20.703 1.00 96.94 328 ASP A CA 1
ATOM 2688 C C . ASP A 1 328 ? 0.336 2.150 -20.194 1.00 96.94 328 ASP A C 1
ATOM 2690 O O . ASP A 1 328 ? -0.372 1.209 -19.833 1.00 96.94 328 ASP A O 1
ATOM 2694 N N . TYR A 1 329 ? -0.099 3.411 -20.198 1.00 94.69 329 TYR A N 1
ATOM 2695 C CA . TYR A 1 329 ? -1.468 3.827 -19.886 1.00 94.69 329 TYR A CA 1
ATOM 2696 C C . TYR A 1 329 ? -1.798 5.106 -20.677 1.00 94.69 329 TYR A C 1
ATOM 2698 O O . TYR A 1 329 ? -0.935 5.983 -20.810 1.00 94.69 329 TYR A O 1
ATOM 2706 N N . PRO A 1 330 ? -3.016 5.262 -21.228 1.00 87.75 330 PRO A N 1
ATOM 2707 C CA . PRO A 1 330 ? -3.410 6.502 -21.886 1.00 87.75 330 PRO A CA 1
ATOM 2708 C C . PRO A 1 330 ? -3.468 7.610 -20.828 1.00 87.75 330 PRO A C 1
ATOM 2710 O O . PRO A 1 330 ? -4.303 7.534 -19.940 1.00 87.75 330 PRO A O 1
ATOM 2713 N N . ASN A 1 331 ? -2.568 8.601 -20.900 1.00 80.81 331 ASN A N 1
ATOM 2714 C CA . ASN A 1 331 ? -2.399 9.714 -19.942 1.00 80.81 331 ASN A CA 1
ATOM 2715 C C . ASN A 1 331 ? -3.670 10.597 -19.786 1.00 80.81 331 ASN A C 1
ATOM 2717 O O . ASN A 1 331 ? -3.694 11.768 -20.166 1.00 80.81 331 ASN A O 1
ATOM 2721 N N . GLU A 1 332 ? -4.750 10.025 -19.264 1.00 78.62 332 GLU A N 1
ATOM 2722 C CA . GLU A 1 332 ? -6.062 10.622 -19.049 1.00 78.62 332 GLU A CA 1
ATOM 2723 C C . GLU A 1 332 ? -6.171 11.152 -17.610 1.00 78.62 332 GLU A C 1
ATOM 2725 O O . GLU A 1 332 ? -5.641 10.568 -16.670 1.00 78.62 332 GLU A O 1
ATOM 2730 N N . LEU A 1 333 ? -6.887 12.264 -17.419 1.00 64.69 333 LEU A N 1
ATOM 2731 C CA . LEU A 1 333 ? -6.980 12.993 -16.140 1.00 64.69 333 LEU A CA 1
ATOM 2732 C C . LEU A 1 333 ? -7.943 12.362 -15.106 1.00 64.69 333 LEU A C 1
ATOM 2734 O O . LEU A 1 333 ? -8.365 13.039 -14.169 1.00 64.69 333 LEU A O 1
ATOM 2738 N N . SER A 1 334 ? -8.337 11.101 -15.274 1.00 64.81 334 SER A N 1
ATOM 2739 C CA . SER A 1 334 ? -9.322 10.421 -14.421 1.00 64.81 334 SER A CA 1
ATOM 2740 C C . SER A 1 334 ? -8.755 9.158 -13.775 1.00 64.81 334 SER A C 1
ATOM 2742 O O . SER A 1 334 ? -7.681 8.699 -14.149 1.00 64.81 334 SER A O 1
ATOM 2744 N N . TYR A 1 335 ? -9.484 8.619 -12.790 1.00 78.75 335 TYR A N 1
ATOM 2745 C CA . TYR A 1 335 ? -9.195 7.357 -12.098 1.00 78.75 335 TYR A CA 1
ATOM 2746 C C . TYR A 1 335 ? -8.619 6.281 -13.038 1.00 78.75 335 TYR A C 1
ATOM 2748 O O . TYR A 1 335 ? -9.102 6.115 -14.160 1.00 78.75 335 TYR A O 1
ATOM 2756 N N . TYR A 1 336 ? -7.586 5.578 -12.567 1.00 86.62 336 TYR A N 1
ATOM 2757 C CA . TYR A 1 336 ? -6.878 4.550 -13.327 1.00 86.62 336 TYR A CA 1
ATOM 2758 C C . TYR A 1 336 ? -7.778 3.334 -13.580 1.00 86.62 336 TYR A C 1
ATOM 2760 O O . TYR A 1 336 ? -8.125 2.614 -12.647 1.00 86.62 336 TYR A O 1
ATOM 2768 N N . ASP A 1 337 ? -8.150 3.107 -14.841 1.00 89.19 337 ASP A N 1
ATOM 2769 C CA . ASP A 1 337 ? -8.899 1.921 -15.273 1.00 89.19 337 ASP A CA 1
ATOM 2770 C C . ASP A 1 337 ? -7.924 0.780 -15.586 1.00 89.19 337 ASP A C 1
ATOM 2772 O O . ASP A 1 337 ? -7.138 0.874 -16.532 1.00 89.19 337 ASP A O 1
ATOM 2776 N N . LEU A 1 338 ? -7.988 -0.309 -14.811 1.00 90.06 338 LEU A N 1
ATOM 2777 C CA . LEU A 1 338 ? -7.103 -1.472 -14.963 1.00 90.06 338 LEU A CA 1
ATOM 2778 C C . LEU A 1 338 ? -7.118 -2.045 -16.391 1.00 90.06 338 LEU A C 1
ATOM 2780 O O . LEU A 1 338 ? -6.086 -2.496 -16.873 1.00 90.06 338 LEU A O 1
ATOM 2784 N N . ASN A 1 339 ? -8.240 -1.944 -17.114 1.00 91.00 339 ASN A N 1
ATOM 2785 C CA . ASN A 1 339 ? -8.368 -2.477 -18.476 1.00 91.00 339 ASN A CA 1
ATOM 2786 C C . ASN A 1 339 ? -7.638 -1.646 -19.542 1.00 91.00 339 ASN A C 1
ATOM 2788 O O . ASN A 1 339 ? -7.539 -2.069 -20.695 1.00 91.00 339 ASN A O 1
ATOM 2792 N N . LYS A 1 340 ? -7.185 -0.436 -19.192 1.00 93.69 340 LYS A N 1
ATOM 2793 C CA . LYS A 1 340 ? -6.438 0.450 -20.094 1.00 93.69 340 LYS A CA 1
ATOM 2794 C C . LYS A 1 340 ? -4.927 0.337 -19.922 1.00 93.69 340 LYS A C 1
ATOM 2796 O O . LYS A 1 340 ? -4.197 0.896 -20.742 1.00 93.69 340 LYS A O 1
ATOM 2801 N N . PHE A 1 341 ? -4.461 -0.342 -18.875 1.00 95.25 341 PHE A N 1
ATOM 2802 C CA . PHE A 1 341 ? -3.045 -0.634 -18.731 1.00 95.25 341 PHE A CA 1
ATOM 2803 C C . PHE A 1 341 ? -2.606 -1.668 -19.761 1.00 95.25 341 PHE A C 1
ATOM 2805 O O . PHE A 1 341 ? -3.360 -2.540 -20.186 1.00 95.25 341 PHE A O 1
ATOM 2812 N N . SER A 1 342 ? -1.350 -1.551 -20.165 1.00 96.94 342 SER A N 1
ATOM 2813 C CA . SER A 1 342 ? -0.640 -2.591 -20.897 1.00 96.94 342 SER A CA 1
ATOM 2814 C C . SER A 1 342 ? 0.791 -2.666 -20.380 1.00 96.94 342 SER A C 1
ATOM 2816 O O . SER A 1 342 ? 1.302 -1.701 -19.808 1.00 96.94 342 SER A O 1
ATOM 2818 N N . TYR A 1 343 ? 1.433 -3.823 -20.537 1.00 97.69 343 TYR A N 1
ATOM 2819 C CA . TYR A 1 343 ? 2.835 -3.979 -20.172 1.00 97.69 343 TYR A CA 1
ATOM 2820 C C . TYR A 1 343 ? 3.645 -4.636 -21.281 1.00 97.69 343 TYR A C 1
ATOM 2822 O O . TYR A 1 343 ? 3.130 -5.375 -22.120 1.00 97.69 343 TYR A O 1
ATOM 2830 N N . GLU A 1 344 ? 4.946 -4.386 -21.235 1.00 98.00 344 GLU A N 1
ATOM 2831 C CA . GLU A 1 344 ? 5.945 -5.088 -22.016 1.00 98.00 344 GLU A CA 1
ATOM 2832 C C . GLU A 1 344 ? 7.098 -5.505 -21.095 1.00 98.00 344 GLU A C 1
ATOM 2834 O O . GLU A 1 344 ? 7.757 -4.658 -20.490 1.00 98.00 344 GLU A O 1
ATOM 2839 N N . ALA A 1 345 ? 7.326 -6.812 -20.973 1.00 97.25 345 ALA A N 1
ATOM 2840 C CA . ALA A 1 345 ? 8.391 -7.405 -20.165 1.00 97.25 345 ALA A CA 1
ATOM 2841 C C . ALA A 1 345 ? 9.361 -8.192 -21.066 1.00 97.25 345 ALA A C 1
ATOM 2843 O O . ALA A 1 345 ? 8.953 -8.671 -22.133 1.00 97.25 345 ALA A O 1
ATOM 2844 N N . PRO A 1 346 ? 10.646 -8.313 -20.692 1.00 97.12 346 PRO A N 1
ATOM 2845 C CA . PRO A 1 346 ? 11.593 -9.119 -21.448 1.00 97.12 346 PRO A CA 1
ATOM 2846 C C . PRO A 1 346 ? 11.226 -10.605 -21.384 1.00 97.12 346 PRO A C 1
ATOM 2848 O O . PRO A 1 346 ? 10.766 -11.096 -20.358 1.00 97.12 346 PRO A O 1
ATOM 2851 N N . GLY A 1 347 ? 11.445 -11.334 -22.481 1.00 93.75 347 GLY A N 1
ATOM 2852 C CA . GLY A 1 347 ? 11.327 -12.788 -22.465 1.00 93.75 347 GLY A CA 1
ATOM 2853 C C . GLY A 1 347 ? 12.511 -13.450 -21.758 1.00 93.75 347 GLY A C 1
ATOM 2854 O O . GLY A 1 347 ? 13.563 -12.845 -21.560 1.00 93.75 347 GLY A O 1
ATOM 2855 N N . ASP A 1 348 ? 12.375 -14.733 -21.442 1.00 90.56 348 ASP A N 1
ATOM 2856 C CA . ASP A 1 348 ? 13.409 -15.469 -20.716 1.00 90.56 348 ASP A CA 1
ATOM 2857 C C . ASP A 1 348 ? 14.592 -15.927 -21.592 1.00 90.56 348 ASP A C 1
ATOM 2859 O O . ASP A 1 348 ? 14.561 -15.961 -22.832 1.00 90.56 348 ASP A O 1
ATOM 2863 N N . GLY A 1 349 ? 15.669 -16.343 -20.921 1.00 92.88 349 GLY A N 1
ATOM 2864 C CA . GLY A 1 349 ? 16.793 -17.054 -21.527 1.00 92.88 349 GLY A CA 1
ATOM 2865 C C . GLY A 1 349 ? 17.585 -16.217 -22.534 1.00 92.88 349 GLY A C 1
ATOM 2866 O O . GLY A 1 349 ? 17.985 -15.086 -22.264 1.00 92.88 349 GLY A O 1
ATOM 2867 N N . SER A 1 350 ? 17.855 -16.775 -23.719 1.00 93.31 350 SER A N 1
ATOM 2868 C CA . SER A 1 350 ? 18.725 -16.133 -24.720 1.00 93.31 350 SER A CA 1
ATOM 2869 C C . SER A 1 350 ? 18.144 -14.859 -25.343 1.00 93.31 350 SER A C 1
ATOM 2871 O O . SER A 1 350 ? 18.872 -14.128 -26.020 1.00 93.31 350 SER A O 1
ATOM 2873 N N . ASN A 1 351 ? 16.842 -14.612 -25.171 1.00 95.31 351 ASN A N 1
ATOM 2874 C CA . ASN A 1 351 ? 16.179 -13.418 -25.690 1.00 95.31 351 ASN A CA 1
ATOM 2875 C C . ASN A 1 351 ? 16.190 -12.257 -24.692 1.00 95.31 351 ASN A C 1
ATOM 2877 O O . ASN A 1 351 ? 16.151 -11.116 -25.144 1.00 95.31 351 ASN A O 1
ATOM 2881 N N . TYR A 1 352 ? 16.377 -12.523 -23.394 1.00 94.62 352 TYR A N 1
ATOM 2882 C CA . TYR A 1 352 ? 16.315 -11.518 -22.330 1.00 94.62 352 TYR A CA 1
ATOM 2883 C C . TYR A 1 352 ? 17.145 -10.271 -22.647 1.00 94.62 352 TYR A C 1
ATOM 2885 O O . TYR A 1 352 ? 16.618 -9.171 -22.756 1.00 94.62 352 TYR A O 1
ATOM 2893 N N . SER A 1 353 ? 18.442 -10.431 -22.933 1.00 95.19 353 SER A N 1
ATOM 2894 C CA . SER A 1 353 ? 19.322 -9.290 -23.241 1.00 95.19 353 SER A CA 1
ATOM 2895 C C . SER A 1 353 ? 18.906 -8.512 -24.501 1.00 95.19 353 SER A C 1
ATOM 2897 O O . SER A 1 353 ? 19.127 -7.303 -24.582 1.00 95.19 353 SER A O 1
ATOM 2899 N N . LYS A 1 354 ? 18.302 -9.183 -25.493 1.00 97.12 354 LYS A N 1
ATOM 2900 C CA . LYS A 1 354 ? 17.797 -8.517 -26.704 1.00 97.12 354 LYS A CA 1
ATOM 2901 C C . LYS A 1 354 ? 16.539 -7.717 -26.398 1.00 97.12 354 LYS A C 1
ATOM 2903 O O . LYS A 1 354 ? 16.410 -6.604 -26.895 1.00 97.12 354 LYS A O 1
ATOM 2908 N N . ASP A 1 355 ? 15.648 -8.274 -25.586 1.00 98.06 355 ASP A N 1
ATOM 2909 C CA . ASP A 1 355 ? 14.430 -7.597 -25.169 1.00 98.06 355 ASP A CA 1
ATOM 2910 C C . ASP A 1 355 ? 14.731 -6.415 -24.250 1.00 98.06 355 ASP A C 1
ATOM 2912 O O . ASP A 1 355 ? 14.171 -5.347 -24.468 1.00 98.06 355 ASP A O 1
ATOM 2916 N N . ILE A 1 356 ? 15.697 -6.533 -23.331 1.00 97.88 356 ILE A N 1
ATOM 2917 C CA . ILE A 1 356 ? 16.133 -5.407 -22.492 1.00 97.88 356 ILE A CA 1
ATOM 2918 C C . ILE A 1 356 ? 16.533 -4.195 -23.349 1.00 97.88 356 ILE A C 1
ATOM 2920 O O . ILE A 1 356 ? 16.033 -3.094 -23.142 1.00 97.88 356 ILE A O 1
ATOM 2924 N N . LYS A 1 357 ? 17.363 -4.408 -24.378 1.00 97.75 357 LYS A N 1
ATOM 2925 C CA . LYS A 1 357 ? 17.807 -3.342 -25.298 1.00 97.75 357 LYS A CA 1
ATOM 2926 C C . LYS A 1 357 ? 16.696 -2.778 -26.182 1.00 97.75 357 LYS A C 1
ATOM 2928 O O . LYS A 1 357 ? 16.837 -1.694 -26.737 1.00 97.75 357 LYS A O 1
ATOM 2933 N N . ARG A 1 358 ? 15.636 -3.555 -26.399 1.00 98.12 358 ARG A N 1
ATOM 2934 C CA . ARG A 1 358 ? 14.514 -3.201 -27.273 1.00 98.12 358 ARG A CA 1
ATOM 2935 C C . ARG A 1 358 ? 13.421 -2.446 -26.518 1.00 98.12 358 ARG A C 1
ATOM 2937 O O . ARG A 1 358 ? 12.803 -1.564 -27.102 1.00 98.12 358 ARG A O 1
ATOM 2944 N N . ILE A 1 359 ? 13.173 -2.823 -25.265 1.00 98.25 359 ILE A N 1
ATOM 2945 C CA . ILE A 1 359 ? 12.076 -2.318 -24.432 1.00 98.25 359 ILE A CA 1
ATOM 2946 C C . ILE A 1 359 ? 12.510 -1.080 -23.639 1.00 98.25 359 ILE A C 1
ATOM 2948 O O . ILE A 1 359 ? 11.727 -0.139 -23.517 1.00 98.25 359 ILE A O 1
ATOM 2952 N N . PHE A 1 360 ? 13.739 -1.066 -23.109 1.00 98.12 360 PHE A N 1
ATOM 2953 C CA . PHE A 1 360 ? 14.185 -0.062 -22.140 1.00 98.12 360 PHE A CA 1
ATOM 2954 C C . PHE A 1 360 ? 15.228 0.898 -22.737 1.00 98.12 360 PHE A C 1
ATOM 2956 O O . PHE A 1 360 ? 16.134 0.455 -23.450 1.00 98.12 360 PHE A O 1
ATOM 2963 N N . PRO A 1 361 ? 15.156 2.208 -22.434 1.00 97.44 361 PRO A N 1
ATOM 2964 C CA . PRO A 1 361 ? 16.185 3.168 -22.831 1.00 97.44 361 PRO A CA 1
ATOM 2965 C C . PRO A 1 361 ? 17.504 2.918 -22.079 1.00 97.44 361 PRO A C 1
ATOM 2967 O O . PRO A 1 361 ? 17.509 2.302 -21.013 1.00 97.44 361 PRO A O 1
ATOM 2970 N N . ASP A 1 362 ? 18.628 3.381 -22.634 1.00 96.94 362 ASP A N 1
ATOM 2971 C CA . ASP A 1 362 ? 19.980 3.042 -22.151 1.00 96.94 362 ASP A CA 1
ATOM 2972 C C . ASP A 1 362 ? 20.219 3.387 -20.668 1.00 96.94 362 ASP A C 1
ATOM 2974 O O . ASP A 1 362 ? 20.867 2.626 -19.950 1.00 96.94 362 ASP A O 1
ATOM 2978 N N . ASP A 1 363 ? 19.649 4.492 -20.183 1.00 95.12 363 ASP A N 1
ATOM 2979 C CA . ASP A 1 363 ? 19.722 4.915 -18.780 1.00 95.12 363 ASP A CA 1
ATOM 2980 C C . ASP A 1 363 ? 18.974 3.964 -17.832 1.00 95.12 363 ASP A C 1
ATOM 2982 O O . ASP A 1 363 ? 19.424 3.700 -16.717 1.00 95.12 363 ASP A O 1
ATOM 2986 N N . VAL A 1 364 ? 17.852 3.401 -18.283 1.00 97.19 364 VAL A N 1
ATOM 2987 C CA . VAL A 1 364 ? 17.093 2.395 -17.529 1.00 97.19 364 VAL A CA 1
ATOM 2988 C C . VAL A 1 364 ? 17.761 1.025 -17.616 1.00 97.19 364 VAL A C 1
ATOM 2990 O O . VAL A 1 364 ? 17.779 0.301 -16.624 1.00 97.19 364 VAL A O 1
ATOM 2993 N N . GLN A 1 365 ? 18.361 0.669 -18.758 1.00 97.31 365 GLN A N 1
ATOM 2994 C CA . GLN A 1 365 ? 19.108 -0.587 -18.901 1.00 97.31 365 GLN A CA 1
ATOM 2995 C C . GLN A 1 365 ? 20.232 -0.694 -17.864 1.00 97.31 365 GLN A C 1
ATOM 2997 O O . GLN A 1 365 ? 20.420 -1.763 -17.288 1.00 97.31 365 GLN A O 1
ATOM 3002 N N . GLN A 1 366 ? 20.954 0.400 -17.596 1.00 93.94 366 GLN A N 1
ATOM 3003 C CA . GLN A 1 366 ? 21.984 0.412 -16.557 1.00 93.94 366 GLN A CA 1
ATOM 3004 C C . GLN A 1 366 ? 21.386 0.131 -15.173 1.00 93.94 366 GLN A C 1
ATOM 3006 O O . GLN A 1 366 ? 21.875 -0.745 -14.464 1.00 93.94 366 GLN A O 1
ATOM 3011 N N . LYS A 1 367 ? 20.276 0.793 -14.826 1.00 94.88 367 LYS A N 1
ATOM 3012 C CA . LYS A 1 367 ? 19.586 0.563 -13.549 1.00 94.88 367 LYS A CA 1
ATOM 3013 C C . LYS A 1 367 ? 19.088 -0.872 -13.406 1.00 94.88 367 LYS A C 1
ATOM 3015 O O . LYS A 1 367 ? 19.166 -1.415 -12.319 1.00 94.88 367 LYS A O 1
ATOM 3020 N N . ILE A 1 368 ? 18.629 -1.503 -14.489 1.00 95.19 368 ILE A N 1
ATOM 3021 C CA . ILE A 1 368 ? 18.228 -2.921 -14.501 1.00 95.19 368 ILE A CA 1
ATOM 3022 C C . ILE A 1 368 ? 19.410 -3.840 -14.161 1.00 95.19 368 ILE A C 1
ATOM 3024 O O . ILE A 1 368 ? 19.224 -4.845 -13.486 1.00 95.19 368 ILE A O 1
ATOM 3028 N N . LEU A 1 369 ? 20.619 -3.522 -14.628 1.00 90.19 369 LEU A N 1
ATOM 3029 C CA . LEU A 1 369 ? 21.814 -4.330 -14.354 1.00 90.19 369 LEU A CA 1
ATOM 3030 C C . LEU A 1 369 ? 22.329 -4.167 -12.920 1.00 90.19 369 LEU A C 1
ATOM 3032 O O . LEU A 1 369 ? 22.968 -5.078 -12.402 1.00 90.19 369 LEU A O 1
ATOM 3036 N N . GLU A 1 370 ? 22.079 -3.010 -12.315 1.00 90.19 370 GLU A N 1
ATOM 3037 C CA . GLU A 1 370 ? 22.536 -2.648 -10.970 1.00 90.19 370 GLU A CA 1
ATOM 3038 C C . GLU A 1 370 ? 21.467 -2.890 -9.892 1.00 90.19 370 GLU A C 1
ATOM 3040 O O . GLU A 1 370 ? 21.752 -2.739 -8.707 1.00 90.19 370 GLU A O 1
ATOM 3045 N N . HIS A 1 371 ? 20.233 -3.225 -10.280 1.00 89.81 371 HIS A N 1
ATOM 3046 C CA . HIS A 1 371 ? 19.122 -3.327 -9.343 1.00 89.81 371 HIS A CA 1
ATOM 3047 C C . HIS A 1 371 ? 19.230 -4.565 -8.454 1.00 89.81 371 HIS A C 1
ATOM 3049 O O . HIS A 1 371 ? 19.272 -5.694 -8.945 1.00 89.81 371 HIS A O 1
ATOM 3055 N N . ASP A 1 372 ? 19.187 -4.326 -7.146 1.00 87.94 372 ASP A N 1
ATOM 3056 C CA . ASP A 1 372 ? 18.965 -5.351 -6.138 1.00 87.94 372 ASP A CA 1
ATOM 3057 C C . ASP A 1 372 ? 17.472 -5.455 -5.798 1.00 87.94 372 ASP A C 1
ATOM 3059 O O . ASP A 1 372 ? 16.805 -4.450 -5.534 1.00 87.94 372 ASP A O 1
ATOM 3063 N N . VAL A 1 373 ? 16.955 -6.681 -5.832 1.00 91.44 373 VAL A N 1
ATOM 3064 C CA . VAL A 1 373 ? 15.546 -7.005 -5.597 1.00 91.44 373 VAL A CA 1
ATOM 3065 C C . VAL A 1 373 ? 15.221 -7.136 -4.106 1.00 91.44 373 VAL A C 1
ATOM 3067 O O . VAL A 1 373 ? 14.045 -7.126 -3.746 1.00 91.44 373 VAL A O 1
ATOM 3070 N N . GLU A 1 374 ? 16.227 -7.253 -3.233 1.00 90.81 374 GLU A N 1
ATOM 3071 C CA . GLU A 1 374 ? 16.031 -7.523 -1.803 1.00 90.81 374 GLU A CA 1
ATOM 3072 C C . GLU A 1 374 ? 15.087 -6.523 -1.119 1.00 90.81 374 GLU A C 1
ATOM 3074 O O . GLU A 1 374 ? 14.207 -6.941 -0.365 1.00 90.81 374 GLU A O 1
ATOM 3079 N N . ASP A 1 375 ? 15.192 -5.231 -1.442 1.00 87.25 375 ASP A N 1
ATOM 3080 C CA . ASP A 1 375 ? 14.316 -4.189 -0.887 1.00 87.25 375 ASP A CA 1
ATOM 3081 C C . ASP A 1 375 ? 12.847 -4.398 -1.280 1.00 87.25 375 ASP A C 1
ATOM 3083 O O . ASP A 1 375 ? 11.932 -4.209 -0.477 1.00 87.25 375 ASP A O 1
ATOM 3087 N N . LEU A 1 376 ? 12.600 -4.810 -2.529 1.00 91.31 376 LEU A N 1
ATOM 3088 C CA . LEU A 1 376 ? 11.247 -5.062 -3.021 1.00 91.31 376 LEU A CA 1
ATOM 3089 C C . LEU A 1 376 ? 10.644 -6.315 -2.389 1.00 91.31 376 LEU A C 1
ATOM 3091 O O . LEU A 1 376 ? 9.446 -6.315 -2.097 1.00 91.31 376 LEU A O 1
ATOM 3095 N N . ILE A 1 377 ? 11.462 -7.347 -2.163 1.00 93.00 377 ILE A N 1
ATOM 3096 C CA . ILE A 1 377 ? 11.046 -8.564 -1.459 1.00 93.00 377 ILE A CA 1
ATOM 3097 C C . ILE A 1 377 ? 10.685 -8.227 -0.016 1.00 93.00 377 ILE A C 1
ATOM 3099 O O . ILE A 1 377 ? 9.586 -8.568 0.413 1.00 93.00 377 ILE A O 1
ATOM 3103 N N . ALA A 1 378 ? 11.550 -7.501 0.696 1.00 89.50 378 ALA A N 1
ATOM 3104 C CA . ALA A 1 378 ? 11.305 -7.103 2.078 1.00 89.50 378 ALA A CA 1
ATOM 3105 C C . ALA A 1 378 ? 10.017 -6.271 2.206 1.00 89.50 378 ALA A C 1
ATOM 3107 O O . ALA A 1 378 ? 9.145 -6.609 3.005 1.00 89.50 378 ALA A O 1
ATOM 3108 N N . LYS A 1 379 ? 9.835 -5.261 1.339 1.00 88.81 379 LYS A N 1
ATOM 3109 C CA . LYS A 1 379 ? 8.605 -4.448 1.291 1.00 88.81 379 LYS A CA 1
ATOM 3110 C C . LYS A 1 379 ? 7.364 -5.308 1.019 1.00 88.81 379 LYS A C 1
ATOM 3112 O O . LYS A 1 379 ? 6.298 -5.054 1.575 1.00 88.81 379 LYS A O 1
ATOM 3117 N N . ALA A 1 380 ? 7.474 -6.321 0.156 1.00 91.88 380 ALA A N 1
ATOM 3118 C CA . ALA A 1 380 ? 6.354 -7.202 -0.167 1.00 91.88 380 ALA A CA 1
ATOM 3119 C C . ALA A 1 380 ? 6.021 -8.154 0.986 1.00 91.88 380 ALA A C 1
ATOM 3121 O O . ALA A 1 380 ? 4.845 -8.356 1.276 1.00 91.88 380 ALA A O 1
ATOM 3122 N N . GLU A 1 381 ? 7.030 -8.699 1.664 1.00 92.00 381 GLU A N 1
ATOM 3123 C CA . GLU A 1 381 ? 6.867 -9.568 2.830 1.00 92.00 381 GLU A CA 1
ATOM 3124 C C . GLU A 1 381 ? 6.243 -8.821 4.011 1.00 92.00 381 GLU A C 1
ATOM 3126 O O . GLU A 1 381 ? 5.283 -9.307 4.608 1.00 92.00 381 GLU A O 1
ATOM 3131 N N . GLU A 1 382 ? 6.710 -7.610 4.307 1.00 88.56 382 GLU A N 1
ATOM 3132 C CA . GLU A 1 382 ? 6.132 -6.756 5.347 1.00 88.56 382 GLU A CA 1
ATOM 3133 C C . GLU A 1 382 ? 4.661 -6.426 5.052 1.00 88.56 382 GLU A C 1
ATOM 3135 O O . GLU A 1 382 ? 3.776 -6.598 5.905 1.00 88.56 382 GLU A O 1
ATOM 3140 N N . TYR A 1 383 ? 4.381 -6.005 3.814 1.00 89.56 383 TYR A N 1
ATOM 3141 C CA . TYR A 1 383 ? 3.024 -5.708 3.373 1.00 89.56 383 TYR A CA 1
ATOM 3142 C C . TYR A 1 383 ? 2.130 -6.949 3.452 1.00 89.56 383 TYR A C 1
ATOM 3144 O O . TYR A 1 383 ? 0.998 -6.864 3.940 1.00 89.56 383 TYR A O 1
ATOM 3152 N N . ALA A 1 384 ? 2.637 -8.110 3.030 1.00 92.88 384 ALA A N 1
ATOM 3153 C CA . ALA A 1 384 ? 1.922 -9.376 3.078 1.00 92.88 384 ALA A CA 1
ATOM 3154 C C . ALA A 1 384 ? 1.619 -9.804 4.514 1.00 92.88 384 ALA A C 1
ATOM 3156 O O . ALA A 1 384 ? 0.475 -10.128 4.833 1.00 92.88 384 ALA A O 1
ATOM 3157 N N . PHE A 1 385 ? 2.615 -9.762 5.399 1.00 91.25 385 PHE A N 1
ATOM 3158 C CA . PHE A 1 385 ? 2.445 -10.112 6.803 1.00 91.25 385 PHE A CA 1
ATOM 3159 C C . PHE A 1 385 ? 1.381 -9.241 7.466 1.00 91.25 385 PHE A C 1
ATOM 3161 O O . PHE A 1 385 ? 0.466 -9.768 8.103 1.00 91.25 385 PHE A O 1
ATOM 3168 N N . THR A 1 386 ? 1.453 -7.925 7.261 1.00 88.56 386 THR A N 1
ATOM 3169 C CA . THR A 1 386 ? 0.495 -6.970 7.825 1.00 88.56 386 THR A CA 1
ATOM 3170 C C . THR A 1 386 ? -0.916 -7.221 7.299 1.00 88.56 386 THR A C 1
ATOM 3172 O O . THR A 1 386 ? -1.854 -7.352 8.088 1.00 88.56 386 THR A O 1
ATOM 3175 N N . ASN A 1 387 ? -1.086 -7.358 5.980 1.00 93.50 387 ASN A N 1
ATOM 3176 C CA . ASN A 1 387 ? -2.406 -7.552 5.380 1.00 93.50 387 ASN A CA 1
ATOM 3177 C C . ASN A 1 387 ? -3.031 -8.898 5.749 1.00 93.50 387 ASN A C 1
ATOM 3179 O O . ASN A 1 387 ? -4.197 -8.928 6.139 1.00 93.50 387 ASN A O 1
ATOM 3183 N N . ILE A 1 388 ? -2.278 -10.000 5.682 1.00 93.12 388 ILE A N 1
ATOM 3184 C CA . ILE A 1 388 ? -2.798 -11.332 6.028 1.00 93.12 388 ILE A CA 1
ATOM 3185 C C . ILE A 1 388 ? -3.125 -11.402 7.527 1.00 93.12 388 ILE A C 1
ATOM 3187 O O . ILE A 1 388 ? -4.162 -11.949 7.914 1.00 93.12 388 ILE A O 1
ATOM 3191 N N . SER A 1 389 ? -2.287 -10.812 8.386 1.00 92.00 389 SER A N 1
ATOM 3192 C CA . SER A 1 389 ? -2.546 -10.752 9.831 1.00 92.00 389 SER A CA 1
ATOM 3193 C C . SER A 1 389 ? -3.807 -9.950 10.145 1.00 92.00 389 SER A C 1
ATOM 3195 O O . SER A 1 389 ? -4.679 -10.432 10.873 1.00 92.00 389 SER A O 1
ATOM 3197 N N . ASN A 1 390 ? -3.949 -8.763 9.549 1.00 94.94 390 ASN A N 1
ATOM 3198 C CA . ASN A 1 390 ? -5.139 -7.933 9.709 1.00 94.94 390 ASN A CA 1
ATOM 3199 C C . ASN A 1 390 ? -6.387 -8.637 9.171 1.00 94.94 390 ASN A C 1
ATOM 3201 O O . ASN A 1 390 ? -7.424 -8.613 9.831 1.00 94.94 390 ASN A O 1
ATOM 3205 N N . TRP A 1 391 ? -6.288 -9.322 8.029 1.00 95.44 391 TRP A N 1
ATOM 3206 C CA . TRP A 1 391 ? -7.382 -10.112 7.470 1.00 95.44 391 TRP A CA 1
ATOM 3207 C C . TRP A 1 391 ? -7.849 -11.192 8.449 1.00 95.44 391 TRP A C 1
ATOM 3209 O O . TRP A 1 391 ? -9.032 -11.279 8.778 1.00 95.44 391 TRP A O 1
ATOM 3219 N N . ASN A 1 392 ? -6.918 -11.978 8.995 1.00 92.81 392 ASN A N 1
ATOM 3220 C CA . ASN A 1 392 ? -7.225 -13.004 9.991 1.00 92.81 392 ASN A CA 1
ATOM 3221 C C . ASN A 1 392 ? -7.864 -12.423 11.258 1.00 92.81 392 ASN A C 1
ATOM 3223 O O . ASN A 1 392 ? -8.812 -13.004 11.794 1.00 92.81 392 ASN A O 1
ATOM 3227 N N . LEU A 1 393 ? -7.400 -11.257 11.703 1.00 94.25 393 LEU A N 1
ATOM 3228 C CA . LEU A 1 393 ? -7.968 -10.568 12.852 1.00 94.25 393 LEU A CA 1
ATOM 3229 C C . LEU A 1 393 ? -9.382 -10.036 12.567 1.00 94.25 393 LEU A C 1
ATOM 3231 O O . LEU A 1 393 ? -10.251 -10.160 13.430 1.00 94.25 393 LEU A O 1
ATOM 3235 N N . ILE A 1 394 ? -9.654 -9.517 11.365 1.00 97.06 394 ILE A N 1
ATOM 3236 C CA . ILE A 1 394 ? -11.006 -9.122 10.938 1.00 97.06 394 ILE A CA 1
ATOM 3237 C C . ILE A 1 394 ? -11.942 -10.335 10.963 1.00 97.06 394 ILE A C 1
ATOM 3239 O O . ILE A 1 394 ? -13.013 -10.261 11.568 1.00 97.06 394 ILE A O 1
ATOM 3243 N N . LYS A 1 395 ? -11.525 -11.479 10.400 1.00 96.94 395 LYS A N 1
ATOM 3244 C CA . LYS A 1 395 ? -12.310 -12.727 10.437 1.00 96.94 395 LYS A CA 1
ATOM 3245 C C . LYS A 1 395 ? -12.646 -13.148 11.867 1.00 96.94 395 LYS A C 1
ATOM 3247 O O . LYS A 1 395 ? -13.799 -13.449 12.181 1.00 96.94 395 LYS A O 1
ATOM 3252 N N . GLN A 1 396 ? -11.655 -13.118 12.757 1.00 97.00 396 GLN A N 1
ATOM 3253 C CA . GLN A 1 396 ? -11.849 -13.449 14.167 1.00 97.00 396 GLN A CA 1
ATOM 3254 C C . GLN A 1 396 ? -12.797 -12.461 14.866 1.00 97.00 396 GLN A C 1
ATOM 3256 O O . GLN A 1 396 ? -13.674 -12.874 15.626 1.00 97.00 396 GLN A O 1
ATOM 3261 N N . ALA A 1 397 ? -12.663 -11.164 14.590 1.00 97.75 397 ALA A N 1
ATOM 3262 C CA . ALA A 1 397 ? -13.515 -10.125 15.155 1.00 97.75 397 ALA A CA 1
ATOM 3263 C C . ALA A 1 397 ? -14.976 -10.249 14.690 1.00 97.75 397 ALA A C 1
ATOM 3265 O O . ALA A 1 397 ? -15.892 -10.033 15.490 1.00 97.75 397 ALA A O 1
ATOM 3266 N N . ILE A 1 398 ? -15.216 -10.648 13.435 1.00 98.12 398 ILE A N 1
ATOM 3267 C CA . ILE A 1 398 ? -16.559 -10.981 12.932 1.00 98.12 398 ILE A CA 1
ATOM 3268 C C . ILE A 1 398 ? -17.123 -12.168 13.716 1.00 98.12 398 ILE A C 1
ATOM 3270 O O . ILE A 1 398 ? -18.213 -12.062 14.278 1.00 98.12 398 ILE A O 1
ATOM 3274 N N . ALA A 1 399 ? -16.358 -13.255 13.851 1.00 98.00 399 ALA A N 1
ATOM 3275 C CA . ALA A 1 399 ? -16.785 -14.446 14.586 1.00 98.00 399 ALA A CA 1
ATOM 3276 C C . ALA A 1 399 ? -17.098 -14.164 16.073 1.00 98.00 399 ALA A C 1
ATOM 3278 O O . ALA A 1 399 ? -17.972 -14.812 16.668 1.00 98.00 399 ALA A O 1
ATOM 3279 N N . ASN A 1 400 ? -16.421 -13.179 16.669 1.00 98.19 400 ASN A N 1
ATOM 3280 C CA . ASN A 1 400 ? -16.623 -12.713 18.044 1.00 98.19 400 ASN A CA 1
ATOM 3281 C C . ASN A 1 400 ? -17.679 -11.603 18.182 1.00 98.19 400 ASN A C 1
ATOM 3283 O O . ASN A 1 400 ? -17.950 -11.145 19.292 1.00 98.19 400 ASN A O 1
ATOM 3287 N N . CYS A 1 401 ? -18.314 -11.190 17.083 1.00 98.25 401 CYS A N 1
ATOM 3288 C CA . CYS A 1 401 ? -19.299 -10.114 17.050 1.00 98.25 401 CYS A CA 1
ATOM 3289 C C . CYS A 1 401 ? -18.748 -8.762 17.548 1.00 98.25 401 CYS A C 1
ATOM 3291 O O . CYS A 1 401 ? -19.474 -7.988 18.178 1.00 98.25 401 CYS A O 1
ATOM 3293 N N . GLU A 1 402 ? -17.477 -8.465 17.286 1.00 98.38 402 GLU A N 1
ATOM 3294 C CA . GLU A 1 402 ? -16.792 -7.237 17.720 1.00 98.38 402 GLU A CA 1
ATOM 3295 C C . GLU A 1 402 ? -16.867 -6.109 16.684 1.00 98.38 402 GLU A C 1
ATOM 3297 O O . GLU A 1 402 ? -16.638 -4.947 17.017 1.00 98.38 402 GLU A O 1
ATOM 3302 N N . ILE A 1 403 ? -17.235 -6.433 15.445 1.00 98.38 403 ILE A N 1
ATOM 3303 C CA . ILE A 1 403 ? -17.320 -5.480 14.339 1.00 98.38 403 ILE A CA 1
ATOM 3304 C C . ILE A 1 403 ? -18.653 -4.719 14.353 1.00 98.38 403 ILE A C 1
ATOM 3306 O O . ILE A 1 403 ? -19.720 -5.290 14.592 1.00 98.38 403 ILE A O 1
ATOM 3310 N N . ALA A 1 404 ? -18.581 -3.410 14.115 1.00 97.94 404 ALA A N 1
ATOM 3311 C CA . ALA A 1 404 ? -19.726 -2.515 13.971 1.00 97.94 404 ALA A CA 1
ATOM 3312 C C . ALA A 1 404 ? -20.100 -2.293 12.498 1.00 97.94 404 ALA A C 1
ATOM 3314 O O . ALA A 1 404 ? -21.283 -2.335 12.147 1.00 97.94 404 ALA A O 1
ATOM 3315 N N . SER A 1 405 ? -19.102 -2.068 11.642 1.00 98.31 405 SER A N 1
ATOM 3316 C CA . SER A 1 405 ? -19.296 -1.897 10.202 1.00 98.31 405 SER A CA 1
ATOM 3317 C C . SER A 1 405 ? -18.068 -2.302 9.403 1.00 98.31 405 SER A C 1
ATOM 3319 O O . SER A 1 405 ? -16.954 -2.247 9.915 1.00 98.31 405 SER A O 1
ATOM 3321 N N . ILE A 1 406 ? -18.277 -2.659 8.142 1.00 97.94 406 ILE A N 1
ATOM 3322 C CA . ILE A 1 406 ? -17.226 -2.999 7.186 1.00 97.94 406 ILE A CA 1
ATOM 3323 C C . ILE A 1 406 ? -17.460 -2.219 5.890 1.00 97.94 406 ILE A C 1
ATOM 3325 O O . ILE A 1 406 ? -18.600 -2.015 5.468 1.00 97.94 406 ILE A O 1
ATOM 3329 N N . MET A 1 407 ? -16.370 -1.768 5.277 1.00 96.88 407 MET A N 1
ATOM 3330 C CA . MET A 1 407 ? -16.342 -1.191 3.939 1.00 96.88 407 MET A CA 1
ATOM 3331 C C . MET A 1 407 ? -15.402 -2.013 3.061 1.00 96.88 407 MET A C 1
ATOM 3333 O O . MET A 1 407 ? -14.293 -2.309 3.495 1.00 96.88 407 MET A O 1
ATOM 3337 N N . GLN A 1 408 ? -15.823 -2.343 1.845 1.00 95.56 408 GLN A N 1
ATOM 3338 C CA . GLN A 1 408 ? -15.005 -3.017 0.836 1.00 95.56 408 GLN A CA 1
ATOM 3339 C C . GLN A 1 408 ? -14.909 -2.124 -0.408 1.00 95.56 408 GLN A C 1
ATOM 3341 O O . GLN A 1 408 ? -15.891 -1.500 -0.812 1.00 95.56 408 GLN A O 1
ATOM 3346 N N . THR A 1 409 ? -13.729 -2.046 -1.012 1.00 90.75 409 THR A N 1
ATOM 3347 C CA . THR A 1 409 ? -13.495 -1.300 -2.261 1.00 90.75 409 THR A CA 1
ATOM 3348 C C . THR A 1 409 ? -13.354 -2.249 -3.451 1.00 90.75 409 THR A C 1
ATOM 3350 O O . THR A 1 409 ? -13.060 -3.434 -3.284 1.00 90.75 409 THR A O 1
ATOM 3353 N N . HIS A 1 410 ? -13.441 -1.725 -4.678 1.00 83.00 410 HIS A N 1
ATOM 3354 C CA . HIS A 1 410 ? -13.127 -2.495 -5.892 1.00 83.00 410 HIS A CA 1
ATOM 3355 C C . HIS A 1 410 ? -11.676 -3.014 -5.949 1.00 83.00 410 HIS A C 1
ATOM 3357 O O . HIS A 1 410 ? -11.368 -3.884 -6.759 1.00 83.00 410 HIS A O 1
ATOM 3363 N N . ALA A 1 411 ? -10.781 -2.487 -5.106 1.00 82.31 411 ALA A N 1
ATOM 3364 C CA . ALA A 1 411 ? -9.392 -2.925 -4.988 1.00 82.31 411 ALA A CA 1
ATOM 3365 C C . ALA A 1 411 ? -9.194 -4.061 -3.964 1.00 82.31 411 ALA A C 1
ATOM 3367 O O . ALA A 1 411 ? -8.052 -4.341 -3.592 1.00 82.31 411 ALA A O 1
ATOM 3368 N N . LEU A 1 412 ? -10.283 -4.690 -3.495 1.00 89.12 412 LEU A N 1
ATOM 3369 C CA . LEU A 1 412 ? -10.281 -5.739 -2.461 1.00 89.12 412 LEU A CA 1
ATOM 3370 C C . LEU A 1 412 ? -9.816 -5.243 -1.084 1.00 89.12 412 LEU A C 1
ATOM 3372 O O . LEU A 1 412 ? -9.557 -6.029 -0.178 1.00 89.12 412 LEU A O 1
ATOM 3376 N N . GLU A 1 413 ? -9.686 -3.928 -0.907 1.00 92.44 413 GLU A N 1
ATOM 3377 C CA . GLU A 1 413 ? -9.363 -3.345 0.391 1.00 92.44 413 GLU A CA 1
ATOM 3378 C C . GLU A 1 413 ? -10.612 -3.363 1.269 1.00 92.44 413 GLU A C 1
ATOM 3380 O O . GLU A 1 413 ? -11.655 -2.831 0.882 1.00 92.44 413 GLU A O 1
ATOM 3385 N N . VAL A 1 414 ? -10.481 -3.967 2.446 1.00 96.31 414 VAL A N 1
ATOM 3386 C CA . VAL A 1 414 ? -11.522 -4.112 3.455 1.00 96.31 414 VAL A CA 1
ATOM 3387 C C . VAL A 1 414 ? -11.122 -3.321 4.690 1.00 96.31 414 VAL A C 1
ATOM 3389 O O . VAL A 1 414 ? -10.116 -3.621 5.331 1.00 96.31 414 VAL A O 1
ATOM 3392 N N . THR A 1 415 ? -11.944 -2.343 5.060 1.00 97.88 415 THR A N 1
ATOM 3393 C CA . THR A 1 415 ? -11.801 -1.569 6.297 1.00 97.88 415 THR A CA 1
ATOM 3394 C C . THR A 1 415 ? -12.900 -1.964 7.271 1.00 97.88 415 THR A C 1
ATOM 3396 O O . THR A 1 415 ? -14.086 -1.764 7.006 1.00 97.88 415 THR A O 1
ATOM 3399 N N . ALA A 1 416 ? -12.508 -2.516 8.416 1.00 98.06 416 ALA A N 1
ATOM 3400 C CA . ALA A 1 416 ? -13.404 -2.935 9.481 1.00 98.06 416 ALA A CA 1
ATOM 3401 C C . ALA A 1 416 ? -13.348 -1.950 10.654 1.00 98.06 416 ALA A C 1
ATOM 3403 O O . ALA A 1 416 ? -12.288 -1.701 11.229 1.00 98.06 416 ALA A O 1
ATOM 3404 N N . VAL A 1 417 ? -14.512 -1.430 11.039 1.00 98.25 417 VAL A N 1
ATOM 3405 C CA . VAL A 1 417 ? -14.697 -0.570 12.211 1.00 98.25 417 VAL A CA 1
ATOM 3406 C C . VAL A 1 417 ? -15.258 -1.416 13.348 1.00 98.25 417 VAL A C 1
ATOM 3408 O O . VAL A 1 417 ? -16.332 -2.014 13.235 1.00 98.25 417 VAL A O 1
ATOM 3411 N N . PHE A 1 418 ? -14.542 -1.461 14.463 1.00 97.88 418 PHE A N 1
ATOM 3412 C CA . PHE A 1 418 ? -14.908 -2.195 15.667 1.00 97.88 418 PHE A CA 1
ATOM 3413 C C . PHE A 1 418 ? -15.945 -1.425 16.494 1.00 97.88 418 PHE A C 1
ATOM 3415 O O . PHE A 1 418 ? -16.052 -0.201 16.435 1.00 97.88 418 PHE A O 1
ATOM 3422 N N . LYS A 1 419 ? -16.696 -2.138 17.339 1.00 97.50 419 LYS A N 1
ATOM 3423 C CA . LYS A 1 419 ? -17.671 -1.547 18.278 1.00 97.50 419 LYS A CA 1
ATOM 3424 C C . LYS A 1 419 ? -17.040 -0.614 19.312 1.00 97.50 419 LYS A C 1
ATOM 3426 O O . LYS A 1 419 ? -17.744 0.213 19.884 1.00 97.50 419 LYS A O 1
ATOM 3431 N N . ASP A 1 420 ? -15.740 -0.751 19.555 1.00 94.69 420 ASP A N 1
ATOM 3432 C CA . ASP A 1 420 ? -14.955 0.130 20.423 1.00 94.69 420 ASP A CA 1
ATOM 3433 C C . ASP A 1 420 ? -14.369 1.353 19.687 1.00 94.69 420 ASP A C 1
ATOM 3435 O O . ASP A 1 420 ? -13.706 2.176 20.316 1.00 94.69 420 ASP A O 1
ATOM 3439 N N . GLY A 1 421 ? -14.634 1.494 18.383 1.00 95.75 421 GLY A N 1
ATOM 3440 C CA . GLY A 1 421 ? -14.173 2.601 17.547 1.00 95.75 421 GLY A CA 1
ATOM 3441 C C . GLY A 1 421 ? -12.804 2.398 16.895 1.00 95.75 421 GLY A C 1
ATOM 3442 O O . GLY A 1 421 ? -12.362 3.292 16.181 1.00 95.75 421 GLY A O 1
ATOM 3443 N N . ARG A 1 422 ? -12.121 1.263 17.112 1.00 94.12 422 ARG A N 1
ATOM 3444 C CA . ARG A 1 422 ? -10.887 0.942 16.374 1.00 94.12 422 ARG A CA 1
ATOM 3445 C C . ARG A 1 422 ? -11.184 0.658 14.904 1.00 94.12 422 ARG A C 1
ATOM 3447 O O . ARG A 1 422 ? -12.235 0.110 14.582 1.00 94.12 422 ARG A O 1
ATOM 3454 N N . GLU A 1 423 ? -10.225 0.955 14.036 1.00 96.81 423 GLU A N 1
ATOM 3455 C CA . GLU A 1 423 ? -10.298 0.662 12.603 1.00 96.81 423 GLU A CA 1
ATOM 3456 C C . GLU A 1 423 ? -9.096 -0.179 12.182 1.00 96.81 423 GLU A C 1
ATOM 3458 O O . GLU A 1 423 ? -7.977 0.062 12.638 1.00 96.81 423 GLU A O 1
ATOM 3463 N N . ILE A 1 424 ? -9.339 -1.190 11.349 1.00 94.75 424 ILE A N 1
ATOM 3464 C CA . ILE A 1 424 ? -8.302 -2.061 10.792 1.00 94.75 424 ILE A CA 1
ATOM 3465 C C . ILE A 1 424 ? -8.589 -2.264 9.312 1.00 94.75 424 ILE A C 1
ATOM 3467 O O . ILE A 1 424 ? -9.731 -2.522 8.933 1.00 94.75 424 ILE A O 1
ATOM 3471 N N . THR A 1 425 ? -7.540 -2.178 8.500 1.00 94.31 425 THR A N 1
ATOM 3472 C CA . THR A 1 425 ? -7.604 -2.381 7.053 1.00 94.31 425 THR A CA 1
ATOM 3473 C C . THR A 1 425 ? -6.782 -3.601 6.655 1.00 94.31 425 THR A C 1
ATOM 3475 O O . THR A 1 425 ? -5.698 -3.838 7.196 1.00 94.31 425 THR A O 1
ATOM 3478 N N . ALA A 1 426 ? -7.309 -4.380 5.718 1.00 95.25 426 ALA A N 1
ATOM 3479 C CA . ALA A 1 426 ? -6.655 -5.535 5.116 1.00 95.25 426 ALA A CA 1
ATOM 3480 C C . ALA A 1 426 ? -7.066 -5.671 3.645 1.00 95.25 426 ALA A C 1
ATOM 3482 O O . ALA A 1 426 ? -8.017 -5.026 3.207 1.00 95.25 426 ALA A O 1
ATOM 3483 N N . GLN A 1 427 ? -6.393 -6.548 2.903 1.00 91.81 427 GLN A N 1
ATOM 3484 C CA . GLN A 1 427 ? -6.805 -6.949 1.561 1.00 91.81 427 GLN A CA 1
ATOM 3485 C C . GLN A 1 427 ? -7.412 -8.356 1.592 1.00 91.81 427 GLN A C 1
ATOM 3487 O O . GLN A 1 427 ? -6.789 -9.292 2.103 1.00 91.81 427 GLN A O 1
ATOM 3492 N N . GLU A 1 428 ? -8.626 -8.514 1.064 1.00 90.56 428 GLU A N 1
ATOM 3493 C CA . GLU A 1 428 ? -9.255 -9.833 0.949 1.00 90.56 428 GLU A CA 1
ATOM 3494 C C . GLU A 1 428 ? -8.599 -10.664 -0.176 1.00 90.56 428 GLU A C 1
ATOM 3496 O O . GLU A 1 428 ? -8.133 -10.108 -1.176 1.00 90.56 428 GLU A O 1
ATOM 3501 N N . PRO A 1 429 ? -8.525 -12.000 -0.038 1.00 86.62 429 PRO A N 1
ATOM 3502 C CA . PRO A 1 429 ? -7.838 -12.865 -1.003 1.00 86.62 429 PRO A CA 1
ATOM 3503 C C . PRO A 1 429 ? -8.634 -13.094 -2.294 1.00 86.62 429 PRO A C 1
ATOM 3505 O O . PRO A 1 429 ? -8.068 -13.511 -3.310 1.00 86.62 429 PRO A O 1
ATOM 3508 N N . VAL A 1 430 ? -9.955 -12.920 -2.233 1.00 86.12 430 VAL A N 1
ATOM 3509 C CA . VAL A 1 430 ? -10.904 -13.144 -3.325 1.00 86.12 430 VAL A CA 1
ATOM 3510 C C . VAL A 1 430 ? -12.033 -12.131 -3.179 1.00 86.12 430 VAL A C 1
ATOM 3512 O O . VAL A 1 430 ? -12.434 -11.823 -2.059 1.00 86.12 430 VAL A O 1
ATOM 3515 N N . ILE A 1 431 ? -12.543 -11.646 -4.314 1.00 85.94 431 ILE A N 1
ATOM 3516 C CA . ILE A 1 431 ? -13.743 -10.807 -4.363 1.00 85.94 431 ILE A CA 1
ATOM 3517 C C . ILE A 1 431 ? -14.862 -11.481 -3.573 1.00 85.94 431 ILE A C 1
ATOM 3519 O O . ILE A 1 431 ? -15.177 -12.647 -3.804 1.00 85.94 431 ILE A O 1
ATOM 3523 N N . ASP A 1 432 ? -15.470 -10.699 -2.696 1.00 90.62 432 ASP A N 1
ATOM 3524 C CA . ASP A 1 432 ? -16.645 -11.045 -1.905 1.00 90.62 432 ASP A CA 1
ATOM 3525 C C . ASP A 1 432 ? -16.426 -12.069 -0.776 1.00 90.62 432 ASP A C 1
ATOM 3527 O O . ASP A 1 432 ? -17.390 -12.427 -0.096 1.00 90.62 432 ASP A O 1
ATOM 3531 N N . ASP A 1 433 ? -15.180 -12.460 -0.475 1.00 93.69 433 ASP A N 1
ATOM 3532 C CA . ASP A 1 433 ? -14.866 -13.345 0.663 1.00 93.69 433 ASP A CA 1
ATOM 3533 C C . ASP A 1 433 ? -15.383 -12.741 1.984 1.00 93.69 433 ASP A C 1
ATOM 3535 O O . ASP A 1 433 ? -15.958 -13.424 2.835 1.00 93.69 433 ASP A O 1
ATOM 3539 N N . ILE A 1 434 ? -15.299 -11.412 2.131 1.00 96.50 434 ILE A N 1
ATOM 3540 C CA . ILE A 1 434 ? -15.834 -10.726 3.311 1.00 96.50 434 ILE A CA 1
ATOM 3541 C C . ILE A 1 434 ? -17.355 -10.888 3.475 1.00 96.50 434 ILE A C 1
ATOM 3543 O O . ILE A 1 434 ? -17.849 -10.962 4.605 1.00 96.50 434 ILE A O 1
ATOM 3547 N N . PHE A 1 435 ? -18.115 -10.960 2.377 1.00 96.00 435 PHE A N 1
ATOM 3548 C CA . PHE A 1 435 ? -19.567 -11.133 2.441 1.00 96.00 435 PHE A CA 1
ATOM 3549 C C . PHE A 1 435 ? -19.936 -12.528 2.914 1.00 96.00 435 PHE A C 1
ATOM 3551 O O . PHE A 1 435 ? -20.838 -12.666 3.744 1.00 96.00 435 PHE A O 1
ATOM 3558 N N . ASP A 1 436 ? -19.243 -13.545 2.409 1.00 96.38 436 ASP A N 1
ATOM 3559 C CA . ASP A 1 436 ? -19.471 -14.931 2.800 1.00 96.38 436 ASP A CA 1
ATOM 3560 C C . ASP A 1 436 ? -19.215 -15.113 4.299 1.00 96.38 436 ASP A C 1
ATOM 3562 O O . ASP A 1 436 ? -20.067 -15.646 5.017 1.00 96.38 436 ASP A O 1
ATOM 3566 N N . ILE A 1 437 ? -18.120 -14.536 4.801 1.00 96.81 437 ILE A N 1
ATOM 3567 C CA . ILE A 1 437 ? -17.756 -14.573 6.222 1.00 96.81 437 ILE A CA 1
ATOM 3568 C C . ILE A 1 437 ? -18.802 -13.852 7.080 1.00 96.81 437 ILE A C 1
ATOM 3570 O O . ILE A 1 437 ? -19.247 -14.379 8.096 1.00 96.81 437 ILE A O 1
ATOM 3574 N N . ILE A 1 438 ? -19.262 -12.658 6.694 1.00 97.25 438 ILE A N 1
ATOM 3575 C CA . ILE A 1 438 ? -20.309 -11.950 7.454 1.00 97.25 438 ILE A CA 1
ATOM 3576 C C . ILE A 1 438 ? -21.621 -12.740 7.464 1.00 97.25 438 ILE A C 1
ATOM 3578 O O . ILE A 1 438 ? -22.278 -12.835 8.506 1.00 97.25 438 ILE A O 1
ATOM 3582 N N . ASN A 1 439 ? -22.013 -13.300 6.318 1.00 97.00 439 ASN A N 1
ATOM 3583 C CA . ASN A 1 439 ? -23.247 -14.067 6.187 1.00 97.00 439 ASN A CA 1
ATOM 3584 C C . ASN A 1 439 ? -23.225 -15.333 7.052 1.00 97.00 439 ASN A C 1
ATOM 3586 O O . ASN A 1 439 ? -24.248 -15.651 7.659 1.00 97.00 439 ASN A O 1
ATOM 3590 N N . GLU A 1 440 ? -22.072 -15.995 7.179 1.00 97.94 440 GLU A N 1
ATOM 3591 C CA . GLU A 1 440 ? -21.880 -17.151 8.065 1.00 97.94 440 GLU A CA 1
ATOM 3592 C C . GLU A 1 440 ? -22.221 -16.825 9.532 1.00 97.94 440 GLU A C 1
ATOM 3594 O O . GLU A 1 440 ? -22.862 -17.620 10.222 1.00 97.94 440 GLU A O 1
ATOM 3599 N N . TYR A 1 441 ? -21.855 -15.630 10.013 1.00 97.94 441 TYR A N 1
ATOM 3600 C CA . TYR A 1 441 ? -22.044 -15.225 11.414 1.00 97.94 441 TYR A CA 1
ATOM 3601 C C . TYR A 1 441 ? -23.288 -14.361 11.668 1.00 97.94 441 TYR A C 1
ATOM 3603 O O . TYR A 1 441 ? -23.535 -13.965 12.814 1.00 97.94 441 TYR A O 1
ATOM 3611 N N . LYS A 1 442 ? -24.109 -14.096 10.646 1.00 97.50 442 LYS A N 1
ATOM 3612 C CA . LYS A 1 442 ? -25.267 -13.190 10.724 1.00 97.50 442 LYS A CA 1
ATOM 3613 C C . LYS A 1 442 ? -26.283 -13.586 11.799 1.00 97.50 442 LYS A C 1
ATOM 3615 O O . LYS A 1 442 ? -26.731 -12.732 12.563 1.00 97.50 442 LYS A O 1
ATOM 3620 N N . ASP A 1 443 ? -26.605 -14.874 11.912 1.00 97.81 443 ASP A N 1
ATOM 3621 C CA . ASP A 1 443 ? -27.579 -15.369 12.899 1.00 97.81 443 ASP A CA 1
ATOM 3622 C C . ASP A 1 443 ? -27.086 -15.206 14.347 1.00 97.81 443 ASP A C 1
ATOM 3624 O O . ASP A 1 443 ? -27.883 -15.020 15.269 1.00 97.81 443 ASP A O 1
ATOM 3628 N N . LYS A 1 444 ? -25.764 -15.250 14.555 1.00 98.12 444 LYS A N 1
ATOM 3629 C CA . LYS A 1 444 ? -25.124 -15.119 15.870 1.00 98.12 444 LYS A CA 1
ATOM 3630 C C . LYS A 1 444 ? -24.900 -13.658 16.257 1.00 98.12 444 LYS A C 1
ATOM 3632 O O . LYS A 1 444 ? -25.167 -13.276 17.395 1.00 98.12 444 LYS A O 1
ATOM 3637 N N . CYS A 1 445 ? -24.362 -12.862 15.339 1.00 97.69 445 CYS A N 1
ATOM 3638 C CA . CYS A 1 445 ? -23.873 -11.513 15.621 1.00 97.69 445 CYS A CA 1
ATOM 3639 C C . CYS A 1 445 ? -24.878 -10.405 15.293 1.00 97.69 445 CYS A C 1
ATOM 3641 O O . CYS A 1 445 ? -24.669 -9.256 15.693 1.00 97.69 445 CYS A O 1
ATOM 3643 N N . GLY A 1 446 ? -25.975 -10.748 14.615 1.00 96.88 446 GLY A N 1
ATOM 3644 C CA . GLY A 1 446 ? -26.897 -9.784 14.037 1.00 96.88 446 GLY A CA 1
ATOM 3645 C C . GLY A 1 446 ? -26.346 -9.178 12.747 1.00 96.88 446 GLY A C 1
ATOM 3646 O O . GLY A 1 446 ? -25.351 -9.628 12.183 1.00 96.88 446 GLY A O 1
ATOM 3647 N N . GLU A 1 447 ? -27.023 -8.144 12.261 1.00 96.25 447 GLU A N 1
ATOM 3648 C CA . GLU A 1 447 ? -26.646 -7.469 11.023 1.00 96.25 447 GLU A CA 1
ATOM 3649 C C . GLU A 1 447 ? -25.431 -6.553 11.241 1.00 96.25 447 GLU A C 1
ATOM 3651 O O . GLU A 1 447 ? -25.483 -5.607 12.032 1.00 96.25 447 GLU A O 1
ATOM 3656 N N . ILE A 1 448 ? -24.337 -6.834 10.528 1.00 97.38 448 ILE A N 1
ATOM 3657 C CA . ILE A 1 448 ? -23.162 -5.959 10.437 1.00 97.38 448 ILE A CA 1
ATOM 3658 C C . ILE A 1 448 ? -23.402 -4.983 9.283 1.00 97.38 448 ILE A C 1
ATOM 3660 O O . ILE A 1 448 ? -23.779 -5.395 8.186 1.00 97.38 448 ILE A O 1
ATOM 3664 N N . ARG A 1 449 ? -23.198 -3.682 9.517 1.00 96.69 449 ARG A N 1
ATOM 3665 C CA . ARG A 1 449 ? -23.368 -2.672 8.462 1.00 96.69 449 ARG A CA 1
ATOM 3666 C C . ARG A 1 449 ? -22.264 -2.828 7.421 1.00 96.69 449 ARG A C 1
ATOM 3668 O O . ARG A 1 449 ? -21.094 -2.744 7.773 1.00 96.69 449 ARG A O 1
ATOM 3675 N N . MET A 1 450 ? -22.650 -3.005 6.167 1.00 95.50 450 MET A N 1
ATOM 3676 C CA . MET A 1 450 ? -21.736 -3.176 5.039 1.00 95.50 450 MET A CA 1
ATOM 3677 C C . MET A 1 450 ? -21.916 -2.049 4.028 1.00 95.50 450 MET A C 1
ATOM 3679 O O . MET A 1 450 ? -23.048 -1.668 3.724 1.00 95.50 450 MET A O 1
ATOM 3683 N N . THR A 1 451 ? -20.799 -1.555 3.501 1.00 94.56 451 THR A N 1
ATOM 3684 C CA . THR A 1 451 ? -20.747 -0.577 2.409 1.00 94.56 451 THR A CA 1
ATOM 3685 C C . THR A 1 451 ? -19.766 -1.068 1.347 1.00 94.56 451 THR A C 1
ATOM 3687 O O . THR A 1 451 ? -18.712 -1.599 1.692 1.00 94.56 451 THR A O 1
ATOM 3690 N N . THR A 1 452 ? -20.087 -0.859 0.073 1.00 91.31 452 THR A N 1
ATOM 3691 C CA . THR A 1 452 ? -19.173 -1.094 -1.053 1.00 91.31 452 THR A CA 1
ATOM 3692 C C . THR A 1 452 ? -18.940 0.205 -1.812 1.00 91.31 452 THR A C 1
ATOM 3694 O O . THR A 1 452 ? -19.852 1.036 -1.878 1.00 91.31 452 THR A O 1
ATOM 3697 N N . GLU A 1 453 ? -17.736 0.379 -2.356 1.00 81.50 453 GLU A N 1
ATOM 3698 C CA . GLU A 1 453 ? -17.445 1.430 -3.347 1.00 81.50 453 GLU A CA 1
ATOM 3699 C C . GLU A 1 453 ? -18.120 1.153 -4.696 1.00 81.50 453 GLU A C 1
ATOM 3701 O O . GLU A 1 453 ? -18.215 -0.042 -5.067 1.00 81.50 453 GLU A O 1
#